Protein AF-A0A496Y929-F1 (afdb_monomer)

Foldseek 3Di:
DDDDDDDDDDDDDDDDDDDDDDDDPDDPPDPQPFDDDPLDDADPQKDWPSVQKHKDQKDKDWDWFQDPPVRDIDTDIAMGIKIKIKIFRADPVRAGDQQQDPVNRQVVRVVSQVVQVKDFGDDDQWTWIWHQDPQQWIKIWIWHDDSRGRMIIIIIGGRGRPCCCLADALVRQVVCCVPVQKDWRLQFDDDVLALDTDLSNVRNLVRVLVNCVVVVQWAKEKEFEAAPPDDQVSQQVRRQSNQVSSLVSSVLSPRDSLRYHYGYDRNVDQPADSPDPVSRSSRRTIMIGTDHSVVSVVVVVVVVVPDDDDDDDDDDPDDDDPPFDAAKKKKDDAQFFRTWMKGADSVQKIKIWTQGPVRDIDIAIFGWDWQVVDVVIWIQTWRDYPPDVVTDSQLQWATWDQDSVRKIKGFGDNDRDDDPDDDDDDDHDGIIIIDGDD

Mean predicted aligned error: 20.91 Å

Structure (mmCIF, N/CA/C/O backbone):
data_AF-A0A496Y929-F1
#
_entry.id   AF-A0A496Y929-F1
#
loop_
_atom_site.group_PDB
_atom_site.id
_atom_site.type_symbol
_atom_site.label_atom_id
_atom_site.label_alt_id
_atom_site.label_comp_id
_atom_site.label_asym_id
_atom_site.label_entity_id
_atom_site.label_seq_id
_atom_site.pdbx_PDB_ins_code
_atom_site.Cartn_x
_atom_site.Cartn_y
_atom_site.Cartn_z
_atom_site.occupancy
_atom_site.B_iso_or_equiv
_atom_site.auth_seq_id
_atom_site.auth_comp_id
_atom_site.auth_asym_id
_atom_site.auth_atom_id
_atom_site.pdbx_PDB_model_num
ATOM 1 N N . MET A 1 1 ? 81.360 -49.039 -31.751 1.00 41.28 1 MET A N 1
ATOM 2 C CA . MET A 1 1 ? 80.923 -47.697 -32.205 1.00 41.28 1 MET A CA 1
ATOM 3 C C . MET A 1 1 ? 79.642 -47.368 -31.454 1.00 41.28 1 MET A C 1
ATOM 5 O O . MET A 1 1 ? 78.620 -47.950 -31.756 1.00 41.28 1 MET A O 1
ATOM 9 N N . SER A 1 2 ? 79.731 -46.815 -30.247 1.00 35.88 2 SER A N 1
ATOM 10 C CA . SER A 1 2 ? 79.948 -45.394 -29.930 1.00 35.88 2 SER A CA 1
ATOM 11 C C . SER A 1 2 ? 78.686 -44.541 -30.125 1.00 35.88 2 SER A C 1
ATOM 13 O O . SER A 1 2 ? 78.267 -44.314 -31.252 1.00 35.88 2 SER A O 1
ATOM 15 N N . LEU A 1 3 ? 78.207 -44.039 -28.978 1.00 34.84 3 LEU A N 1
ATOM 16 C CA . LEU A 1 3 ? 77.425 -42.819 -28.727 1.00 34.84 3 LEU A CA 1
ATOM 17 C C . LEU A 1 3 ? 75.897 -42.875 -28.962 1.00 34.84 3 LEU A C 1
ATOM 19 O O . LEU A 1 3 ? 75.429 -43.080 -30.069 1.00 34.84 3 LEU A O 1
ATOM 23 N N . LEU A 1 4 ? 75.082 -42.836 -27.890 1.00 40.62 4 LEU A N 1
ATOM 24 C CA . LEU A 1 4 ? 74.628 -41.641 -27.125 1.00 40.62 4 LEU A CA 1
ATOM 25 C C . LEU A 1 4 ? 73.641 -40.792 -27.948 1.00 40.62 4 LEU A C 1
ATOM 27 O O . LEU A 1 4 ? 74.037 -40.222 -28.952 1.00 40.62 4 LEU A O 1
ATOM 31 N N . LYS A 1 5 ? 72.359 -40.650 -27.588 1.00 39.28 5 LYS A N 1
ATOM 32 C CA . LYS A 1 5 ? 71.748 -39.705 -26.606 1.00 39.28 5 LYS A CA 1
ATOM 33 C C . LYS A 1 5 ? 70.301 -39.499 -27.130 1.00 39.28 5 LYS A C 1
ATOM 35 O O . LYS A 1 5 ? 70.118 -39.579 -28.332 1.00 39.28 5 LYS A O 1
ATOM 40 N N . HIS A 1 6 ? 69.216 -39.202 -26.419 1.00 41.41 6 HIS A N 1
ATOM 41 C CA . HIS A 1 6 ? 68.911 -38.771 -25.058 1.00 41.41 6 HIS A CA 1
ATOM 42 C C . HIS A 1 6 ? 67.365 -38.902 -24.920 1.00 41.41 6 HIS A C 1
ATOM 44 O O . HIS A 1 6 ? 66.648 -38.508 -25.828 1.00 41.41 6 HIS A O 1
ATOM 50 N N . ARG A 1 7 ? 66.857 -39.604 -23.894 1.00 41.34 7 ARG A N 1
ATOM 51 C CA . ARG A 1 7 ? 66.222 -39.048 -22.668 1.00 41.34 7 ARG A CA 1
ATOM 52 C C . ARG A 1 7 ? 64.723 -38.684 -22.795 1.00 41.34 7 ARG A C 1
ATOM 54 O O . ARG A 1 7 ? 64.395 -37.680 -23.401 1.00 41.34 7 ARG A O 1
ATOM 61 N N . THR A 1 8 ? 63.840 -39.536 -22.236 1.00 38.00 8 THR A N 1
ATOM 62 C CA . THR A 1 8 ? 63.023 -39.342 -20.988 1.00 38.00 8 THR A CA 1
ATOM 63 C C . THR A 1 8 ? 61.786 -38.438 -21.176 1.00 38.00 8 THR A C 1
ATOM 65 O O . THR A 1 8 ? 61.909 -37.403 -21.802 1.00 38.00 8 THR A O 1
ATOM 68 N N . LEU A 1 9 ? 60.576 -38.699 -20.659 1.00 37.34 9 LEU A N 1
ATOM 69 C CA . LEU A 1 9 ? 60.141 -39.426 -19.457 1.00 37.34 9 LEU A CA 1
ATOM 70 C C . LEU A 1 9 ? 58.587 -39.556 -19.465 1.00 37.34 9 LEU A C 1
ATOM 72 O O . LEU A 1 9 ? 57.946 -38.584 -19.838 1.00 37.34 9 LEU A O 1
ATOM 76 N N . PHE A 1 10 ? 58.048 -40.686 -18.966 1.00 33.06 10 PHE A N 1
ATOM 77 C CA . PHE A 1 10 ? 56.818 -40.872 -18.139 1.00 33.06 10 PHE A CA 1
ATOM 78 C C . PHE A 1 10 ? 55.427 -40.344 -18.597 1.00 33.06 10 PHE A C 1
ATOM 80 O O . PHE A 1 10 ? 55.326 -39.267 -19.154 1.00 33.06 10 PHE A O 1
ATOM 87 N N . PHE A 1 11 ? 54.255 -40.896 -18.239 1.00 33.78 11 PHE A N 1
ATOM 88 C CA . PHE A 1 11 ? 53.714 -42.181 -17.740 1.00 33.78 11 PHE A CA 1
ATOM 89 C C . PHE A 1 11 ? 52.196 -41.919 -17.470 1.00 33.78 11 PHE A C 1
ATOM 91 O O . PHE A 1 11 ? 51.835 -40.789 -17.158 1.00 33.78 11 PHE A O 1
ATOM 98 N N . LEU A 1 12 ? 51.368 -42.976 -17.481 1.00 33.66 12 LEU A N 1
ATOM 99 C CA . LEU A 1 12 ? 50.025 -43.145 -16.861 1.00 33.66 12 LEU A CA 1
ATOM 100 C C . LEU A 1 12 ? 48.805 -42.478 -17.549 1.00 33.66 12 LEU A C 1
ATOM 102 O O . LEU A 1 12 ? 48.716 -41.266 -17.661 1.00 33.66 12 LEU A O 1
ATOM 106 N N . PHE A 1 13 ? 47.886 -43.255 -18.145 1.00 33.31 13 PHE A N 1
ATOM 107 C CA . PHE A 1 13 ? 46.767 -44.047 -17.566 1.00 33.31 13 PHE A CA 1
ATOM 108 C C . PHE A 1 13 ? 45.458 -43.240 -17.485 1.00 33.31 13 PHE A C 1
ATOM 110 O O . PHE A 1 13 ? 45.282 -42.426 -16.586 1.00 33.31 13 PHE A O 1
ATOM 117 N N . PHE A 1 14 ? 44.502 -43.530 -18.373 1.00 33.50 14 PHE A N 1
ATOM 118 C CA . PHE A 1 14 ? 43.080 -43.322 -18.086 1.00 33.50 14 PHE A CA 1
ATOM 119 C C . PHE A 1 14 ? 42.272 -44.493 -18.650 1.00 33.50 14 PHE A C 1
ATOM 121 O O . PHE A 1 14 ? 42.237 -44.738 -19.853 1.00 33.50 14 PHE A O 1
ATOM 128 N N . MET A 1 15 ? 41.695 -45.256 -17.725 1.00 32.38 15 MET A N 1
ATOM 129 C CA . MET A 1 15 ? 40.896 -46.451 -17.948 1.00 32.38 15 MET A CA 1
ATOM 130 C C . MET A 1 15 ? 39.478 -46.052 -18.373 1.00 32.38 15 MET A C 1
ATOM 132 O O . MET A 1 15 ? 38.812 -45.261 -17.710 1.00 32.38 15 MET A O 1
ATOM 136 N N . THR A 1 16 ? 39.021 -46.627 -19.478 1.00 36.91 16 THR A N 1
ATOM 137 C CA . THR A 1 16 ? 37.640 -46.609 -19.962 1.00 36.91 16 THR A CA 1
ATOM 138 C C . THR A 1 16 ? 36.790 -47.621 -19.195 1.00 36.91 16 THR A C 1
ATOM 140 O O . THR A 1 16 ? 37.134 -48.802 -19.165 1.00 36.91 16 THR A O 1
ATOM 143 N N . ILE A 1 17 ? 35.648 -47.192 -18.653 1.00 32.84 17 ILE A N 1
ATOM 144 C CA . ILE A 1 17 ? 34.547 -48.080 -18.255 1.00 32.84 17 ILE A CA 1
ATOM 145 C C . ILE A 1 17 ? 33.277 -47.588 -18.953 1.00 32.84 17 ILE A C 1
ATOM 147 O O . ILE A 1 17 ? 32.796 -46.487 -18.700 1.00 32.84 17 ILE A O 1
ATOM 151 N N . ILE A 1 18 ? 32.765 -48.427 -19.850 1.00 42.22 18 ILE A N 1
ATOM 152 C CA . ILE A 1 18 ? 31.427 -48.356 -20.437 1.00 42.22 18 ILE A CA 1
ATOM 153 C C . ILE A 1 18 ? 30.553 -49.301 -19.611 1.00 42.22 18 ILE A C 1
ATOM 155 O O . ILE A 1 18 ? 30.903 -50.472 -19.490 1.00 42.22 18 ILE A O 1
ATOM 159 N N . LEU A 1 19 ? 29.411 -48.834 -19.100 1.00 30.34 19 LEU A N 1
ATOM 160 C CA . LEU A 1 19 ? 28.267 -49.709 -18.840 1.00 30.34 19 LEU A CA 1
ATOM 161 C C . LEU A 1 19 ? 26.950 -48.935 -19.016 1.00 30.34 19 LEU A C 1
ATOM 163 O O . LEU A 1 19 ? 26.690 -47.923 -18.372 1.00 30.34 19 LEU A O 1
ATOM 167 N N . SER A 1 20 ? 26.173 -49.438 -19.964 1.00 42.69 20 SER A N 1
ATOM 168 C CA . SER A 1 20 ? 24.837 -49.074 -20.439 1.00 42.69 20 SER A CA 1
ATOM 169 C C . SER A 1 20 ? 23.743 -49.112 -19.371 1.00 42.69 20 SER A C 1
ATOM 171 O O . SER A 1 20 ? 23.717 -50.077 -18.621 1.00 42.69 20 SER A O 1
ATOM 173 N N . PHE A 1 21 ? 22.760 -48.199 -19.416 1.00 28.55 21 PHE A N 1
ATOM 174 C CA . PHE A 1 21 ? 21.379 -48.499 -19.001 1.00 28.55 21 PHE A CA 1
ATOM 175 C C . PHE A 1 21 ? 20.354 -47.573 -19.693 1.00 28.55 21 PHE A C 1
ATOM 177 O O . PHE A 1 21 ? 20.369 -46.360 -19.518 1.00 28.55 21 PHE A O 1
ATOM 184 N N . SER A 1 22 ? 19.508 -48.220 -20.498 1.00 30.23 22 SER A N 1
ATOM 185 C CA . SER A 1 22 ? 18.114 -47.939 -20.875 1.00 30.23 22 SER A CA 1
ATOM 186 C C . SER A 1 22 ? 17.665 -46.544 -21.327 1.00 30.23 22 SER A C 1
ATOM 188 O O . SER A 1 22 ? 17.607 -45.576 -20.577 1.00 30.23 22 SER A O 1
ATOM 190 N N . ILE A 1 23 ? 17.178 -46.531 -22.569 1.00 42.66 23 ILE A N 1
ATOM 191 C CA . ILE A 1 23 ? 16.218 -45.571 -23.110 1.00 42.66 23 ILE A CA 1
ATOM 192 C C . ILE A 1 23 ? 14.967 -45.576 -22.221 1.00 42.66 23 ILE A C 1
ATOM 194 O O . ILE A 1 23 ? 14.218 -46.551 -22.217 1.00 42.66 23 ILE A O 1
ATOM 198 N N . SER A 1 24 ? 14.721 -44.464 -21.534 1.00 31.67 24 SER A N 1
ATOM 199 C CA . SER A 1 24 ? 13.376 -44.063 -21.127 1.00 31.67 24 SER A CA 1
ATOM 200 C C . SER A 1 24 ? 12.948 -42.938 -22.060 1.00 31.67 24 SER A C 1
ATOM 202 O O . SER A 1 24 ? 13.351 -41.786 -21.907 1.00 31.67 24 SER A O 1
ATOM 204 N N . ILE A 1 25 ? 12.164 -43.291 -23.078 1.00 43.31 25 ILE A N 1
ATOM 205 C CA . ILE A 1 25 ? 11.275 -42.337 -23.737 1.00 43.31 25 ILE A CA 1
ATOM 206 C C . ILE A 1 25 ? 10.191 -42.045 -22.708 1.00 43.31 25 ILE A C 1
ATOM 208 O O . ILE A 1 25 ? 9.293 -42.855 -22.553 1.00 43.31 25 ILE A O 1
ATOM 212 N N . GLU A 1 26 ? 10.340 -40.953 -21.964 1.00 38.03 26 GLU A N 1
ATOM 213 C CA . GLU A 1 26 ? 9.259 -40.196 -21.323 1.00 38.03 26 GLU A CA 1
ATOM 214 C C . GLU A 1 26 ? 9.885 -39.038 -20.545 1.00 38.03 26 GLU A C 1
ATOM 216 O O . GLU A 1 26 ? 10.091 -39.081 -19.341 1.00 38.03 26 GLU A O 1
ATOM 221 N N . ASP A 1 27 ? 10.246 -37.993 -21.281 1.00 30.20 27 ASP A N 1
ATOM 222 C CA . ASP A 1 27 ? 10.056 -36.633 -20.793 1.00 30.20 27 ASP A CA 1
ATOM 223 C C . ASP A 1 27 ? 10.039 -35.723 -22.021 1.00 30.20 27 ASP A C 1
ATOM 225 O O . ASP A 1 27 ? 11.009 -35.059 -22.392 1.00 30.20 27 ASP A O 1
ATOM 229 N N . THR A 1 28 ? 8.885 -35.670 -22.689 1.00 37.12 28 THR A N 1
ATOM 230 C CA . THR A 1 28 ? 8.459 -34.435 -23.353 1.00 37.12 28 THR A CA 1
ATOM 231 C C . THR A 1 28 ? 8.253 -33.377 -22.269 1.00 37.12 28 THR A C 1
ATOM 233 O O . THR A 1 28 ? 7.134 -32.957 -21.981 1.00 37.12 28 THR A O 1
ATOM 236 N N . ALA A 1 29 ? 9.350 -32.956 -21.637 1.00 32.22 29 ALA A N 1
ATOM 237 C CA . ALA A 1 29 ? 9.390 -31.779 -20.807 1.00 32.22 29 ALA A CA 1
ATOM 238 C C . ALA A 1 29 ? 9.008 -30.620 -21.724 1.00 32.22 29 ALA A C 1
ATOM 240 O O . ALA A 1 29 ? 9.718 -30.315 -22.686 1.00 32.22 29 ALA A O 1
ATOM 241 N N . LEU A 1 30 ? 7.826 -30.058 -21.457 1.00 30.52 30 LEU A N 1
ATOM 242 C CA . LEU A 1 30 ? 7.233 -28.907 -22.122 1.00 30.52 30 LEU A CA 1
ATOM 243 C C . LEU A 1 30 ? 8.300 -28.018 -22.761 1.00 30.52 30 LEU A C 1
ATOM 245 O O . LEU A 1 30 ? 9.158 -27.480 -22.055 1.00 30.52 30 LEU A O 1
ATOM 249 N N . ALA A 1 31 ? 8.207 -27.819 -24.080 1.00 38.47 31 ALA A N 1
ATOM 250 C CA . ALA A 1 31 ? 8.938 -26.770 -24.771 1.00 38.47 31 ALA A CA 1
ATOM 251 C C . ALA A 1 31 ? 8.860 -25.498 -23.919 1.00 38.47 31 ALA A C 1
ATOM 253 O O . ALA A 1 31 ? 7.776 -24.956 -23.695 1.00 38.47 31 ALA A O 1
ATOM 254 N N . LYS A 1 32 ? 10.000 -25.076 -23.366 1.00 52.16 32 LYS A N 1
ATOM 255 C CA . LYS A 1 32 ? 10.108 -23.898 -22.508 1.00 52.16 32 LYS A CA 1
ATOM 256 C C . LYS A 1 32 ? 9.694 -22.714 -23.374 1.00 52.16 32 LYS A C 1
ATOM 258 O O . LYS A 1 32 ? 10.493 -22.248 -24.180 1.00 52.16 32 LYS A O 1
ATOM 263 N N . VAL A 1 33 ? 8.421 -22.321 -23.313 1.00 59.72 33 VAL A N 1
ATOM 264 C CA . VAL A 1 33 ? 7.842 -21.337 -24.234 1.00 59.72 33 VAL A CA 1
ATOM 265 C C . VAL A 1 33 ? 8.669 -20.061 -24.125 1.00 59.72 33 VAL A C 1
ATOM 267 O O . VAL A 1 33 ? 8.656 -19.377 -23.101 1.00 59.72 33 VAL A O 1
ATOM 270 N N . VAL A 1 34 ? 9.450 -19.774 -25.167 1.00 72.19 34 VAL A N 1
ATOM 271 C CA . VAL A 1 34 ? 10.260 -18.562 -25.240 1.00 72.19 34 VAL A CA 1
ATOM 272 C C . VAL A 1 34 ? 9.303 -17.416 -25.524 1.00 72.19 34 VAL A C 1
ATOM 274 O O . VAL A 1 34 ? 8.687 -17.357 -26.587 1.00 72.19 34 VAL A O 1
ATOM 277 N N . LYS A 1 35 ? 9.156 -16.530 -24.543 1.00 79.44 35 LYS A N 1
ATOM 278 C CA . LYS A 1 35 ? 8.262 -15.378 -24.590 1.00 79.44 35 LYS A CA 1
ATOM 279 C C . LYS A 1 35 ? 9.072 -14.130 -24.941 1.00 79.44 35 LYS A C 1
ATOM 281 O O . LYS A 1 35 ? 10.033 -13.816 -24.241 1.00 79.44 35 LYS A O 1
ATOM 286 N N . GLU A 1 36 ? 8.692 -13.420 -26.002 1.00 90.50 36 GLU A N 1
ATOM 287 C CA . GLU A 1 36 ? 9.220 -12.074 -26.258 1.00 90.50 36 GLU A CA 1
ATOM 288 C C . GLU A 1 36 ? 8.722 -11.081 -25.202 1.00 90.50 36 GLU A C 1
ATOM 290 O O . GLU A 1 36 ? 7.675 -11.274 -24.577 1.00 90.50 36 GLU A O 1
ATOM 295 N N . HIS A 1 37 ? 9.470 -9.999 -24.998 1.00 92.62 37 HIS A N 1
ATOM 296 C CA . HIS A 1 37 ? 9.087 -8.985 -24.026 1.00 92.62 37 HIS A CA 1
ATOM 297 C C . HIS A 1 37 ? 8.021 -8.034 -24.604 1.00 92.62 37 HIS A C 1
ATOM 299 O O . HIS A 1 37 ? 8.229 -7.477 -25.681 1.00 92.62 37 HIS A O 1
ATOM 305 N N . PRO A 1 38 ? 6.904 -7.765 -23.902 1.00 88.75 38 PRO A N 1
ATOM 306 C CA . PRO A 1 38 ? 5.816 -6.945 -24.444 1.00 88.75 38 PRO A CA 1
ATOM 307 C C . PRO A 1 38 ? 6.181 -5.459 -24.615 1.00 88.75 38 PRO A C 1
ATOM 309 O O . PRO A 1 38 ? 5.683 -4.809 -25.532 1.00 88.75 38 PRO A O 1
ATOM 312 N N . LEU A 1 39 ? 7.054 -4.913 -23.756 1.00 86.31 39 LEU A N 1
ATOM 313 C CA . LEU A 1 39 ? 7.410 -3.482 -23.770 1.00 86.31 39 LEU A CA 1
ATOM 314 C C . LEU A 1 39 ? 8.715 -3.167 -24.508 1.00 86.31 39 LEU A C 1
ATOM 316 O O . LEU A 1 39 ? 8.917 -2.021 -24.914 1.00 86.31 39 LEU A O 1
ATOM 320 N N . ILE A 1 40 ? 9.598 -4.155 -24.668 1.00 91.81 40 ILE A N 1
ATOM 321 C CA . ILE A 1 40 ? 10.930 -3.957 -25.246 1.00 91.81 40 ILE A CA 1
ATOM 322 C C . ILE A 1 40 ? 10.935 -4.667 -26.586 1.00 91.81 40 ILE A C 1
ATOM 324 O O . ILE A 1 40 ? 10.907 -5.895 -26.643 1.00 91.81 40 ILE A O 1
ATOM 328 N N . ARG A 1 41 ? 10.931 -3.872 -27.652 1.00 92.06 41 ARG A N 1
ATOM 329 C CA . ARG A 1 41 ? 11.032 -4.368 -29.020 1.00 92.06 41 ARG A CA 1
ATOM 330 C C . ARG A 1 41 ? 12.504 -4.438 -29.420 1.00 92.06 41 ARG A C 1
ATOM 332 O O . ARG A 1 41 ? 13.267 -3.575 -28.985 1.00 92.06 41 ARG A O 1
ATOM 339 N N . PRO A 1 42 ? 12.908 -5.457 -30.194 1.00 93.06 42 PRO A N 1
ATOM 340 C CA . PRO A 1 42 ? 14.266 -5.526 -30.696 1.00 93.06 42 PRO A CA 1
ATOM 341 C C . PRO A 1 42 ? 14.509 -4.448 -31.756 1.00 93.06 42 PRO A C 1
ATOM 343 O O . PRO A 1 42 ? 13.561 -3.869 -32.291 1.00 93.06 42 PRO A O 1
ATOM 346 N N . PHE A 1 43 ? 15.777 -4.232 -32.104 1.00 92.38 43 PHE A N 1
ATOM 347 C CA . PHE A 1 43 ? 16.145 -3.383 -33.237 1.00 92.38 43 PHE A CA 1
ATOM 348 C C . PHE A 1 43 ? 15.382 -3.799 -34.519 1.00 92.38 43 PHE A C 1
ATOM 350 O O . PHE A 1 43 ? 15.181 -5.002 -34.730 1.00 92.38 43 PHE A O 1
ATOM 357 N N . PRO A 1 44 ? 14.947 -2.872 -35.391 1.00 91.25 44 PRO A N 1
ATOM 358 C CA . PRO A 1 44 ? 14.213 -3.219 -36.612 1.00 91.25 44 PRO A CA 1
ATOM 359 C C . PRO A 1 44 ? 14.917 -4.280 -37.478 1.00 91.25 44 PRO A C 1
ATOM 361 O O . PRO A 1 44 ? 16.139 -4.298 -37.590 1.00 91.25 44 PRO A O 1
ATOM 364 N N . GLY A 1 45 ? 14.149 -5.198 -38.077 1.00 90.94 45 GLY A N 1
ATOM 365 C CA . GLY A 1 45 ? 14.697 -6.302 -38.887 1.00 90.94 45 GLY A CA 1
ATOM 366 C C . GLY A 1 45 ? 15.295 -7.463 -38.079 1.00 90.94 45 GLY A C 1
ATOM 367 O O . GLY A 1 45 ? 15.949 -8.348 -38.630 1.00 90.94 45 GLY A O 1
ATOM 368 N N . SER A 1 46 ? 15.088 -7.475 -36.764 1.00 94.75 46 SER A N 1
ATOM 369 C CA . SER A 1 46 ? 15.595 -8.531 -35.893 1.00 94.75 46 SER A CA 1
ATOM 370 C C . SER A 1 46 ? 14.719 -9.773 -35.842 1.00 94.75 46 SER A C 1
ATOM 372 O O . SER A 1 46 ? 13.495 -9.689 -35.793 1.00 94.75 46 SER A O 1
ATOM 374 N N . VAL A 1 47 ? 15.372 -10.927 -35.730 1.00 93.94 47 VAL A N 1
ATOM 375 C CA . VAL A 1 47 ? 14.749 -12.236 -35.514 1.00 93.94 47 VAL A CA 1
ATOM 376 C C . VAL A 1 47 ? 15.216 -12.811 -34.177 1.00 93.94 47 VAL A C 1
ATOM 378 O O . VAL A 1 47 ? 16.400 -12.742 -33.841 1.00 93.94 47 VAL A O 1
ATOM 381 N N . LEU A 1 48 ? 14.289 -13.382 -33.404 1.00 94.75 48 LEU A N 1
ATOM 382 C CA . LEU A 1 48 ? 14.579 -14.004 -32.112 1.00 94.75 48 LEU A CA 1
ATOM 383 C C . LEU A 1 48 ? 15.283 -15.360 -32.281 1.00 94.75 48 LEU A C 1
ATOM 385 O O . LEU A 1 48 ? 14.720 -16.305 -32.840 1.00 94.75 48 LEU A O 1
ATOM 389 N N . ALA A 1 49 ? 16.472 -15.502 -31.698 1.00 93.56 49 ALA A N 1
ATOM 390 C CA . ALA A 1 49 ? 17.166 -16.780 -31.580 1.00 93.56 49 ALA A CA 1
ATOM 391 C C . ALA A 1 49 ? 16.584 -17.584 -30.401 1.00 93.56 49 ALA A C 1
ATOM 393 O O . ALA A 1 49 ? 17.069 -17.509 -29.267 1.00 93.56 49 ALA A O 1
ATOM 394 N N . LYS A 1 50 ? 15.502 -18.336 -30.656 1.00 89.81 50 LYS A N 1
ATOM 395 C CA . LYS A 1 50 ? 14.723 -19.058 -29.626 1.00 89.81 50 LYS A CA 1
ATOM 396 C C . LYS A 1 50 ? 15.567 -20.017 -28.777 1.00 89.81 50 LYS A C 1
ATOM 398 O O . LYS A 1 50 ? 15.396 -20.059 -27.570 1.00 89.81 50 LYS A O 1
ATOM 403 N N . ASN A 1 51 ? 16.510 -20.737 -29.381 1.00 88.50 51 ASN A N 1
ATOM 404 C CA . ASN A 1 51 ? 17.393 -21.690 -28.693 1.00 88.50 51 ASN A CA 1
ATOM 405 C C . ASN A 1 51 ? 18.340 -21.042 -27.664 1.00 88.50 51 ASN A C 1
ATOM 407 O O . ASN A 1 51 ? 18.753 -21.697 -26.713 1.00 88.50 51 ASN A O 1
ATOM 411 N N . MET A 1 52 ? 18.677 -19.764 -27.847 1.00 87.12 52 MET A N 1
ATOM 412 C CA . MET A 1 52 ? 19.550 -18.995 -26.950 1.00 87.12 52 MET A CA 1
ATOM 413 C C . MET A 1 52 ? 18.769 -18.047 -26.037 1.00 87.12 52 MET A C 1
ATOM 415 O O . MET A 1 52 ? 19.362 -17.315 -25.236 1.00 87.12 52 MET A O 1
ATOM 419 N N . SER A 1 53 ? 17.444 -18.068 -26.164 1.00 92.56 53 SER A N 1
ATOM 420 C CA . SER A 1 53 ? 16.524 -17.215 -25.435 1.00 92.56 53 SER A CA 1
ATOM 421 C C . SER A 1 53 ? 15.749 -18.025 -24.401 1.00 92.56 53 SER A C 1
ATOM 423 O O . SER A 1 53 ? 15.586 -19.237 -24.510 1.00 92.56 53 SER A O 1
ATOM 425 N N . GLY A 1 54 ? 15.273 -17.361 -23.358 1.00 90.94 54 GLY A N 1
ATOM 426 C CA . GLY A 1 54 ? 14.567 -18.025 -22.280 1.00 90.94 54 GLY A CA 1
ATOM 427 C C . GLY A 1 54 ? 13.819 -17.059 -21.382 1.00 90.94 54 GLY A C 1
ATOM 428 O O . GLY A 1 54 ? 14.080 -15.857 -21.353 1.00 90.94 54 GLY A O 1
ATOM 429 N N . TYR A 1 55 ? 12.892 -17.638 -20.633 1.00 90.44 55 TYR A N 1
ATOM 430 C CA . TYR A 1 55 ? 12.058 -16.954 -19.662 1.00 90.44 55 TYR A CA 1
ATOM 431 C C . TYR A 1 55 ? 12.064 -17.725 -18.341 1.00 90.44 55 TYR A C 1
ATOM 433 O O . TYR A 1 55 ? 12.057 -18.962 -18.325 1.00 90.44 55 TYR A O 1
ATOM 441 N N . GLN A 1 56 ? 12.068 -16.988 -17.236 1.00 85.19 56 GLN A N 1
ATOM 442 C CA . GLN A 1 56 ? 11.892 -17.506 -15.886 1.00 85.19 56 GLN A CA 1
ATOM 443 C C . GLN A 1 56 ? 10.903 -16.612 -15.138 1.00 85.19 56 GLN A C 1
ATOM 445 O O . GLN A 1 56 ? 11.015 -15.388 -15.144 1.00 85.19 56 GLN A O 1
ATOM 450 N N . LYS A 1 57 ? 9.941 -17.231 -14.449 1.00 80.31 57 LYS A N 1
ATOM 451 C CA . LYS A 1 57 ? 8.881 -16.515 -13.722 1.00 80.31 57 LYS A CA 1
ATOM 452 C C . LYS A 1 57 ? 9.410 -15.682 -12.545 1.00 80.31 57 LYS A C 1
ATOM 454 O O . LYS A 1 57 ? 8.752 -14.736 -12.125 1.00 80.31 57 LYS A O 1
ATOM 459 N N . PHE A 1 58 ? 10.567 -16.043 -11.992 1.00 77.06 58 PHE A N 1
ATOM 460 C CA . PHE A 1 58 ? 11.223 -15.292 -10.927 1.00 77.06 58 PHE A CA 1
ATOM 461 C C . PHE A 1 58 ? 12.725 -15.599 -10.895 1.00 77.06 58 PHE A C 1
ATOM 463 O O . PHE A 1 58 ? 13.093 -16.764 -10.778 1.00 77.06 58 PHE A O 1
ATOM 470 N N . GLU A 1 59 ? 13.568 -14.572 -10.976 1.00 88.81 59 GLU A N 1
ATOM 471 C CA . GLU A 1 59 ? 15.032 -14.667 -10.864 1.00 88.81 59 GLU A CA 1
ATOM 472 C C . GLU A 1 59 ? 15.615 -13.323 -10.384 1.00 88.81 59 GLU A C 1
ATOM 474 O O . GLU A 1 59 ? 14.922 -12.298 -10.388 1.00 88.81 59 GLU A O 1
ATOM 479 N N . ALA A 1 60 ? 16.879 -13.315 -9.952 1.00 86.56 60 ALA A N 1
ATOM 480 C CA . ALA A 1 60 ? 17.648 -12.114 -9.646 1.00 86.56 60 ALA A CA 1
ATOM 481 C C . ALA A 1 60 ? 18.742 -11.848 -10.696 1.00 86.56 60 ALA A C 1
ATOM 483 O O . ALA A 1 60 ? 19.498 -12.743 -11.062 1.00 86.56 60 ALA A O 1
ATOM 484 N N . PHE A 1 61 ? 18.906 -10.590 -11.109 1.00 93.81 61 PHE A N 1
ATOM 485 C CA . PHE A 1 61 ? 19.988 -10.170 -12.000 1.00 93.81 61 PHE A CA 1
ATOM 486 C C . PHE A 1 61 ? 20.717 -8.931 -11.465 1.00 93.81 61 PHE A C 1
ATOM 488 O O . PHE A 1 61 ? 20.095 -8.023 -10.913 1.00 93.81 61 PHE A O 1
ATOM 495 N N . ASP A 1 62 ? 22.042 -8.896 -11.626 1.00 95.81 62 ASP A N 1
ATOM 496 C CA . ASP A 1 62 ? 22.885 -7.764 -11.233 1.00 95.81 62 ASP A CA 1
ATOM 497 C C . ASP A 1 62 ? 23.111 -6.833 -12.431 1.00 95.81 62 ASP A C 1
ATOM 499 O O . ASP A 1 62 ? 23.922 -7.123 -13.311 1.00 95.81 62 ASP A O 1
ATOM 503 N N . PHE A 1 63 ? 22.406 -5.702 -12.447 1.00 97.19 63 PHE A N 1
ATOM 504 C CA . PHE A 1 63 ? 22.510 -4.670 -13.479 1.00 97.19 63 PHE A CA 1
ATOM 505 C C . PHE A 1 63 ? 23.673 -3.719 -13.207 1.00 97.19 63 PHE A C 1
ATOM 507 O O . PHE A 1 63 ? 23.888 -3.312 -12.065 1.00 97.19 63 PHE A O 1
ATOM 514 N N . TYR A 1 64 ? 24.388 -3.297 -14.251 1.00 96.06 64 TYR A N 1
ATOM 515 C CA . TYR A 1 64 ? 25.352 -2.201 -14.126 1.00 96.06 64 TYR A CA 1
ATOM 516 C C . TYR A 1 64 ? 24.631 -0.850 -14.096 1.00 96.06 64 TYR A C 1
ATOM 518 O O . TYR A 1 64 ? 23.848 -0.562 -14.998 1.00 96.06 64 TYR A O 1
ATOM 526 N N . VAL A 1 65 ? 24.907 -0.025 -13.085 1.00 95.88 65 VAL A N 1
ATOM 527 C CA . VAL A 1 65 ? 24.366 1.337 -12.937 1.00 95.88 65 VAL A CA 1
ATOM 528 C C . VAL A 1 65 ? 25.491 2.324 -12.604 1.00 95.88 65 VAL A C 1
ATOM 530 O O . VAL A 1 65 ? 26.526 1.935 -12.058 1.00 95.88 65 VAL A O 1
ATOM 533 N N . THR A 1 66 ? 25.312 3.598 -12.942 1.00 94.94 66 THR A N 1
ATOM 534 C CA . THR A 1 66 ? 26.201 4.688 -12.525 1.00 94.94 66 THR A CA 1
ATOM 535 C C . THR A 1 66 ? 25.725 5.230 -11.185 1.00 94.94 66 THR A C 1
ATOM 537 O O . THR A 1 66 ? 24.611 5.738 -11.075 1.00 94.94 66 THR A O 1
ATOM 540 N N . ASN A 1 67 ? 26.575 5.159 -10.165 1.00 89.38 67 ASN A N 1
ATOM 541 C CA . ASN A 1 67 ? 26.289 5.756 -8.868 1.00 89.38 67 ASN A CA 1
ATOM 542 C C . ASN A 1 67 ? 26.268 7.292 -8.991 1.00 89.38 67 ASN A C 1
ATOM 544 O O . ASN A 1 67 ? 27.228 7.898 -9.471 1.00 89.38 67 ASN A O 1
ATOM 548 N N . GLU A 1 68 ? 25.189 7.937 -8.550 1.00 81.75 68 GLU A N 1
ATOM 549 C CA . GLU A 1 68 ? 24.999 9.380 -8.752 1.00 81.75 68 GLU A CA 1
ATOM 550 C C . GLU A 1 68 ? 26.005 10.247 -7.983 1.00 81.75 68 GLU A C 1
ATOM 552 O O . GLU A 1 68 ? 26.371 11.317 -8.477 1.00 81.75 68 GLU A O 1
ATOM 557 N N . GLN A 1 69 ? 26.474 9.776 -6.822 1.00 81.62 69 GLN A N 1
ATOM 558 C CA . GLN A 1 69 ? 27.389 10.502 -5.935 1.00 81.62 69 GLN A CA 1
ATOM 559 C C . GLN A 1 69 ? 28.845 10.334 -6.368 1.00 81.62 69 GLN A C 1
ATOM 561 O O . GLN A 1 69 ? 29.584 11.304 -6.492 1.00 81.62 69 GLN A O 1
ATOM 566 N N . THR A 1 70 ? 29.261 9.093 -6.619 1.00 88.69 70 THR A N 1
ATOM 567 C CA . THR A 1 70 ? 30.664 8.769 -6.920 1.00 88.69 70 THR A CA 1
ATOM 568 C C . THR A 1 70 ? 30.979 8.807 -8.413 1.00 88.69 70 THR A C 1
ATOM 570 O O . THR A 1 70 ? 32.150 8.741 -8.783 1.00 88.69 70 THR A O 1
ATOM 573 N N . LYS A 1 71 ? 29.951 8.856 -9.273 1.00 88.62 71 LYS A N 1
ATOM 574 C CA . LYS A 1 71 ? 30.038 8.713 -10.739 1.00 88.62 71 LYS A CA 1
ATOM 575 C C . LYS A 1 71 ? 30.714 7.417 -11.207 1.00 88.62 71 LYS A C 1
ATOM 577 O O . LYS A 1 71 ? 31.061 7.286 -12.378 1.00 88.62 71 LYS A O 1
ATOM 582 N N . LYS A 1 72 ? 30.889 6.435 -10.315 1.00 91.56 72 LYS A N 1
ATOM 583 C CA . LYS A 1 72 ? 31.493 5.132 -10.623 1.00 91.56 72 LYS A CA 1
ATOM 584 C C . LYS A 1 72 ? 30.426 4.098 -10.975 1.00 91.56 72 LYS A C 1
ATOM 586 O O . LYS A 1 72 ? 29.282 4.182 -10.532 1.00 91.56 72 LYS A O 1
ATOM 591 N N . ARG A 1 73 ? 30.827 3.095 -11.761 1.00 93.69 73 ARG A N 1
ATOM 592 C CA . ARG A 1 73 ? 30.000 1.922 -12.071 1.00 93.69 73 ARG A CA 1
ATOM 593 C C . ARG A 1 73 ? 29.835 1.051 -10.826 1.00 93.69 73 ARG A C 1
ATOM 595 O O . ARG A 1 73 ? 30.830 0.610 -10.257 1.00 93.69 73 ARG A O 1
ATOM 602 N N . GLU A 1 74 ? 28.599 0.707 -10.498 1.00 94.44 74 GLU A N 1
ATOM 603 C CA . GLU A 1 74 ? 28.240 -0.265 -9.463 1.00 94.44 74 GLU A CA 1
ATOM 604 C C . GLU A 1 74 ? 27.285 -1.333 -10.019 1.00 94.44 74 GLU A C 1
ATOM 606 O O . GLU A 1 74 ? 26.774 -1.218 -11.137 1.00 94.44 74 GLU A O 1
ATOM 611 N N . LYS A 1 75 ? 27.076 -2.408 -9.252 1.00 94.50 75 LYS A N 1
ATOM 612 C CA . LYS A 1 75 ? 26.093 -3.448 -9.568 1.00 94.50 75 LYS A CA 1
ATOM 613 C C . LYS A 1 75 ? 24.871 -3.284 -8.675 1.00 94.50 75 LYS A C 1
ATOM 615 O O . LYS A 1 75 ? 25.007 -3.226 -7.456 1.00 94.50 75 LYS A O 1
ATOM 620 N N . LYS A 1 76 ? 23.685 -3.298 -9.275 1.00 92.38 76 LYS A N 1
ATOM 621 C CA . LYS A 1 76 ? 22.403 -3.283 -8.575 1.00 92.38 76 LYS A CA 1
ATOM 622 C C . LYS A 1 76 ? 21.650 -4.583 -8.828 1.00 92.38 76 LYS A C 1
ATOM 624 O O . LYS A 1 76 ? 21.277 -4.878 -9.961 1.00 92.38 76 LYS A O 1
ATOM 629 N N . LYS A 1 77 ? 21.414 -5.346 -7.759 1.00 93.44 77 LYS A N 1
ATOM 630 C CA . LYS A 1 77 ? 20.630 -6.584 -7.805 1.00 93.44 77 LYS A CA 1
ATOM 631 C C . LYS A 1 77 ? 19.142 -6.258 -7.889 1.00 93.44 77 LYS A C 1
ATOM 633 O O . LYS A 1 77 ? 18.617 -5.578 -7.010 1.00 93.44 77 LYS A O 1
ATOM 638 N N . VAL A 1 78 ? 18.464 -6.779 -8.903 1.00 92.44 78 VAL A N 1
ATOM 639 C CA . VAL A 1 78 ? 17.022 -6.604 -9.125 1.00 92.44 78 VAL A CA 1
ATOM 640 C C . VAL A 1 78 ? 16.381 -7.976 -9.296 1.00 92.44 78 VAL A C 1
ATOM 642 O O . VAL A 1 78 ? 17.001 -8.876 -9.858 1.00 92.44 78 VAL A O 1
ATOM 645 N N . LYS A 1 79 ? 15.163 -8.157 -8.777 1.00 90.19 79 LYS A N 1
ATOM 646 C CA . LYS A 1 79 ? 14.438 -9.435 -8.796 1.00 90.19 79 LYS A CA 1
ATOM 647 C C . LYS A 1 79 ? 13.090 -9.272 -9.488 1.00 90.19 79 LYS A C 1
ATOM 649 O O . LYS A 1 79 ? 12.412 -8.274 -9.259 1.00 90.19 79 LYS A O 1
ATOM 654 N N . GLY A 1 80 ? 12.673 -10.256 -10.274 1.00 90.94 80 GLY A N 1
ATOM 655 C CA . GLY A 1 80 ? 11.391 -10.193 -10.974 1.00 90.94 80 GLY A CA 1
ATOM 656 C C . GLY A 1 80 ? 11.234 -11.268 -12.038 1.00 90.94 80 GLY A C 1
ATOM 657 O O . GLY A 1 80 ? 11.964 -12.259 -12.020 1.00 90.94 80 GLY A O 1
ATOM 658 N N . GLU A 1 81 ? 10.277 -11.081 -12.949 1.00 92.31 81 GLU A N 1
ATOM 659 C CA . GLU A 1 81 ? 10.181 -11.970 -14.111 1.00 92.31 81 GLU A CA 1
ATOM 660 C C . GLU A 1 81 ? 11.361 -11.697 -15.039 1.00 92.31 81 GLU A C 1
ATOM 662 O O . GLU A 1 81 ? 11.616 -10.551 -15.410 1.00 92.31 81 GLU A O 1
ATOM 667 N N . TYR A 1 82 ? 12.092 -12.747 -15.390 1.00 93.38 82 TYR A N 1
ATOM 668 C CA . TYR A 1 82 ? 13.360 -12.630 -16.085 1.00 93.38 82 TYR A CA 1
ATOM 669 C C . TYR A 1 82 ? 13.254 -13.122 -17.518 1.00 93.38 82 TYR A C 1
ATOM 671 O O . TYR A 1 82 ? 12.823 -14.249 -17.778 1.00 93.38 82 TYR A O 1
ATOM 679 N N . TYR A 1 83 ? 13.710 -12.282 -18.441 1.00 95.38 83 TYR A N 1
ATOM 680 C CA . TYR A 1 83 ? 13.841 -12.604 -19.850 1.00 95.38 83 TYR A CA 1
ATOM 681 C C . TYR A 1 83 ? 15.311 -12.503 -20.240 1.00 95.38 83 TYR A C 1
ATOM 683 O O . TYR A 1 83 ? 15.979 -11.492 -20.007 1.00 95.38 83 TYR A O 1
ATOM 691 N N . LYS A 1 84 ? 15.797 -13.556 -20.886 1.00 95.56 84 LYS A N 1
ATOM 692 C CA . LYS A 1 84 ? 17.083 -13.580 -21.573 1.00 95.56 84 LYS A CA 1
ATOM 693 C C . LYS A 1 84 ? 16.775 -13.724 -23.052 1.00 95.56 84 LYS A C 1
ATOM 695 O O . LYS A 1 84 ? 16.334 -14.792 -23.459 1.00 95.56 84 LYS A O 1
ATOM 700 N N . LEU A 1 85 ? 16.966 -12.673 -23.841 1.00 96.75 85 LEU A N 1
ATOM 701 C CA . LEU A 1 85 ? 16.605 -12.674 -25.259 1.00 96.75 85 LEU A CA 1
ATOM 702 C C . LEU A 1 85 ? 17.835 -12.378 -26.107 1.00 96.75 85 LEU A C 1
ATOM 704 O O . LEU A 1 85 ? 18.538 -11.400 -25.861 1.00 96.75 85 LEU A O 1
ATOM 708 N N . LEU A 1 86 ? 18.082 -13.223 -27.102 1.00 96.75 86 LEU A N 1
ATOM 709 C CA . LEU A 1 86 ? 19.055 -12.962 -28.153 1.00 96.75 86 LEU A CA 1
ATOM 710 C C . LEU A 1 86 ? 18.301 -12.684 -29.445 1.00 96.75 86 LEU A C 1
ATOM 712 O O . LEU A 1 86 ? 17.547 -13.534 -29.920 1.00 96.75 86 LEU A O 1
ATOM 716 N N . TYR A 1 87 ? 18.558 -11.522 -30.027 1.00 96.31 87 TYR A N 1
ATOM 717 C CA . TYR A 1 87 ? 18.073 -11.183 -31.353 1.00 96.31 87 TYR A CA 1
ATOM 718 C C . TYR A 1 87 ? 19.223 -10.986 -32.331 1.00 96.31 87 TYR A C 1
ATOM 720 O O . TYR A 1 87 ? 20.313 -10.544 -31.962 1.00 96.31 87 TYR A O 1
ATOM 728 N N . GLU A 1 88 ? 18.944 -11.287 -33.591 1.00 96.12 88 GLU A N 1
ATOM 729 C CA . GLU A 1 88 ? 19.875 -11.154 -34.703 1.00 96.12 88 GLU A CA 1
ATOM 730 C C . GLU A 1 88 ? 19.219 -10.341 -35.809 1.00 96.12 88 GLU A C 1
ATOM 732 O O . GLU A 1 88 ? 18.139 -10.708 -36.270 1.00 96.12 88 GLU A O 1
ATOM 737 N N . VAL A 1 89 ? 19.861 -9.262 -36.250 1.00 95.88 89 VAL A N 1
ATOM 738 C CA . VAL A 1 89 ? 19.362 -8.486 -37.388 1.00 95.88 89 VAL A CA 1
ATOM 739 C C . VAL A 1 89 ? 19.620 -9.274 -38.666 1.00 95.88 89 VAL A C 1
ATOM 741 O O . VAL A 1 89 ? 20.759 -9.662 -38.952 1.00 95.88 89 VAL A O 1
ATOM 744 N N . ARG A 1 90 ? 18.554 -9.559 -39.416 1.00 94.19 90 ARG A N 1
ATOM 745 C CA . ARG A 1 90 ? 18.608 -10.348 -40.648 1.00 94.19 90 ARG A CA 1
ATOM 746 C C . ARG A 1 90 ? 18.169 -9.500 -41.839 1.00 94.19 90 ARG A C 1
ATOM 748 O O . ARG A 1 90 ? 17.247 -8.700 -41.733 1.00 94.19 90 ARG A O 1
ATOM 755 N N . ASN A 1 91 ? 18.834 -9.683 -42.975 1.00 92.12 91 ASN A N 1
ATOM 756 C CA . ASN A 1 91 ? 18.395 -9.111 -44.246 1.00 92.12 91 ASN A CA 1
ATOM 757 C C . ASN A 1 91 ? 17.279 -9.965 -44.877 1.00 92.12 91 ASN A C 1
ATOM 759 O O . ASN A 1 91 ? 16.931 -11.032 -44.366 1.00 92.12 91 ASN A O 1
ATOM 763 N N . SER A 1 92 ? 16.738 -9.514 -46.011 1.00 89.50 92 SER A N 1
ATOM 764 C CA . SER A 1 92 ? 15.687 -10.223 -46.760 1.00 89.50 92 SER A CA 1
ATOM 765 C C . SER A 1 92 ? 16.084 -11.643 -47.181 1.00 89.50 92 SER A C 1
ATOM 767 O O . SER A 1 92 ? 15.228 -12.519 -47.254 1.00 89.50 92 SER A O 1
ATOM 769 N N . SER A 1 93 ? 17.376 -11.895 -47.395 1.00 91.00 93 SER A N 1
ATOM 770 C CA . SER A 1 93 ? 17.932 -13.213 -47.726 1.00 91.00 93 SER A CA 1
ATOM 771 C C . SER A 1 93 ? 18.184 -14.104 -46.498 1.00 91.00 93 SER A C 1
ATOM 773 O O . SER A 1 93 ? 18.714 -15.204 -46.634 1.00 91.00 93 SER A O 1
ATOM 775 N N . GLY A 1 94 ? 17.875 -13.632 -45.283 1.00 87.50 94 GLY A N 1
ATOM 776 C CA . GLY A 1 94 ? 18.111 -14.342 -44.022 1.00 87.50 94 GLY A CA 1
ATOM 777 C C . GLY A 1 94 ? 19.553 -14.276 -43.499 1.00 87.50 94 GLY A C 1
ATOM 778 O O . GLY A 1 94 ? 19.853 -14.836 -42.441 1.00 87.50 94 GLY A O 1
ATOM 779 N N . GLY A 1 95 ? 20.462 -13.582 -44.186 1.00 91.00 95 GLY A N 1
ATOM 780 C CA . GLY A 1 95 ? 21.839 -13.345 -43.742 1.00 91.00 95 GLY A CA 1
ATOM 781 C C . GLY A 1 95 ? 21.912 -12.340 -42.589 1.00 91.00 95 GLY A C 1
ATOM 782 O O . GLY A 1 95 ? 21.057 -11.467 -42.472 1.00 91.00 95 GLY A O 1
ATOM 783 N N . ARG A 1 96 ? 22.923 -12.458 -41.717 1.00 91.69 96 ARG A N 1
ATOM 784 C CA . ARG A 1 96 ? 23.144 -11.485 -40.629 1.00 91.69 96 ARG A CA 1
ATOM 785 C C . ARG A 1 96 ? 23.624 -10.149 -41.193 1.00 91.69 96 ARG A C 1
ATOM 787 O O . ARG A 1 96 ? 24.565 -10.132 -41.984 1.00 91.69 96 ARG A O 1
ATOM 794 N N . VAL A 1 97 ? 23.024 -9.062 -40.725 1.00 91.88 97 VAL A N 1
ATOM 795 C CA . VAL A 1 97 ? 23.463 -7.683 -40.978 1.00 91.88 97 VAL A CA 1
ATOM 796 C C . VAL A 1 97 ? 24.578 -7.352 -39.980 1.00 91.88 97 VAL A C 1
ATOM 798 O O . VAL A 1 97 ? 24.408 -7.597 -38.791 1.00 91.88 97 VAL A O 1
ATOM 801 N N . LYS A 1 98 ? 25.746 -6.888 -40.439 1.00 89.75 98 LYS A N 1
ATOM 802 C CA . LYS A 1 98 ? 26.976 -6.786 -39.609 1.00 89.75 98 LYS A CA 1
ATOM 803 C C . LYS A 1 98 ? 27.605 -5.390 -39.583 1.00 89.75 98 LYS A C 1
ATOM 805 O O . LYS A 1 98 ? 28.620 -5.185 -38.926 1.00 89.75 98 LYS A O 1
ATOM 810 N N . ASP A 1 99 ? 27.027 -4.464 -40.328 1.00 89.94 99 ASP A N 1
ATOM 811 C CA . ASP A 1 99 ? 27.452 -3.078 -40.517 1.00 89.94 99 ASP A CA 1
ATOM 812 C C . ASP A 1 99 ? 26.761 -2.099 -39.553 1.00 89.94 99 ASP A C 1
ATOM 814 O O . ASP A 1 99 ? 27.125 -0.928 -39.500 1.00 89.94 99 ASP A O 1
ATOM 818 N N . ILE A 1 100 ? 25.827 -2.582 -38.727 1.00 91.62 100 ILE A N 1
ATOM 819 C CA . ILE A 1 100 ? 25.156 -1.779 -37.697 1.00 91.62 100 ILE A CA 1
ATOM 820 C C . ILE A 1 100 ? 26.137 -1.479 -36.570 1.00 91.62 100 ILE A C 1
ATOM 822 O O . ILE A 1 100 ? 26.698 -2.383 -35.940 1.00 91.62 100 ILE A O 1
ATOM 826 N N . SER A 1 101 ? 26.318 -0.197 -36.269 1.00 93.81 101 SER A N 1
ATOM 827 C CA . SER A 1 101 ? 27.240 0.219 -35.217 1.00 93.81 101 SER A CA 1
ATOM 828 C C . SER A 1 101 ? 26.661 -0.019 -33.817 1.00 93.81 101 SER A C 1
ATOM 830 O O . SER A 1 101 ? 25.452 0.005 -33.587 1.00 93.81 101 SER A O 1
ATOM 832 N N . ARG A 1 102 ? 27.538 -0.184 -32.819 1.00 93.94 102 ARG A N 1
ATOM 833 C CA . ARG A 1 102 ? 27.122 -0.222 -31.405 1.00 93.94 102 ARG A CA 1
ATOM 834 C C . ARG A 1 102 ? 26.348 1.038 -31.006 1.00 93.94 102 ARG A C 1
ATOM 836 O O . ARG A 1 102 ? 25.383 0.938 -30.254 1.00 93.94 102 ARG A O 1
ATOM 843 N N . LEU A 1 103 ? 26.802 2.196 -31.488 1.00 92.69 103 LEU A N 1
ATOM 844 C CA . LEU A 1 103 ? 26.182 3.486 -31.203 1.00 92.69 103 LEU A CA 1
ATOM 845 C C . LEU A 1 103 ? 24.749 3.526 -31.734 1.00 92.69 103 LEU A C 1
ATOM 847 O O . LEU A 1 103 ? 23.852 3.945 -31.020 1.00 92.69 103 LEU A O 1
ATOM 851 N N . GLU A 1 104 ? 24.520 3.012 -32.939 1.00 93.06 104 GLU A N 1
ATOM 852 C CA . GLU A 1 104 ? 23.190 2.953 -33.546 1.00 93.06 104 GLU A CA 1
ATOM 853 C C . GLU A 1 104 ? 22.222 2.073 -32.746 1.00 93.06 104 GLU A C 1
ATOM 855 O O . GLU A 1 104 ? 21.104 2.500 -32.451 1.00 93.06 104 GLU A O 1
ATOM 860 N N . PHE A 1 105 ? 22.665 0.890 -32.301 1.00 93.25 105 PHE A N 1
ATOM 861 C CA . PHE A 1 105 ? 21.878 0.094 -31.356 1.00 93.25 105 PHE A CA 1
ATOM 862 C C . PHE A 1 105 ? 21.573 0.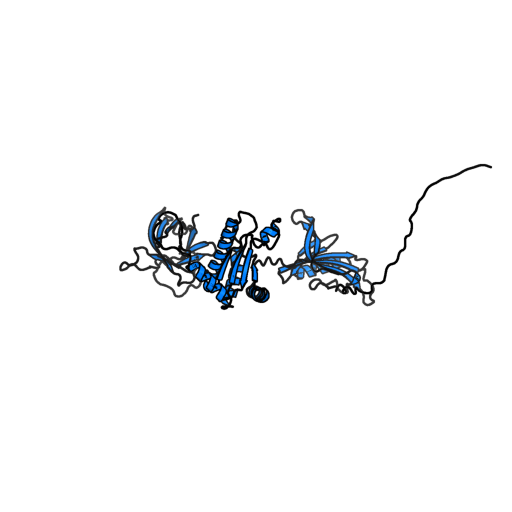896 -30.086 1.00 93.25 105 PHE A C 1
ATOM 864 O O . PHE A 1 105 ? 20.428 0.948 -29.644 1.00 93.25 105 PHE A O 1
ATOM 871 N N . TYR A 1 106 ? 22.586 1.521 -29.486 1.00 95.88 106 TYR A N 1
ATOM 872 C CA . TYR A 1 106 ? 22.425 2.230 -28.220 1.00 95.88 106 TYR A CA 1
ATOM 873 C C . TYR A 1 106 ? 21.453 3.400 -28.332 1.00 95.88 106 TYR A C 1
ATOM 875 O O . TYR A 1 106 ? 20.542 3.491 -27.513 1.00 95.88 106 TYR A O 1
ATOM 883 N N . GLU A 1 107 ? 21.598 4.251 -29.344 1.00 93.44 107 GLU A N 1
ATOM 884 C CA . GLU A 1 107 ? 20.717 5.400 -29.555 1.00 93.44 107 GLU A CA 1
ATOM 885 C C . GLU A 1 107 ? 19.275 4.963 -29.831 1.00 93.44 107 GLU A C 1
ATOM 887 O O . GLU A 1 107 ? 18.346 5.539 -29.266 1.00 93.44 107 GLU A O 1
ATOM 892 N N . ASN A 1 108 ? 19.062 3.884 -30.596 1.00 94.88 108 ASN A N 1
ATOM 893 C CA . ASN A 1 108 ? 17.719 3.353 -30.830 1.00 94.88 108 ASN A CA 1
ATOM 894 C C . ASN A 1 108 ? 17.029 2.937 -29.516 1.00 94.88 108 ASN A C 1
ATOM 896 O O . ASN A 1 108 ? 15.920 3.387 -29.220 1.00 94.88 108 ASN A O 1
ATOM 900 N N . TYR A 1 109 ? 17.710 2.142 -28.684 1.00 96.31 109 TYR A N 1
ATOM 901 C CA . TYR A 1 109 ? 17.161 1.703 -27.398 1.00 96.31 109 TYR A CA 1
ATOM 902 C C . TYR A 1 109 ? 17.039 2.836 -26.375 1.00 96.31 109 TYR A C 1
ATOM 904 O O . TYR A 1 109 ? 16.071 2.855 -25.614 1.00 96.31 109 TYR A O 1
ATOM 912 N N . LYS A 1 110 ? 17.985 3.785 -26.347 1.00 94.50 110 LYS A N 1
ATOM 913 C CA . LYS A 1 110 ? 17.925 4.968 -25.473 1.00 94.50 110 LYS A CA 1
ATOM 914 C C . LYS A 1 110 ? 16.698 5.806 -25.791 1.00 94.50 110 LYS A C 1
ATOM 916 O O . LYS A 1 110 ? 15.918 6.089 -24.885 1.00 94.50 110 LYS A O 1
ATOM 921 N N . ASN A 1 111 ? 16.501 6.137 -27.063 1.00 89.75 111 ASN A N 1
ATOM 922 C CA . ASN A 1 111 ? 15.370 6.945 -27.503 1.00 89.75 111 ASN A CA 1
ATOM 923 C C . ASN A 1 111 ? 14.045 6.236 -27.216 1.00 89.75 111 ASN A C 1
ATOM 925 O O . ASN A 1 111 ? 13.172 6.829 -26.589 1.00 89.75 111 ASN A O 1
ATOM 929 N N . ALA A 1 112 ? 13.936 4.942 -27.537 1.00 90.44 112 ALA A N 1
ATOM 930 C CA . ALA A 1 112 ? 12.741 4.152 -27.238 1.00 90.44 112 ALA A CA 1
ATOM 931 C C . ALA A 1 112 ? 12.448 4.047 -25.729 1.00 90.44 112 ALA A C 1
ATOM 933 O O . ALA A 1 112 ? 11.288 4.014 -25.315 1.00 90.44 112 ALA A O 1
ATOM 934 N N . ALA A 1 113 ? 13.484 3.982 -24.886 1.00 93.75 113 ALA A N 1
ATOM 935 C CA . ALA A 1 113 ? 13.312 3.993 -23.439 1.00 93.75 113 ALA A CA 1
ATOM 936 C C . ALA A 1 113 ? 12.838 5.367 -22.943 1.00 93.75 113 ALA A C 1
ATOM 938 O O . ALA A 1 113 ? 11.886 5.426 -22.168 1.00 93.75 113 ALA A O 1
ATOM 939 N N . ILE A 1 114 ? 13.472 6.455 -23.393 1.00 90.50 114 ILE A N 1
ATOM 940 C CA . ILE A 1 114 ? 13.145 7.836 -23.002 1.00 90.50 114 ILE A CA 1
ATOM 941 C C . ILE A 1 114 ? 11.724 8.212 -23.434 1.00 90.50 114 ILE A C 1
ATOM 943 O O . ILE A 1 114 ? 10.975 8.749 -22.623 1.00 90.50 114 ILE A O 1
ATOM 947 N N . GLU A 1 115 ? 11.324 7.872 -24.661 1.00 88.38 115 GLU A N 1
ATOM 948 C CA . GLU A 1 115 ? 9.970 8.102 -25.189 1.00 88.38 115 GLU A CA 1
ATOM 949 C C . GLU A 1 115 ? 8.893 7.464 -24.298 1.00 88.38 115 GLU A C 1
ATOM 951 O O . GLU A 1 115 ? 7.825 8.031 -24.083 1.00 88.38 115 GLU A O 1
ATOM 956 N N . LYS A 1 116 ? 9.207 6.315 -23.691 1.00 90.31 116 LYS A N 1
ATOM 957 C CA . LYS A 1 116 ? 8.328 5.613 -22.746 1.00 90.31 116 LYS A CA 1
ATOM 958 C C . LYS A 1 116 ? 8.474 6.089 -21.295 1.00 90.31 116 LYS A C 1
ATOM 960 O O . LYS A 1 116 ? 8.077 5.376 -20.377 1.00 90.31 116 LYS A O 1
ATOM 965 N N . GLY A 1 117 ? 9.071 7.258 -21.057 1.00 89.12 117 GLY A N 1
ATOM 966 C CA . GLY A 1 117 ? 9.295 7.811 -19.714 1.00 89.12 117 GLY A CA 1
ATOM 967 C C . GLY A 1 117 ? 10.394 7.095 -18.920 1.00 89.12 117 GLY A C 1
ATOM 968 O O . GLY A 1 117 ? 10.422 7.141 -17.687 1.00 89.12 117 GLY A O 1
ATOM 969 N N . GLY A 1 118 ? 11.273 6.379 -19.616 1.00 92.00 118 GLY A N 1
ATOM 970 C CA . GLY A 1 118 ? 12.367 5.620 -19.040 1.00 92.00 118 GLY A CA 1
ATOM 971 C C . GLY A 1 118 ? 13.560 6.466 -18.596 1.00 92.00 118 GLY A C 1
ATOM 972 O O . GLY A 1 118 ? 13.633 7.673 -18.811 1.00 92.00 118 GLY A O 1
ATOM 973 N N . LYS A 1 119 ? 14.528 5.808 -17.954 1.00 95.62 119 LYS A N 1
ATOM 974 C CA . LYS A 1 119 ? 15.776 6.423 -17.475 1.00 95.62 119 LYS A CA 1
ATOM 975 C C . LYS A 1 119 ? 16.974 5.605 -17.916 1.00 95.62 119 LYS A C 1
ATOM 977 O O . LYS A 1 119 ? 16.964 4.384 -17.762 1.00 95.62 119 LYS A O 1
ATOM 982 N N . ILE A 1 120 ? 18.014 6.280 -18.392 1.00 97.31 120 ILE A N 1
ATOM 983 C CA . ILE A 1 120 ? 19.308 5.658 -18.675 1.00 97.31 120 ILE A CA 1
ATOM 984 C C . ILE A 1 120 ? 20.101 5.606 -17.372 1.00 97.31 120 ILE A C 1
ATOM 986 O O . ILE A 1 120 ? 20.278 6.622 -16.706 1.00 97.31 120 ILE A O 1
ATOM 990 N N . LEU A 1 121 ? 20.530 4.407 -16.985 1.00 96.12 121 LEU A N 1
ATOM 991 C CA . LEU A 1 121 ? 21.198 4.160 -15.709 1.00 96.12 121 LEU A CA 1
ATOM 992 C C . LEU A 1 121 ? 22.701 3.944 -15.862 1.00 96.12 121 LEU A C 1
ATOM 994 O O . LEU A 1 121 ? 23.446 4.217 -14.927 1.00 96.12 121 LEU A O 1
ATOM 998 N N . TYR A 1 122 ? 23.148 3.427 -17.006 1.00 97.31 122 TYR A N 1
ATOM 999 C CA . TYR A 1 122 ? 24.561 3.228 -17.316 1.00 97.31 122 TYR A CA 1
ATOM 1000 C C . TYR A 1 122 ? 24.762 3.133 -18.824 1.00 97.31 122 TYR A C 1
ATOM 1002 O O . TYR A 1 122 ? 23.987 2.470 -19.511 1.00 97.31 122 TYR A O 1
ATOM 1010 N N . GLU A 1 123 ? 25.834 3.742 -19.318 1.00 95.56 123 GLU A N 1
ATOM 1011 C CA . GLU A 1 123 ? 26.261 3.645 -20.709 1.00 95.56 123 GLU A CA 1
ATOM 1012 C C . GLU A 1 123 ? 27.775 3.408 -20.749 1.00 95.56 123 GLU A C 1
ATOM 1014 O O . GLU A 1 123 ? 28.564 4.158 -20.176 1.00 95.56 123 GLU A O 1
ATOM 1019 N N . GLY A 1 124 ? 28.182 2.308 -21.376 1.00 92.50 124 GLY A N 1
ATOM 1020 C CA . GLY A 1 124 ? 29.578 1.913 -21.509 1.00 92.50 124 GLY A CA 1
ATOM 1021 C C . GLY A 1 124 ? 29.674 0.562 -22.205 1.00 92.50 124 GLY A C 1
ATOM 1022 O O . GLY A 1 124 ? 29.085 0.359 -23.266 1.00 92.50 124 GLY A O 1
ATOM 1023 N N . GLY A 1 125 ? 30.352 -0.401 -21.568 1.00 92.12 125 GLY A N 1
ATOM 1024 C CA . GLY A 1 125 ? 30.462 -1.790 -22.045 1.00 92.12 125 GLY A CA 1
ATOM 1025 C C . GLY A 1 125 ? 29.121 -2.523 -22.225 1.00 92.12 125 GLY A C 1
ATOM 1026 O O . GLY A 1 125 ? 29.070 -3.522 -22.934 1.00 92.12 125 GLY A O 1
ATOM 1027 N N . VAL A 1 126 ? 28.047 -1.984 -21.657 1.00 96.81 126 VAL A N 1
ATOM 1028 C CA . VAL A 1 126 ? 26.641 -2.338 -21.885 1.00 96.81 126 VAL A CA 1
ATOM 1029 C C . VAL A 1 126 ? 25.812 -1.052 -21.788 1.00 96.81 126 VAL A C 1
ATOM 1031 O O . VAL A 1 126 ? 26.319 -0.040 -21.294 1.00 96.81 126 VAL A O 1
ATOM 1034 N N . LEU A 1 127 ? 24.563 -1.084 -22.238 1.00 97.88 127 LEU A N 1
ATOM 1035 C CA . LEU A 1 127 ? 23.584 -0.030 -21.984 1.00 97.88 127 LEU A CA 1
ATOM 1036 C C . LEU A 1 127 ? 22.558 -0.557 -20.978 1.00 97.88 127 LEU A C 1
ATOM 1038 O O . LEU A 1 127 ? 21.926 -1.580 -21.233 1.00 97.88 127 LEU A O 1
ATOM 1042 N N . THR A 1 128 ? 22.372 0.136 -19.858 1.00 98.44 128 THR A N 1
ATOM 1043 C CA . THR A 1 128 ? 21.347 -0.199 -18.862 1.00 98.44 128 THR A CA 1
ATOM 1044 C C . THR A 1 128 ? 20.326 0.921 -18.771 1.00 98.44 128 THR A C 1
ATOM 1046 O O . THR A 1 128 ? 20.689 2.080 -18.565 1.00 98.44 128 THR A O 1
ATOM 1049 N N . PHE A 1 129 ? 19.045 0.577 -18.843 1.00 98.06 129 PHE A N 1
ATOM 1050 C CA . PHE A 1 129 ? 17.946 1.523 -18.697 1.00 98.06 129 PHE A CA 1
ATOM 1051 C C . PHE A 1 129 ? 16.743 0.893 -17.993 1.00 98.06 129 PHE A C 1
ATOM 1053 O O . PHE A 1 129 ? 16.643 -0.327 -17.844 1.00 98.06 129 PHE A O 1
ATOM 1060 N N . THR A 1 130 ? 15.816 1.743 -17.562 1.00 97.62 130 THR A N 1
ATOM 1061 C CA . THR A 1 130 ? 14.510 1.330 -17.038 1.00 97.62 130 THR A CA 1
ATOM 1062 C C . THR A 1 130 ? 13.381 1.955 -17.828 1.00 97.62 130 THR A C 1
ATOM 1064 O O . THR A 1 130 ? 13.516 3.106 -18.227 1.00 97.62 130 THR A O 1
ATOM 1067 N N . ILE A 1 131 ? 12.260 1.249 -17.960 1.00 95.62 131 ILE A N 1
ATOM 1068 C CA . ILE A 1 131 ? 10.987 1.762 -18.483 1.00 95.62 131 ILE A CA 1
ATOM 1069 C C . ILE A 1 131 ? 9.919 1.603 -17.382 1.00 95.62 131 ILE A C 1
ATOM 1071 O O . ILE A 1 131 ? 9.854 0.529 -16.771 1.00 95.62 131 ILE A O 1
ATOM 1075 N N . PRO A 1 132 ? 9.117 2.637 -17.065 1.00 88.75 132 PRO A N 1
ATOM 1076 C CA . PRO A 1 132 ? 7.988 2.504 -16.145 1.00 88.75 132 PRO A CA 1
ATOM 1077 C C . PRO A 1 132 ? 6.920 1.558 -16.711 1.00 88.75 132 PRO A C 1
ATOM 1079 O O . PRO A 1 132 ? 6.731 1.466 -17.921 1.00 88.75 132 PRO A O 1
ATOM 1082 N N . ARG A 1 133 ? 6.216 0.847 -15.832 1.00 86.69 133 ARG A N 1
ATOM 1083 C CA . ARG A 1 133 ? 5.135 -0.076 -16.199 1.00 86.69 133 ARG A CA 1
ATOM 1084 C C . ARG A 1 133 ? 3.800 0.402 -15.637 1.00 86.69 133 ARG A C 1
ATOM 1086 O O . ARG A 1 133 ? 3.759 0.975 -14.549 1.00 86.69 133 ARG A O 1
ATOM 1093 N N . ASP A 1 134 ? 2.710 0.061 -16.319 1.00 79.69 134 ASP A N 1
ATOM 1094 C CA . ASP A 1 134 ? 1.340 0.409 -15.903 1.00 79.69 134 ASP A CA 1
ATOM 1095 C C . ASP A 1 134 ? 0.945 -0.204 -14.547 1.00 79.69 134 ASP A C 1
ATOM 1097 O O . ASP A 1 134 ? 0.117 0.341 -13.822 1.00 79.69 134 ASP A O 1
ATOM 1101 N N . ASP A 1 135 ? 1.574 -1.320 -14.162 1.00 72.81 135 ASP A N 1
ATOM 1102 C CA . ASP A 1 135 ? 1.377 -1.979 -12.863 1.00 72.81 135 ASP A CA 1
ATOM 1103 C C . ASP A 1 135 ? 2.124 -1.297 -11.696 1.00 72.81 135 ASP A C 1
ATOM 1105 O O . ASP A 1 135 ? 2.167 -1.834 -10.585 1.00 72.81 135 ASP A O 1
ATOM 1109 N N . GLY A 1 136 ? 2.727 -0.126 -11.935 1.00 76.25 136 GLY A N 1
ATOM 1110 C CA . GLY A 1 136 ? 3.562 0.600 -10.975 1.00 76.25 136 GLY A CA 1
ATOM 1111 C C . GLY A 1 136 ? 4.980 0.034 -10.834 1.00 76.25 136 GLY A C 1
ATOM 1112 O O . GLY A 1 136 ? 5.740 0.476 -9.970 1.00 76.25 136 GLY A O 1
ATOM 1113 N N . GLY A 1 137 ? 5.337 -0.964 -11.646 1.00 84.69 137 GLY A N 1
ATOM 1114 C CA . GLY A 1 137 ? 6.663 -1.564 -11.722 1.00 84.69 137 GLY A CA 1
ATOM 1115 C C . GLY A 1 137 ? 7.646 -0.852 -12.616 1.00 84.69 137 GLY A C 1
ATOM 1116 O O . GLY A 1 137 ? 7.389 0.211 -13.183 1.00 84.69 137 GLY A O 1
ATOM 1117 N N . LYS A 1 138 ? 8.815 -1.477 -12.727 1.00 93.88 138 LYS A N 1
ATOM 1118 C CA . LYS A 1 138 ? 9.884 -1.039 -13.616 1.00 93.88 138 LYS A CA 1
ATOM 1119 C C . LYS A 1 138 ? 10.374 -2.230 -14.415 1.00 93.88 138 LYS A C 1
ATOM 1121 O O . LYS A 1 138 ? 10.753 -3.255 -13.861 1.00 93.88 138 LYS A O 1
ATOM 1126 N N . THR A 1 139 ? 10.415 -2.076 -15.726 1.00 96.94 139 THR A N 1
ATOM 1127 C CA . THR A 1 139 ? 11.165 -2.991 -16.577 1.00 96.94 139 THR A CA 1
ATOM 1128 C C . THR A 1 139 ? 12.608 -2.514 -16.595 1.00 96.94 139 THR A C 1
ATOM 1130 O O . THR A 1 139 ? 12.899 -1.440 -17.116 1.00 96.94 139 THR A O 1
ATOM 1133 N N . TRP A 1 140 ? 13.507 -3.301 -16.019 1.00 98.00 140 TRP A N 1
ATOM 1134 C CA . TRP A 1 140 ? 14.952 -3.114 -16.096 1.00 98.00 140 TRP A CA 1
ATOM 1135 C C . TRP A 1 140 ? 15.488 -3.846 -17.313 1.00 98.00 140 TRP A C 1
ATOM 1137 O O . TRP A 1 140 ? 15.174 -5.018 -17.499 1.00 98.00 140 TRP A O 1
ATOM 1147 N N . CYS A 1 141 ? 16.324 -3.192 -18.113 1.00 98.31 141 CYS A N 1
ATOM 1148 C CA . CYS A 1 141 ? 16.936 -3.804 -19.282 1.00 98.31 141 CYS A CA 1
ATOM 1149 C C . CYS A 1 141 ? 18.423 -3.484 -19.352 1.00 98.31 141 CYS A C 1
ATOM 1151 O O . CYS A 1 141 ? 18.821 -2.325 -19.249 1.00 98.31 141 CYS A O 1
ATOM 1153 N N . GLN A 1 142 ? 19.228 -4.521 -19.570 1.00 98.44 142 GLN A N 1
ATOM 1154 C CA . GLN A 1 142 ? 20.625 -4.405 -19.954 1.00 98.44 142 GLN A CA 1
ATOM 1155 C C . GLN A 1 142 ? 20.792 -4.950 -21.368 1.00 98.44 142 GLN A C 1
ATOM 1157 O O . GLN A 1 142 ? 20.511 -6.123 -21.624 1.00 98.44 142 GLN A O 1
ATOM 1162 N N . LEU A 1 143 ? 21.262 -4.087 -22.258 1.00 98.12 143 LEU A N 1
ATOM 1163 C CA . LEU A 1 143 ? 21.594 -4.379 -23.639 1.00 98.12 143 LEU A CA 1
ATOM 1164 C C . LEU A 1 143 ? 23.108 -4.575 -23.773 1.00 98.12 143 LEU A C 1
ATOM 1166 O O . LEU A 1 143 ? 23.903 -3.689 -23.452 1.00 98.12 143 LEU A O 1
ATOM 1170 N N . GLU A 1 144 ? 23.494 -5.729 -24.298 1.00 97.62 144 GLU A N 1
ATOM 1171 C CA . GLU A 1 144 ? 24.847 -6.037 -24.752 1.00 97.62 144 GLU A CA 1
ATOM 1172 C C . GLU A 1 144 ? 24.807 -6.309 -26.259 1.00 97.62 144 GLU A C 1
ATOM 1174 O O . GLU A 1 144 ? 23.956 -7.051 -26.741 1.00 97.62 144 GLU A O 1
ATOM 1179 N N . VAL A 1 145 ? 25.703 -5.681 -27.019 1.00 96.25 145 VAL A N 1
ATOM 1180 C CA . VAL A 1 145 ? 25.685 -5.711 -28.488 1.00 96.25 145 VAL A CA 1
ATOM 1181 C C . VAL A 1 145 ? 26.979 -6.315 -29.004 1.00 96.25 145 VAL A C 1
ATOM 1183 O O . VAL A 1 145 ? 28.064 -5.874 -28.627 1.00 96.25 145 VAL A O 1
ATOM 1186 N N . ASN A 1 146 ? 26.859 -7.265 -29.929 1.00 94.50 146 ASN A N 1
ATOM 1187 C CA . ASN A 1 146 ? 27.952 -7.702 -30.786 1.00 94.50 146 ASN A CA 1
ATOM 1188 C C . ASN A 1 146 ? 27.664 -7.234 -32.219 1.00 94.50 146 ASN A C 1
ATOM 1190 O O . ASN A 1 146 ? 27.034 -7.938 -33.012 1.00 94.50 146 ASN A O 1
ATOM 1194 N N . ALA A 1 147 ? 28.115 -6.012 -32.516 1.00 89.00 147 ALA A N 1
ATOM 1195 C CA . ALA A 1 147 ? 27.864 -5.308 -33.774 1.00 89.00 147 ALA A CA 1
ATOM 1196 C C . ALA A 1 147 ? 28.341 -6.110 -34.995 1.00 89.00 147 ALA A C 1
ATOM 1198 O O . ALA A 1 147 ? 27.587 -6.291 -35.946 1.00 89.00 147 ALA A O 1
ATOM 1199 N N . GLY A 1 148 ? 29.533 -6.716 -34.913 1.00 87.62 148 GLY A N 1
ATOM 1200 C CA . GLY A 1 148 ? 30.100 -7.528 -35.997 1.00 87.62 148 GLY A CA 1
ATOM 1201 C C . GLY A 1 148 ? 29.307 -8.799 -36.325 1.00 87.62 148 GLY A C 1
ATOM 1202 O O . GLY A 1 148 ? 29.568 -9.447 -37.338 1.00 87.62 148 GLY A O 1
ATOM 1203 N N . LEU A 1 149 ? 28.332 -9.168 -35.488 1.00 91.00 149 LEU A N 1
ATOM 1204 C CA . LEU A 1 149 ? 27.399 -10.268 -35.730 1.00 91.00 149 LEU A CA 1
ATOM 1205 C C . LEU A 1 149 ? 25.936 -9.809 -35.842 1.00 91.00 149 LEU A C 1
ATOM 1207 O O . LEU A 1 149 ? 25.065 -10.671 -35.949 1.00 91.00 149 LEU A O 1
ATOM 1211 N N . GLY A 1 150 ? 25.648 -8.504 -35.795 1.00 92.12 150 GLY A N 1
ATOM 1212 C CA . GLY A 1 150 ? 24.273 -7.991 -35.766 1.00 92.12 150 GLY A CA 1
ATOM 1213 C C . GLY A 1 150 ? 23.468 -8.500 -34.574 1.00 92.12 150 GLY A C 1
ATOM 1214 O O . GLY A 1 150 ? 22.260 -8.704 -34.683 1.00 92.12 150 GLY A O 1
ATOM 1215 N N . GLN A 1 151 ? 24.145 -8.807 -33.467 1.00 95.62 151 GLN A N 1
ATOM 1216 C CA . GLN A 1 151 ? 23.561 -9.479 -32.314 1.00 95.62 151 GLN A CA 1
ATOM 1217 C C . GLN A 1 151 ? 23.306 -8.503 -31.174 1.00 95.62 151 GLN A C 1
ATOM 1219 O O . GLN A 1 151 ? 24.166 -7.694 -30.824 1.00 95.62 151 GLN A O 1
ATOM 1224 N N . GLN A 1 152 ? 22.153 -8.662 -30.536 1.00 95.62 152 GLN A N 1
ATOM 1225 C CA . GLN A 1 152 ? 21.773 -7.938 -29.328 1.00 95.62 152 GLN A CA 1
ATOM 1226 C C . GLN A 1 152 ? 21.270 -8.927 -28.273 1.00 95.62 152 GLN A C 1
ATOM 1228 O O . GLN A 1 152 ? 20.344 -9.709 -28.500 1.00 95.62 152 GLN A O 1
ATOM 1233 N N . TYR A 1 153 ? 21.913 -8.887 -27.114 1.00 97.19 153 TYR A N 1
ATOM 1234 C CA . TYR A 1 153 ? 21.588 -9.674 -25.939 1.00 97.19 153 TYR A CA 1
ATOM 1235 C C . TYR A 1 153 ? 20.871 -8.767 -24.946 1.00 97.19 153 TYR A C 1
ATOM 1237 O O . TYR A 1 153 ? 21.455 -7.820 -24.418 1.00 97.19 153 TYR A O 1
ATOM 1245 N N . LEU A 1 154 ? 19.607 -9.074 -24.680 1.00 97.81 154 LEU A N 1
ATOM 1246 C CA . LEU A 1 154 ? 18.791 -8.378 -23.698 1.00 97.81 154 LEU A CA 1
ATOM 1247 C C . LEU A 1 154 ? 18.661 -9.240 -22.447 1.00 97.81 154 LEU A C 1
ATOM 1249 O O . LEU A 1 154 ? 18.215 -10.390 -22.504 1.00 97.81 154 LEU A O 1
ATOM 1253 N N . ARG A 1 155 ? 19.031 -8.660 -21.307 1.00 97.94 155 ARG A N 1
ATOM 1254 C CA . ARG A 1 155 ? 18.715 -9.193 -19.979 1.00 97.94 155 ARG A CA 1
ATOM 1255 C C . ARG A 1 155 ? 17.694 -8.264 -19.356 1.00 97.94 155 ARG A C 1
ATOM 1257 O O . ARG A 1 155 ? 18.009 -7.110 -19.067 1.00 97.94 155 ARG A O 1
ATOM 1264 N N . ILE A 1 156 ? 16.474 -8.761 -19.212 1.00 97.81 156 ILE A N 1
ATOM 1265 C CA . ILE A 1 156 ? 15.330 -7.962 -18.796 1.00 97.81 156 ILE A CA 1
ATOM 1266 C C . ILE A 1 156 ? 14.792 -8.539 -17.498 1.00 97.81 156 ILE A C 1
ATOM 1268 O O . ILE A 1 156 ? 14.533 -9.738 -17.415 1.00 97.81 156 ILE A O 1
ATOM 1272 N N . ILE A 1 157 ? 14.618 -7.681 -16.500 1.00 96.62 157 ILE A N 1
ATOM 1273 C CA . ILE A 1 157 ? 13.841 -7.997 -15.310 1.00 96.62 157 ILE A CA 1
ATOM 1274 C C . ILE A 1 157 ? 12.626 -7.087 -15.314 1.00 96.62 157 ILE A C 1
ATOM 1276 O O . ILE A 1 157 ? 12.745 -5.870 -15.174 1.00 96.62 157 ILE A O 1
ATOM 1280 N N . ASP A 1 158 ? 11.453 -7.691 -15.420 1.00 94.56 158 ASP A N 1
ATOM 1281 C CA . ASP A 1 158 ? 10.229 -7.053 -14.973 1.00 94.56 158 ASP A CA 1
ATOM 1282 C C . ASP A 1 158 ? 10.212 -7.113 -13.453 1.00 94.56 158 ASP A C 1
ATOM 1284 O O . ASP A 1 158 ? 9.722 -8.067 -12.836 1.00 94.56 158 ASP A O 1
ATOM 1288 N N . GLU A 1 159 ? 10.804 -6.084 -12.848 1.00 90.38 159 GLU A N 1
ATOM 1289 C CA . GLU A 1 159 ? 10.626 -5.816 -11.436 1.00 90.38 159 GLU A CA 1
ATOM 1290 C C . GLU A 1 159 ? 9.146 -5.515 -11.287 1.00 90.38 159 GLU A C 1
ATOM 1292 O O . GLU A 1 159 ? 8.652 -4.471 -11.737 1.00 90.38 159 GLU A O 1
ATOM 1297 N N . LYS A 1 160 ? 8.425 -6.479 -10.702 1.00 77.56 160 LYS A N 1
ATOM 1298 C CA . LYS A 1 160 ? 7.040 -6.251 -10.319 1.00 77.56 160 LYS A CA 1
ATOM 1299 C C . LYS A 1 160 ? 7.012 -4.913 -9.619 1.00 77.56 160 LYS A C 1
ATOM 1301 O O . LYS A 1 160 ? 7.838 -4.678 -8.730 1.00 77.56 160 LYS A O 1
ATOM 1306 N N . GLY A 1 161 ? 6.042 -4.081 -10.000 1.00 49.28 161 GLY A N 1
ATOM 1307 C CA . GLY A 1 161 ? 5.602 -3.001 -9.141 1.00 49.28 161 GLY A CA 1
ATOM 1308 C C . GLY A 1 161 ? 5.622 -3.552 -7.751 1.00 49.28 161 GLY A C 1
ATOM 1309 O O . GLY A 1 161 ? 5.027 -4.603 -7.480 1.00 49.28 161 GLY A O 1
ATOM 1310 N N . MET A 1 162 ? 6.406 -2.916 -6.890 1.00 40.47 162 MET A N 1
ATOM 1311 C CA . MET A 1 162 ? 6.190 -3.130 -5.492 1.00 40.47 162 MET A CA 1
ATOM 1312 C C . MET A 1 162 ? 4.699 -2.831 -5.361 1.00 40.47 162 MET A C 1
ATOM 1314 O O . MET A 1 162 ? 4.283 -1.674 -5.395 1.00 40.47 162 MET A O 1
ATOM 1318 N N . LYS A 1 163 ? 3.869 -3.859 -5.163 1.00 43.19 163 LYS A N 1
ATOM 1319 C CA . LYS A 1 163 ? 2.639 -3.672 -4.411 1.00 43.19 163 LYS A CA 1
ATOM 1320 C C . LYS A 1 163 ? 3.057 -3.387 -2.956 1.00 43.19 163 LYS A C 1
ATOM 1322 O O . LYS A 1 163 ? 2.653 -4.054 -2.024 1.00 43.19 163 LYS A O 1
ATOM 1327 N N . GLN A 1 164 ? 3.909 -2.378 -2.780 1.00 40.19 164 GLN A N 1
ATOM 1328 C CA . GLN A 1 164 ? 3.736 -1.339 -1.797 1.00 40.19 164 GLN A CA 1
ATOM 1329 C C . GLN A 1 164 ? 2.610 -0.382 -2.217 1.00 40.19 164 GLN A C 1
ATOM 1331 O O . GLN A 1 164 ? 2.418 0.643 -1.581 1.00 40.19 164 GLN A O 1
ATOM 1336 N N . SER A 1 165 ? 1.709 -0.780 -3.121 1.00 41.19 165 SER A N 1
ATOM 1337 C CA . SER A 1 165 ? 0.315 -0.685 -2.702 1.00 41.19 165 SER A CA 1
ATOM 1338 C C . SER A 1 165 ? 0.096 -1.652 -1.534 1.00 41.19 165 SER A C 1
ATOM 1340 O O . SER A 1 165 ? -0.529 -2.696 -1.646 1.00 41.19 165 SER A O 1
ATOM 1342 N N . MET A 1 166 ? 0.606 -1.228 -0.377 1.00 50.38 166 MET A N 1
ATOM 1343 C CA . MET A 1 166 ? 0.097 -1.534 0.953 1.00 50.38 166 MET A CA 1
ATOM 1344 C C . MET A 1 166 ? -1.434 -1.336 1.018 1.00 50.38 166 MET A C 1
ATOM 1346 O O . MET A 1 166 ? -2.088 -1.795 1.945 1.00 50.38 166 MET A O 1
ATOM 1350 N N . THR A 1 167 ? -1.996 -0.664 0.010 1.00 54.00 167 THR A N 1
ATOM 1351 C CA . THR A 1 167 ? -3.396 -0.340 -0.177 1.00 54.00 167 THR A CA 1
ATOM 1352 C C . THR A 1 167 ? -4.051 -1.199 -1.279 1.00 54.00 167 THR A C 1
ATOM 1354 O O . THR A 1 167 ? -3.828 -0.969 -2.466 1.00 54.00 167 THR A O 1
ATOM 1357 N N . PHE A 1 168 ? -4.906 -2.157 -0.939 1.00 68.19 168 PHE A N 1
ATOM 1358 C CA . PHE A 1 168 ? -5.865 -2.765 -1.868 1.00 68.19 168 PHE A CA 1
ATOM 1359 C C . PHE A 1 168 ? -7.054 -1.824 -2.081 1.00 68.19 168 PHE A C 1
ATOM 1361 O O . PHE A 1 168 ? -7.537 -1.228 -1.116 1.00 68.19 168 PHE A O 1
ATOM 1368 N N . GLY A 1 169 ? -7.513 -1.669 -3.326 1.00 78.88 169 GLY A N 1
ATOM 1369 C CA . GLY A 1 169 ? -8.754 -0.965 -3.649 1.00 78.88 169 GLY A CA 1
ATOM 1370 C C . GLY A 1 169 ? -9.997 -1.770 -3.250 1.00 78.88 169 GLY A C 1
ATOM 1371 O O . GLY A 1 169 ? -9.894 -2.968 -2.975 1.00 78.88 169 GLY A O 1
ATOM 1372 N N . PRO A 1 170 ? -11.192 -1.150 -3.217 1.00 83.00 170 PRO A N 1
ATOM 1373 C CA . PRO A 1 170 ? -12.422 -1.843 -2.827 1.00 83.00 170 PRO A CA 1
ATOM 1374 C C . PRO A 1 170 ? -12.730 -3.075 -3.693 1.00 83.00 170 PRO A C 1
ATOM 1376 O O . PRO A 1 170 ? -13.163 -4.101 -3.178 1.00 83.00 170 PRO A O 1
ATOM 1379 N N . LYS A 1 171 ? -12.475 -3.014 -5.008 1.00 83.31 171 LYS A N 1
ATOM 1380 C CA . LYS A 1 171 ? -12.729 -4.144 -5.919 1.00 83.31 171 LYS A CA 1
ATOM 1381 C C . LYS A 1 171 ? -11.795 -5.321 -5.636 1.00 83.31 171 LYS A C 1
ATOM 1383 O O . LYS A 1 171 ? -12.247 -6.461 -5.583 1.00 83.31 171 LYS A O 1
ATOM 1388 N N . GLU A 1 172 ? -10.513 -5.048 -5.415 1.00 84.06 172 GLU A N 1
ATOM 1389 C CA . GLU A 1 172 ? -9.514 -6.068 -5.101 1.00 84.06 172 GLU A CA 1
ATOM 1390 C C . GLU A 1 172 ? -9.770 -6.701 -3.731 1.00 84.06 172 GLU A C 1
ATOM 1392 O O . GLU A 1 172 ? -9.657 -7.919 -3.598 1.00 84.06 172 GLU A O 1
ATOM 1397 N N . LEU A 1 173 ? -10.159 -5.893 -2.735 1.00 88.44 173 LEU A N 1
ATOM 1398 C CA . LEU A 1 173 ? -10.565 -6.388 -1.418 1.00 88.44 173 LEU A CA 1
ATOM 1399 C C . LEU A 1 173 ? -11.756 -7.346 -1.538 1.00 88.44 173 LEU A C 1
ATOM 1401 O O . LEU A 1 173 ? -11.710 -8.440 -0.981 1.00 88.44 173 LEU A O 1
ATOM 1405 N N . LYS A 1 174 ? -12.799 -6.966 -2.293 1.00 92.75 174 LYS A N 1
ATOM 1406 C CA . LYS A 1 174 ? -13.977 -7.822 -2.499 1.00 92.75 174 LYS A CA 1
ATOM 1407 C C . LYS A 1 174 ? -13.607 -9.142 -3.169 1.00 92.75 174 LYS A C 1
ATOM 1409 O O . LYS A 1 174 ? -14.007 -10.192 -2.681 1.00 92.75 174 LYS A O 1
ATOM 1414 N N . ALA A 1 175 ? -12.825 -9.088 -4.247 1.00 87.00 175 ALA A N 1
ATOM 1415 C CA . ALA A 1 175 ? -12.421 -10.278 -4.989 1.00 87.00 175 ALA A CA 1
ATOM 1416 C C . ALA A 1 175 ? -11.626 -11.265 -4.116 1.00 87.00 175 ALA A C 1
ATOM 1418 O O . ALA A 1 175 ? -11.872 -12.467 -4.178 1.00 87.00 175 ALA A O 1
ATOM 1419 N N . ALA A 1 176 ? -10.712 -10.765 -3.276 1.00 85.44 176 ALA A N 1
ATOM 1420 C CA . ALA A 1 176 ? -9.966 -11.597 -2.333 1.00 85.44 176 ALA A CA 1
ATOM 1421 C C . ALA A 1 176 ? -10.883 -12.210 -1.260 1.00 85.44 176 ALA A C 1
ATOM 1423 O O . ALA A 1 176 ? -10.827 -13.411 -1.015 1.00 85.44 176 ALA A O 1
ATOM 1424 N N . LEU A 1 177 ? -11.779 -11.412 -0.669 1.00 92.69 177 LEU A N 1
ATOM 1425 C CA . LEU A 1 177 ? -12.721 -11.886 0.351 1.00 92.69 177 LEU A CA 1
ATOM 1426 C C . LEU A 1 177 ? -13.713 -12.927 -0.183 1.00 92.69 177 LEU A C 1
ATOM 1428 O O . LEU A 1 177 ? -14.082 -13.839 0.550 1.00 92.69 177 LEU A O 1
ATOM 1432 N N . ASP A 1 178 ? -14.157 -12.808 -1.433 1.00 91.19 178 ASP A N 1
ATOM 1433 C CA . ASP A 1 178 ? -15.062 -13.791 -2.033 1.00 91.19 178 ASP A CA 1
ATOM 1434 C C . ASP A 1 178 ? -14.358 -15.094 -2.390 1.00 91.19 178 ASP A C 1
ATOM 1436 O O . ASP A 1 178 ? -14.936 -16.165 -2.226 1.00 91.19 178 ASP A O 1
ATOM 1440 N N . LYS A 1 179 ? -13.124 -15.001 -2.890 1.00 87.88 179 LYS A N 1
ATOM 1441 C CA . LYS A 1 179 ? -12.366 -16.163 -3.343 1.00 87.88 179 LYS A CA 1
ATOM 1442 C C . LYS A 1 179 ? -11.761 -16.944 -2.179 1.00 87.88 179 LYS A C 1
ATOM 1444 O O . LYS A 1 179 ? -11.875 -18.164 -2.134 1.00 87.88 179 LYS A O 1
ATOM 1449 N N . ASP A 1 180 ? -11.099 -16.236 -1.271 1.00 86.88 180 ASP A N 1
ATOM 1450 C CA . ASP A 1 180 ? -10.228 -16.830 -0.256 1.00 86.88 180 ASP A CA 1
ATOM 1451 C C . ASP A 1 180 ? -10.832 -16.724 1.157 1.00 86.88 180 ASP A C 1
ATOM 1453 O O . ASP A 1 180 ? -10.254 -17.217 2.124 1.00 86.88 180 ASP A O 1
ATOM 1457 N N . GLY A 1 181 ? -11.974 -16.040 1.312 1.00 90.31 181 GLY A N 1
ATOM 1458 C CA . GLY A 1 181 ? -12.616 -15.786 2.607 1.00 90.31 181 GLY A CA 1
ATOM 1459 C C . GLY A 1 181 ? -11.874 -14.777 3.488 1.00 90.31 181 GLY A C 1
ATOM 1460 O O . GLY A 1 181 ? -12.394 -14.371 4.526 1.00 90.31 181 GLY A O 1
ATOM 1461 N N . LYS A 1 182 ? -10.673 -14.342 3.091 1.00 91.50 182 LYS A N 1
ATOM 1462 C CA . LYS A 1 182 ? -9.840 -13.408 3.849 1.00 91.50 182 LYS A CA 1
ATOM 1463 C C . LYS A 1 182 ? -8.877 -12.611 2.975 1.00 91.50 182 LYS A C 1
ATOM 1465 O O . LYS A 1 182 ? -8.560 -13.006 1.857 1.00 91.50 182 LYS A O 1
ATOM 1470 N N . VAL A 1 183 ? -8.361 -11.508 3.510 1.00 89.38 183 VAL A N 1
ATOM 1471 C CA . VAL A 1 183 ? -7.323 -10.687 2.872 1.00 89.38 183 VAL A CA 1
ATOM 1472 C C . VAL A 1 183 ? -6.344 -10.130 3.905 1.00 89.38 183 VAL A C 1
ATOM 1474 O O . VAL A 1 183 ? -6.744 -9.648 4.963 1.00 89.38 183 VAL A O 1
ATOM 1477 N N . ILE A 1 184 ? -5.048 -10.177 3.585 1.00 87.69 184 ILE A N 1
ATOM 1478 C CA . ILE A 1 184 ? -3.969 -9.652 4.431 1.00 87.69 184 ILE A CA 1
ATOM 1479 C C . ILE A 1 184 ? -3.651 -8.212 4.025 1.00 87.69 184 ILE A C 1
ATOM 1481 O O . ILE A 1 184 ? -3.366 -7.942 2.857 1.00 87.69 184 ILE A O 1
ATOM 1485 N N . LEU A 1 185 ? -3.644 -7.294 4.992 1.00 84.94 185 LEU A N 1
ATOM 1486 C CA . LEU A 1 185 ? -3.417 -5.866 4.785 1.00 84.94 185 LEU A CA 1
ATOM 1487 C C . LEU A 1 185 ? -2.113 -5.411 5.441 1.00 84.94 185 LEU A C 1
ATOM 1489 O O . LEU A 1 185 ? -2.010 -5.274 6.659 1.00 84.94 185 LEU A O 1
ATOM 1493 N N . TYR A 1 186 ? -1.120 -5.103 4.607 1.00 76.62 186 TYR A N 1
ATOM 1494 C CA . TYR A 1 186 ? 0.158 -4.543 5.059 1.00 76.62 186 TYR A CA 1
ATOM 1495 C C . TYR A 1 186 ? 0.158 -3.012 5.152 1.00 76.62 186 TYR A C 1
ATOM 1497 O O . TYR A 1 186 ? 1.107 -2.439 5.675 1.00 76.62 186 TYR A O 1
ATOM 1505 N N . GLY A 1 187 ? -0.878 -2.338 4.639 1.00 64.62 187 GLY A N 1
ATOM 1506 C CA . GLY A 1 187 ? -1.006 -0.878 4.676 1.00 64.62 187 GLY A CA 1
ATOM 1507 C C . GLY A 1 187 ? -1.762 -0.307 5.848 1.00 64.62 187 GLY A C 1
ATOM 1508 O O . GLY A 1 187 ? -2.086 0.872 5.810 1.00 64.62 187 GLY A O 1
ATOM 1509 N N . ILE A 1 188 ? -2.066 -1.115 6.858 1.00 67.50 188 ILE A N 1
ATOM 1510 C CA . ILE A 1 188 ? -2.551 -0.613 8.139 1.00 67.50 188 ILE A CA 1
ATOM 1511 C C . ILE A 1 188 ? -1.352 -0.602 9.079 1.00 67.50 188 ILE A C 1
ATOM 1513 O O . ILE A 1 188 ? -0.887 -1.645 9.537 1.00 67.50 188 ILE A O 1
ATOM 1517 N N . LEU A 1 189 ? -0.810 0.591 9.297 1.00 59.03 189 LEU A N 1
ATOM 1518 C CA . LEU A 1 189 ? 0.428 0.824 10.022 1.00 59.03 189 LEU A CA 1
ATOM 1519 C C . LEU A 1 189 ? 0.143 1.449 11.384 1.00 59.03 189 LEU A C 1
ATOM 1521 O O . LEU A 1 189 ? -0.689 2.346 11.524 1.00 59.03 189 LEU A O 1
ATOM 1525 N N . PHE A 1 190 ? 0.910 1.012 12.378 1.00 54.25 190 PHE A N 1
ATOM 1526 C CA . PHE A 1 190 ? 0.853 1.537 13.734 1.00 54.25 190 PHE A CA 1
ATOM 1527 C C . PHE A 1 190 ? 2.206 2.094 14.160 1.00 54.25 190 PHE A C 1
ATOM 1529 O O . PHE A 1 190 ? 3.257 1.677 13.657 1.00 54.25 190 PHE A O 1
ATOM 1536 N N . ASP A 1 191 ? 2.184 3.032 15.102 1.00 43.62 191 ASP A N 1
ATOM 1537 C CA . ASP A 1 191 ? 3.393 3.423 15.821 1.00 43.62 191 ASP A CA 1
ATOM 1538 C C . ASP A 1 191 ? 3.996 2.239 16.587 1.00 43.62 191 ASP A C 1
ATOM 1540 O O . ASP A 1 191 ? 3.299 1.293 16.977 1.00 43.62 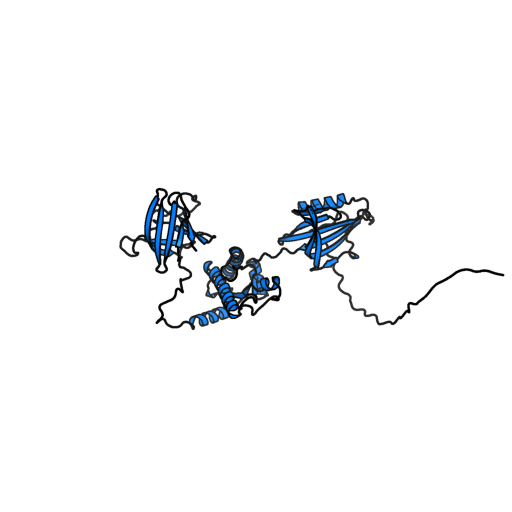191 ASP A O 1
ATOM 1544 N N . LEU A 1 192 ? 5.318 2.296 16.787 1.00 46.94 192 LEU A N 1
ATOM 1545 C CA . LEU A 1 192 ? 6.038 1.274 17.539 1.00 46.94 192 LEU A CA 1
ATOM 1546 C C . LEU A 1 192 ? 5.401 1.139 18.920 1.00 46.94 192 LEU A C 1
ATOM 1548 O O . LEU A 1 192 ? 5.209 2.138 19.610 1.00 46.94 192 LEU A O 1
ATOM 1552 N N . ASP A 1 193 ? 5.073 -0.101 19.275 1.00 52.38 193 ASP A N 1
ATOM 1553 C CA . ASP A 1 193 ? 4.509 -0.462 20.574 1.00 52.38 193 ASP A CA 1
ATOM 1554 C C . ASP A 1 193 ? 3.163 0.200 20.921 1.00 52.38 193 ASP A C 1
ATOM 1556 O O . ASP A 1 193 ? 2.739 0.268 22.070 1.00 52.38 193 ASP A O 1
ATOM 1560 N N . LYS A 1 194 ? 2.465 0.722 19.906 1.00 51.78 194 LYS A N 1
ATOM 1561 C CA . LYS A 1 194 ? 1.201 1.438 20.078 1.00 51.78 194 LYS A CA 1
ATOM 1562 C C . LYS A 1 194 ? 0.110 0.869 19.180 1.00 51.78 194 LYS A C 1
ATOM 1564 O O . LYS A 1 194 ? 0.361 0.193 18.177 1.00 51.78 194 LYS A O 1
ATOM 1569 N N . ALA A 1 195 ? -1.123 1.200 19.548 1.00 49.38 195 ALA A N 1
ATOM 1570 C CA . ALA A 1 195 ? -2.328 0.956 18.760 1.00 49.38 195 ALA A CA 1
ATOM 1571 C C . ALA A 1 195 ? -2.823 2.225 18.040 1.00 49.38 195 ALA A C 1
ATOM 1573 O O . ALA A 1 195 ? -3.988 2.301 17.658 1.00 49.38 195 ALA A O 1
ATOM 1574 N N . PHE A 1 196 ? -1.953 3.225 17.855 1.00 45.97 196 PHE A N 1
ATOM 1575 C CA . PHE A 1 196 ? -2.264 4.440 17.101 1.00 45.97 196 PHE A CA 1
ATOM 1576 C C . PHE A 1 196 ? -1.983 4.233 15.619 1.00 45.97 196 PHE A C 1
ATOM 1578 O O . PHE A 1 196 ? -0.872 3.849 15.249 1.00 45.97 196 PHE A O 1
ATOM 1585 N N . LEU A 1 197 ? -3.001 4.471 14.792 1.00 50.09 197 LEU A N 1
ATOM 1586 C CA . LEU A 1 197 ? -2.891 4.407 13.340 1.00 50.09 197 LEU A CA 1
ATOM 1587 C C . LEU A 1 197 ? -1.992 5.529 12.836 1.00 50.09 197 LEU A C 1
ATOM 1589 O O . LEU A 1 197 ? -2.174 6.692 13.198 1.00 50.09 197 LEU A O 1
ATOM 1593 N N . LYS A 1 198 ? -1.063 5.186 11.947 1.00 47.28 198 LYS A N 1
ATOM 1594 C CA . LYS A 1 198 ? -0.281 6.194 11.238 1.00 47.28 198 LYS A CA 1
ATOM 1595 C C . LYS A 1 198 ? -1.083 6.806 10.083 1.00 47.28 198 LYS A C 1
ATOM 1597 O O . LYS A 1 198 ? -1.890 6.081 9.487 1.00 47.28 198 LYS A O 1
ATOM 1602 N N . PRO A 1 199 ? -0.848 8.081 9.715 1.00 43.94 199 PRO A N 1
ATOM 1603 C CA . PRO A 1 199 ? -1.554 8.753 8.617 1.00 43.94 199 PRO A CA 1
ATOM 1604 C C . PRO A 1 199 ? -1.540 7.982 7.290 1.00 43.94 199 PRO A C 1
ATOM 1606 O O . PRO A 1 199 ? -2.524 7.979 6.553 1.00 43.94 199 PRO A O 1
ATOM 1609 N N . GLU A 1 200 ? -0.460 7.258 7.007 1.00 54.84 200 GLU A N 1
ATOM 1610 C CA . GLU A 1 200 ? -0.289 6.432 5.810 1.00 54.84 200 GLU A CA 1
ATOM 1611 C C . GLU A 1 200 ? -1.348 5.318 5.701 1.00 54.84 200 GLU A C 1
ATOM 1613 O O . GLU A 1 200 ? -1.664 4.865 4.600 1.00 54.84 200 GLU A O 1
ATOM 1618 N N . SER A 1 201 ? -1.951 4.917 6.826 1.00 55.66 201 SER A N 1
ATOM 1619 C CA . SER A 1 201 ? -2.989 3.879 6.889 1.00 55.66 201 SER A CA 1
ATOM 1620 C C . SER A 1 201 ? -4.349 4.347 6.392 1.00 55.66 201 SER A C 1
ATOM 1622 O O . SER A 1 201 ? -5.176 3.527 5.986 1.00 55.66 201 SER A O 1
ATOM 1624 N N . VAL A 1 202 ? -4.598 5.661 6.415 1.00 57.81 202 VAL A N 1
ATOM 1625 C CA . VAL A 1 202 ? -5.916 6.251 6.141 1.00 57.81 202 VAL A CA 1
ATOM 1626 C C . VAL A 1 202 ? -6.426 5.836 4.766 1.00 57.81 202 VAL A C 1
ATOM 1628 O O . VAL A 1 202 ? -7.584 5.455 4.632 1.00 57.81 202 VAL A O 1
ATOM 1631 N N . LYS A 1 203 ? -5.558 5.818 3.749 1.00 67.44 203 LYS A N 1
ATOM 1632 C CA . LYS A 1 203 ? -5.947 5.419 2.391 1.00 67.44 203 LYS A CA 1
ATOM 1633 C C . LYS A 1 203 ? -6.492 3.987 2.345 1.00 67.44 203 LYS A C 1
ATOM 1635 O O . LYS A 1 203 ? -7.524 3.744 1.726 1.00 67.44 203 LYS A O 1
ATOM 1640 N N . GLN A 1 204 ? -5.822 3.041 3.008 1.00 79.75 204 GLN A N 1
ATOM 1641 C CA . GLN A 1 204 ? -6.267 1.644 3.033 1.00 79.75 204 GLN A CA 1
ATOM 1642 C C . GLN A 1 204 ? -7.566 1.499 3.823 1.00 79.75 204 GLN A C 1
ATOM 1644 O O . GLN A 1 204 ? -8.461 0.784 3.379 1.00 79.75 204 GLN A O 1
ATOM 1649 N N . LEU A 1 205 ? -7.686 2.198 4.951 1.00 68.31 205 LEU A N 1
ATOM 1650 C CA . LEU A 1 205 ? -8.893 2.182 5.770 1.00 68.31 205 LEU A CA 1
ATOM 1651 C C . LEU A 1 205 ? -10.101 2.744 5.012 1.00 68.31 205 LEU A C 1
ATOM 1653 O O . LEU A 1 205 ? -11.163 2.130 5.019 1.00 68.31 205 LEU A O 1
ATOM 1657 N N . MET A 1 206 ? -9.928 3.836 4.264 1.00 70.12 206 MET A N 1
ATOM 1658 C CA . MET A 1 206 ? -10.992 4.404 3.430 1.00 70.12 206 MET A CA 1
ATOM 1659 C C . MET A 1 206 ? -11.448 3.453 2.319 1.00 70.12 206 MET A C 1
ATOM 1661 O O . MET A 1 206 ? -12.634 3.406 2.008 1.00 70.12 206 MET A O 1
ATOM 1665 N N . HIS A 1 207 ? -10.556 2.638 1.753 1.00 79.44 207 HIS A N 1
ATOM 1666 C CA . HIS A 1 207 ? -10.973 1.610 0.796 1.00 79.44 207 HIS A CA 1
ATOM 1667 C C . HIS A 1 207 ? -11.832 0.512 1.442 1.00 79.44 207 HIS A C 1
ATOM 1669 O O . HIS A 1 207 ? -12.745 0.001 0.794 1.00 79.44 207 HIS A O 1
ATOM 1675 N N . ILE A 1 208 ? -11.581 0.171 2.712 1.00 81.62 208 ILE A N 1
ATOM 1676 C CA . ILE A 1 208 ? -12.422 -0.768 3.471 1.00 81.62 208 ILE A CA 1
ATOM 1677 C C . ILE A 1 208 ? -13.789 -0.132 3.753 1.00 81.62 208 ILE A C 1
ATOM 1679 O O . ILE A 1 208 ? -14.810 -0.788 3.562 1.00 81.62 208 ILE A O 1
ATOM 1683 N N . VAL A 1 209 ? -13.822 1.154 4.124 1.00 70.75 209 VAL A N 1
ATOM 1684 C CA . VAL A 1 209 ? -15.072 1.918 4.282 1.00 70.75 209 VAL A CA 1
ATOM 1685 C C . VAL A 1 209 ? -15.891 1.869 2.994 1.00 70.75 209 VAL A C 1
ATOM 1687 O O . VAL A 1 209 ? -17.035 1.426 3.014 1.00 70.75 209 VAL A O 1
ATOM 1690 N N . THR A 1 210 ? -15.301 2.250 1.856 1.00 74.06 210 THR A N 1
ATOM 1691 C CA . THR A 1 210 ? -15.992 2.224 0.559 1.00 74.06 210 THR A CA 1
ATOM 1692 C C . THR A 1 210 ? -16.486 0.821 0.208 1.00 74.06 210 THR A C 1
ATOM 1694 O O . THR A 1 210 ? -17.625 0.668 -0.222 1.00 74.06 210 THR A O 1
ATOM 1697 N N . LEU A 1 211 ? -15.672 -0.217 0.427 1.00 90.56 211 LEU A N 1
ATOM 1698 C CA . LEU A 1 211 ? -16.084 -1.606 0.231 1.00 90.56 211 LEU A CA 1
ATOM 1699 C C . LEU A 1 211 ? -17.340 -1.944 1.050 1.00 90.56 211 LEU A C 1
ATOM 1701 O O . LEU A 1 211 ? -18.314 -2.448 0.496 1.00 90.56 211 LEU A O 1
ATOM 1705 N N . MET A 1 212 ? -17.328 -1.678 2.356 1.00 92.69 212 MET A N 1
ATOM 1706 C CA . MET A 1 212 ? -18.425 -2.053 3.256 1.00 92.69 212 MET A CA 1
ATOM 1707 C C . MET A 1 212 ? -19.678 -1.182 3.095 1.00 92.69 212 MET A C 1
ATOM 1709 O O . MET A 1 212 ? -20.773 -1.624 3.453 1.00 92.69 212 MET A O 1
ATOM 1713 N N . GLN A 1 213 ? -19.538 0.031 2.553 1.00 84.25 213 GLN A N 1
ATOM 1714 C CA . GLN A 1 213 ? -20.662 0.873 2.136 1.00 84.25 213 GLN A CA 1
ATOM 1715 C C . GLN A 1 213 ? -21.332 0.336 0.863 1.00 84.25 213 GLN A C 1
ATOM 1717 O O . GLN A 1 213 ? -22.558 0.335 0.785 1.00 84.25 213 GLN A O 1
ATOM 1722 N N . ILE A 1 214 ? -20.544 -0.149 -0.106 1.00 87.62 214 ILE A N 1
ATOM 1723 C CA . ILE A 1 214 ? -21.056 -0.760 -1.343 1.00 87.62 214 ILE A CA 1
ATOM 1724 C C . ILE A 1 214 ? -21.740 -2.102 -1.047 1.00 87.62 214 ILE A C 1
ATOM 1726 O O . ILE A 1 214 ? -22.835 -2.356 -1.539 1.00 87.62 214 ILE A O 1
ATOM 1730 N N . TYR A 1 215 ? -21.111 -2.956 -0.237 1.00 92.81 215 TYR A N 1
ATOM 1731 C CA . TYR A 1 215 ? -21.619 -4.289 0.097 1.00 92.81 215 TYR A CA 1
ATOM 1732 C C . TYR A 1 215 ? -22.157 -4.295 1.526 1.00 92.81 215 TYR A C 1
ATOM 1734 O O . TYR A 1 215 ? -21.420 -4.577 2.471 1.00 92.81 215 TYR A O 1
ATOM 1742 N N . GLN A 1 216 ? -23.427 -3.928 1.702 1.00 92.44 216 GLN A N 1
ATOM 1743 C CA . GLN A 1 216 ? -24.053 -3.784 3.026 1.00 92.44 216 GLN A CA 1
ATOM 1744 C C . GLN A 1 216 ? -24.253 -5.116 3.768 1.00 92.44 216 GLN A C 1
ATOM 1746 O O . GLN A 1 216 ? -24.366 -5.129 4.990 1.00 92.44 216 GLN A O 1
ATOM 1751 N N . ASP A 1 217 ? -24.230 -6.228 3.039 1.00 92.88 217 ASP A N 1
ATOM 1752 C CA . ASP A 1 217 ? -24.300 -7.606 3.526 1.00 92.88 217 ASP A CA 1
ATOM 1753 C C . ASP A 1 217 ? -22.933 -8.174 3.945 1.00 92.88 217 ASP A C 1
ATOM 1755 O O . ASP A 1 217 ? -22.846 -9.310 4.409 1.00 92.88 217 ASP A O 1
ATOM 1759 N N . LEU A 1 218 ? -21.847 -7.408 3.790 1.00 94.62 218 LEU A N 1
ATOM 1760 C CA . LEU A 1 218 ? -20.510 -7.843 4.178 1.00 94.62 218 LEU A CA 1
ATOM 1761 C C . LEU A 1 218 ? -20.287 -7.667 5.687 1.00 94.62 218 LEU A C 1
ATOM 1763 O O . LEU A 1 218 ? -20.392 -6.551 6.202 1.00 94.62 218 LEU A O 1
ATOM 1767 N N . TYR A 1 219 ? -19.908 -8.752 6.361 1.00 97.25 219 TYR A N 1
ATOM 1768 C CA . TYR A 1 219 ? -19.494 -8.772 7.765 1.00 97.25 219 TYR A CA 1
ATOM 1769 C C . TYR A 1 219 ? -18.034 -9.210 7.844 1.00 97.25 219 TYR A C 1
ATOM 1771 O O . TYR A 1 219 ? -17.629 -10.138 7.135 1.00 97.25 219 TYR A O 1
ATOM 1779 N N . LEU A 1 220 ? -17.247 -8.546 8.692 1.00 96.88 220 LEU A N 1
ATOM 1780 C CA . LEU A 1 220 ? -15.809 -8.779 8.797 1.00 96.88 220 LEU A CA 1
ATOM 1781 C C . LEU A 1 220 ? -15.368 -9.009 10.246 1.00 96.88 220 LEU A C 1
ATOM 1783 O O . LEU A 1 220 ? -15.717 -8.239 11.138 1.00 96.88 220 LEU A O 1
ATOM 1787 N N . GLU A 1 221 ? -14.523 -10.015 10.458 1.00 97.19 221 GLU A N 1
ATOM 1788 C CA . GLU A 1 221 ? -13.610 -10.046 11.599 1.00 97.19 221 GLU A CA 1
ATOM 1789 C C . GLU A 1 221 ? -12.310 -9.329 11.202 1.00 97.19 221 GLU A C 1
ATOM 1791 O O . GLU A 1 221 ? -11.687 -9.657 10.190 1.00 97.19 221 GLU A O 1
ATOM 1796 N N . VAL A 1 222 ? -11.917 -8.329 11.987 1.00 93.88 222 VAL A N 1
ATOM 1797 C CA . VAL A 1 222 ? -10.663 -7.591 11.846 1.00 93.88 222 VAL A CA 1
ATOM 1798 C C . VAL A 1 222 ? -9.646 -8.215 12.789 1.00 93.88 222 VAL A C 1
ATOM 1800 O O . VAL A 1 222 ? -9.764 -8.090 14.008 1.00 93.88 222 VAL A O 1
ATOM 1803 N N . GLN A 1 223 ? -8.648 -8.884 12.222 1.00 95.75 223 GLN A N 1
ATOM 1804 C CA . GLN A 1 223 ? -7.657 -9.645 12.973 1.00 95.75 223 GLN A CA 1
ATOM 1805 C C . GLN A 1 223 ? -6.355 -8.862 13.116 1.00 95.75 223 GLN A C 1
ATOM 1807 O O . GLN A 1 223 ? -5.750 -8.470 12.118 1.00 95.75 223 GLN A O 1
ATOM 1812 N N . GLY A 1 224 ? -5.906 -8.634 14.348 1.00 90.31 224 GLY A N 1
ATOM 1813 C CA . GLY A 1 224 ? -4.599 -8.051 14.643 1.00 90.31 224 GLY A CA 1
ATOM 1814 C C . GLY A 1 224 ? -3.552 -9.129 14.918 1.00 90.31 224 GLY A C 1
ATOM 1815 O O . GLY A 1 224 ? -3.821 -10.075 15.657 1.00 90.31 224 GLY A O 1
ATOM 1816 N N . HIS A 1 225 ? -2.337 -8.952 14.393 1.00 91.25 225 HIS A N 1
ATOM 1817 C CA . HIS A 1 225 ? -1.200 -9.841 14.659 1.00 91.25 225 HIS A CA 1
ATOM 1818 C C . HIS A 1 225 ? 0.073 -9.054 15.001 1.00 91.25 225 HIS A C 1
ATOM 1820 O O . HIS A 1 225 ? 0.292 -7.937 14.513 1.00 91.25 225 HIS A O 1
ATOM 1826 N N . THR A 1 226 ? 0.935 -9.649 15.821 1.00 83.81 226 THR A N 1
ATOM 1827 C CA . THR A 1 226 ? 2.275 -9.144 16.158 1.00 83.81 226 THR A CA 1
ATOM 1828 C C . THR A 1 226 ? 3.362 -10.082 15.625 1.00 83.81 226 THR A C 1
ATOM 1830 O O . THR A 1 226 ? 3.081 -11.158 15.097 1.00 83.81 226 THR A O 1
ATOM 1833 N N . ASP A 1 227 ? 4.620 -9.649 15.716 1.00 83.62 227 ASP A N 1
ATOM 1834 C CA . ASP A 1 227 ? 5.758 -10.571 15.676 1.00 83.62 227 ASP A CA 1
ATOM 1835 C C . ASP A 1 227 ? 6.013 -11.143 17.079 1.00 83.62 227 ASP A C 1
ATOM 1837 O O . ASP A 1 227 ? 5.261 -10.850 18.006 1.00 83.62 227 ASP A O 1
ATOM 1841 N N . ASN A 1 228 ? 7.065 -11.953 17.219 1.00 86.19 228 ASN A N 1
ATOM 1842 C CA . ASN A 1 228 ? 7.422 -12.601 18.483 1.00 86.19 228 ASN A CA 1
ATOM 1843 C C . ASN A 1 228 ? 8.256 -11.734 19.445 1.00 86.19 228 ASN A C 1
ATOM 1845 O O . ASN A 1 228 ? 9.033 -12.247 20.251 1.00 86.19 228 ASN A O 1
ATOM 1849 N N . GLN A 1 229 ? 8.235 -10.410 19.275 1.00 83.19 229 GLN A N 1
ATOM 1850 C CA . GLN A 1 229 ? 9.039 -9.517 20.102 1.00 83.19 229 GLN A CA 1
ATOM 1851 C C . GLN A 1 229 ? 8.196 -9.036 21.280 1.00 83.19 229 GLN A C 1
ATOM 1853 O O . GLN A 1 229 ? 7.394 -8.119 21.140 1.00 83.19 229 GLN A O 1
ATOM 1858 N N . GLY A 1 230 ? 8.395 -9.655 22.441 1.00 85.62 230 GLY A N 1
ATOM 1859 C CA . GLY A 1 230 ? 7.713 -9.310 23.689 1.00 85.62 230 GLY A CA 1
ATOM 1860 C C . GLY A 1 230 ? 6.992 -10.511 24.308 1.00 85.62 230 GLY A C 1
ATOM 1861 O O . GLY A 1 230 ? 6.970 -11.576 23.704 1.00 85.62 230 GLY A O 1
ATOM 1862 N N . PRO A 1 231 ? 6.437 -10.369 25.523 1.00 89.62 231 PRO A N 1
ATOM 1863 C CA . PRO A 1 231 ? 5.675 -11.441 26.161 1.00 89.62 231 PRO A CA 1
ATOM 1864 C C . PRO A 1 231 ? 4.364 -11.752 25.422 1.00 89.62 231 PRO A C 1
ATOM 1866 O O . PRO A 1 231 ? 3.679 -10.834 24.969 1.00 89.62 231 PRO A O 1
ATOM 1869 N N . ASP A 1 232 ? 3.951 -13.019 25.397 1.00 86.75 232 ASP A N 1
ATOM 1870 C CA . ASP A 1 232 ? 2.736 -13.484 24.706 1.00 86.75 232 ASP A CA 1
ATOM 1871 C C . ASP A 1 232 ? 1.474 -12.694 25.094 1.00 86.75 232 ASP A C 1
ATOM 1873 O O . ASP A 1 232 ? 0.721 -12.239 24.230 1.00 86.75 232 ASP A O 1
ATOM 1877 N N . GLU A 1 233 ? 1.253 -12.473 26.395 1.00 84.31 233 GLU A N 1
ATOM 1878 C CA . GLU A 1 233 ? 0.095 -11.728 26.917 1.00 84.31 233 GLU A CA 1
ATOM 1879 C C . GLU A 1 233 ? 0.101 -10.259 26.460 1.00 84.31 233 GLU A C 1
ATOM 1881 O O . GLU A 1 233 ? -0.939 -9.674 26.129 1.00 84.31 233 GLU A O 1
ATOM 1886 N N . TYR A 1 234 ? 1.296 -9.671 26.382 1.00 81.19 234 TYR A N 1
ATOM 1887 C CA . TYR A 1 234 ? 1.486 -8.317 25.882 1.00 81.19 234 TYR A CA 1
ATOM 1888 C C . TYR A 1 234 ? 1.151 -8.232 24.390 1.00 81.19 234 TYR A C 1
ATOM 1890 O O . TYR A 1 234 ? 0.377 -7.368 23.968 1.00 81.19 234 TYR A O 1
ATOM 1898 N N . ASN A 1 235 ? 1.681 -9.167 23.603 1.00 86.56 235 ASN A N 1
ATOM 1899 C CA . ASN A 1 235 ? 1.444 -9.260 22.168 1.00 86.56 235 ASN A CA 1
ATOM 1900 C C . ASN A 1 235 ? -0.032 -9.506 21.843 1.00 86.56 235 ASN A C 1
ATOM 1902 O O . ASN A 1 235 ? -0.581 -8.864 20.939 1.00 86.56 235 ASN A O 1
ATOM 1906 N N . MET A 1 236 ? -0.707 -10.344 22.632 1.00 88.75 236 MET A N 1
ATOM 1907 C CA . MET A 1 236 ? -2.151 -10.545 22.541 1.00 88.75 236 MET A CA 1
ATOM 1908 C C . MET A 1 236 ? -2.901 -9.227 22.765 1.00 88.75 236 MET A C 1
ATOM 1910 O O . MET A 1 236 ? -3.594 -8.750 21.863 1.00 88.75 236 MET A O 1
ATOM 1914 N N . THR A 1 237 ? -2.652 -8.561 23.895 1.00 78.19 237 THR A N 1
ATOM 1915 C CA . THR A 1 237 ? -3.290 -7.283 24.250 1.00 78.19 237 THR A CA 1
ATOM 1916 C C . THR A 1 237 ? -3.049 -6.193 23.199 1.00 78.19 237 THR A C 1
ATOM 1918 O O . THR A 1 237 ? -3.950 -5.422 22.859 1.00 78.19 237 THR A O 1
ATOM 1921 N N . LEU A 1 238 ? -1.825 -6.090 22.674 1.00 76.69 238 LEU A N 1
ATOM 1922 C CA . LEU A 1 238 ? -1.473 -5.109 21.649 1.00 76.69 238 LEU A CA 1
ATOM 1923 C C . LEU A 1 238 ? -2.210 -5.385 20.335 1.00 76.69 238 LEU A C 1
ATOM 1925 O O . LEU A 1 238 ? -2.710 -4.456 19.696 1.00 76.69 238 LEU A O 1
ATOM 1929 N N . SER A 1 239 ? -2.287 -6.652 19.934 1.00 81.56 239 SER A N 1
ATOM 1930 C CA . SER A 1 239 ? -2.989 -7.064 18.722 1.00 81.56 239 SER A CA 1
ATOM 1931 C C . SER A 1 239 ? -4.502 -6.812 18.803 1.00 81.56 239 SER A C 1
ATOM 1933 O O . SER A 1 239 ? -5.068 -6.277 17.847 1.00 81.56 239 SER A O 1
ATOM 1935 N N . ASP A 1 240 ? -5.121 -7.065 19.963 1.00 76.81 240 ASP A N 1
ATOM 1936 C CA . ASP A 1 240 ? -6.529 -6.755 20.247 1.00 76.81 240 ASP A CA 1
ATOM 1937 C C . ASP A 1 240 ? -6.801 -5.254 20.129 1.00 76.81 240 ASP A C 1
ATOM 1939 O O . ASP A 1 240 ? -7.704 -4.819 19.410 1.00 76.81 240 ASP A O 1
ATOM 1943 N N . LYS A 1 241 ? -5.974 -4.427 20.784 1.00 63.56 241 LYS A N 1
ATOM 1944 C CA . LYS A 1 241 ? -6.108 -2.963 20.725 1.00 63.56 241 LYS A CA 1
ATOM 1945 C C . LYS A 1 241 ? -6.005 -2.444 19.293 1.00 63.56 241 LYS A C 1
ATOM 1947 O O . LYS A 1 241 ? -6.757 -1.550 18.918 1.00 63.56 241 LYS A O 1
ATOM 1952 N N . ARG A 1 242 ? -5.099 -2.998 18.483 1.00 74.81 242 ARG A N 1
ATOM 1953 C CA . ARG A 1 242 ? -4.927 -2.617 17.072 1.00 74.81 242 ARG A CA 1
ATOM 1954 C C . ARG A 1 242 ? -6.142 -2.975 16.223 1.00 74.81 242 ARG A C 1
ATOM 1956 O O . ARG A 1 242 ? -6.598 -2.126 15.459 1.00 74.81 242 ARG A O 1
ATOM 1963 N N . ALA A 1 243 ? -6.678 -4.184 16.381 1.00 74.50 243 ALA A N 1
ATOM 1964 C CA . ALA A 1 243 ? -7.914 -4.593 15.719 1.00 74.50 243 ALA A CA 1
ATOM 1965 C C . ALA A 1 243 ? -9.081 -3.669 16.102 1.00 74.50 243 ALA A C 1
ATOM 1967 O O . ALA A 1 243 ? -9.794 -3.170 15.231 1.00 74.50 243 ALA A O 1
ATOM 1968 N N . ASN A 1 244 ? -9.211 -3.353 17.393 1.00 66.06 244 ASN A N 1
ATOM 1969 C CA . ASN A 1 244 ? -10.236 -2.441 17.892 1.00 66.06 244 ASN A CA 1
ATOM 1970 C C . ASN A 1 244 ? -10.094 -1.022 17.318 1.00 66.06 244 ASN A C 1
ATOM 1972 O O . ASN A 1 244 ? -11.084 -0.436 16.890 1.00 66.06 244 ASN A O 1
ATOM 1976 N N . THR A 1 245 ? -8.874 -0.477 17.235 1.00 60.09 245 THR A N 1
ATOM 1977 C CA . THR A 1 245 ? -8.638 0.834 16.607 1.00 60.09 245 THR A CA 1
ATOM 1978 C C . THR A 1 245 ? -9.099 0.860 15.146 1.00 60.09 245 THR A C 1
ATOM 1980 O O . THR A 1 245 ? -9.662 1.860 14.701 1.00 60.09 245 THR A O 1
ATOM 1983 N N . VAL A 1 246 ? -8.881 -0.220 14.390 1.00 69.00 246 VAL A N 1
ATOM 1984 C CA . VAL A 1 246 ? -9.348 -0.315 12.997 1.00 69.00 246 VAL A CA 1
ATOM 1985 C C . VAL A 1 246 ? -10.874 -0.322 12.937 1.00 69.00 246 VAL A C 1
ATOM 1987 O O . VAL A 1 246 ? -11.432 0.457 12.169 1.00 69.00 246 VAL A O 1
ATOM 1990 N N . CYS A 1 247 ? -11.556 -1.124 13.762 1.00 65.75 247 CYS A N 1
ATOM 1991 C CA . CYS A 1 247 ? -13.023 -1.131 13.814 1.00 65.75 247 CYS A CA 1
ATOM 1992 C C . CYS A 1 247 ? -13.590 0.248 14.173 1.00 65.75 247 CYS A C 1
ATOM 1994 O O . CYS A 1 247 ? -14.441 0.754 13.447 1.00 65.75 247 CYS A O 1
ATOM 1996 N N . LEU A 1 248 ? -13.048 0.901 15.208 1.00 50.84 248 LEU A N 1
ATOM 1997 C CA . LEU A 1 248 ? -13.448 2.257 15.600 1.00 50.84 248 LEU A CA 1
ATOM 1998 C C . LEU A 1 248 ? -13.268 3.260 14.457 1.00 50.84 248 LEU A C 1
ATOM 2000 O O . LEU A 1 248 ? -14.129 4.109 14.243 1.00 50.84 248 LEU A O 1
ATOM 2004 N N . PHE A 1 249 ? -12.177 3.160 13.690 1.00 57.16 249 PHE A N 1
ATOM 2005 C CA . PHE A 1 249 ? -12.007 3.986 12.498 1.00 57.16 249 PHE A CA 1
ATOM 2006 C C . PHE A 1 249 ? -13.138 3.739 11.493 1.00 57.16 249 PHE A C 1
ATOM 2008 O O . PHE A 1 249 ? -13.744 4.692 11.026 1.00 57.16 249 PHE A O 1
ATOM 2015 N N . LEU A 1 250 ? -13.456 2.485 11.161 1.00 66.31 250 LEU A N 1
ATOM 2016 C CA . LEU A 1 250 ? -14.521 2.178 10.196 1.00 66.31 250 LEU A CA 1
ATOM 2017 C C . LEU A 1 250 ? -15.899 2.668 10.678 1.00 66.31 250 LEU A C 1
ATOM 2019 O O . LEU A 1 250 ? -16.676 3.200 9.883 1.00 66.31 250 LEU A O 1
ATOM 2023 N N . GLU A 1 251 ? -16.179 2.557 11.976 1.00 60.28 251 GLU A N 1
ATOM 2024 C CA . GLU A 1 251 ? -17.403 3.065 12.607 1.00 60.28 251 GLU A CA 1
ATOM 2025 C C . GLU A 1 251 ? -17.526 4.590 12.511 1.00 60.28 251 GLU A C 1
ATOM 2027 O O . GLU A 1 251 ? -18.598 5.101 12.182 1.00 60.28 251 GLU A O 1
ATOM 2032 N N . LEU A 1 252 ? -16.425 5.329 12.708 1.00 43.88 252 LEU A N 1
ATOM 2033 C CA . LEU A 1 252 ? -16.390 6.790 12.538 1.00 43.88 252 LEU A CA 1
ATOM 2034 C C . LEU A 1 252 ? -16.785 7.236 11.121 1.00 43.88 252 LEU A C 1
ATOM 2036 O O . LEU A 1 252 ? -17.262 8.356 10.945 1.00 43.88 252 LEU A O 1
ATOM 2040 N N . PHE A 1 253 ? -16.619 6.363 10.124 1.00 49.97 253 PHE A N 1
ATOM 2041 C CA . PHE A 1 253 ? -17.024 6.593 8.735 1.00 49.97 253 PHE A CA 1
ATOM 2042 C C . PHE A 1 253 ? -18.336 5.877 8.353 1.00 49.97 253 PHE A C 1
ATOM 2044 O O . PHE A 1 253 ? -18.644 5.707 7.170 1.00 49.97 253 PHE A O 1
ATOM 2051 N N . GLY A 1 254 ? -19.144 5.505 9.350 1.00 50.09 254 GLY A N 1
ATOM 2052 C CA . GLY A 1 254 ? -20.534 5.085 9.173 1.00 50.09 254 GLY A CA 1
ATOM 2053 C C . GLY A 1 254 ? -20.742 3.588 8.949 1.00 50.09 254 GLY A C 1
ATOM 2054 O O . GLY A 1 254 ? -21.841 3.186 8.567 1.00 50.09 254 GLY A O 1
ATOM 2055 N N . ILE A 1 255 ? -19.729 2.746 9.174 1.00 72.00 255 ILE A N 1
ATOM 2056 C CA . ILE A 1 255 ? -19.926 1.292 9.174 1.00 72.00 255 ILE A CA 1
ATOM 2057 C C . ILE A 1 255 ? -20.581 0.869 10.492 1.00 72.00 255 ILE A C 1
ATOM 2059 O O . ILE A 1 255 ? -20.119 1.221 11.570 1.00 72.00 255 ILE A O 1
ATOM 2063 N N . ASN A 1 256 ? -21.673 0.108 10.415 1.00 74.38 256 ASN A N 1
ATOM 2064 C CA . ASN A 1 256 ? -22.369 -0.386 11.602 1.00 74.38 256 ASN A CA 1
ATOM 2065 C C . ASN A 1 256 ? -21.467 -1.346 12.405 1.00 74.38 256 ASN A C 1
ATOM 2067 O O . ASN A 1 256 ? -20.944 -2.308 11.840 1.00 74.38 256 ASN A O 1
ATOM 2071 N N . SER A 1 257 ? -21.331 -1.122 13.715 1.00 70.88 257 SER A N 1
ATOM 2072 C CA . SER A 1 257 ? -20.498 -1.947 14.606 1.00 70.88 257 SER A CA 1
ATOM 2073 C C . SER A 1 257 ? -20.946 -3.414 14.678 1.00 70.88 257 SER A C 1
ATOM 2075 O O . SER A 1 257 ? -20.127 -4.308 14.841 1.00 70.88 257 SER A O 1
ATOM 2077 N N . GLY A 1 258 ? -22.232 -3.696 14.444 1.00 82.94 258 GLY A N 1
ATOM 2078 C CA . GLY A 1 258 ? -22.794 -5.040 14.247 1.00 82.94 258 GLY A CA 1
ATOM 2079 C C . GLY A 1 258 ? -22.212 -5.825 13.076 1.00 82.94 258 GLY A C 1
ATOM 2080 O O . GLY A 1 258 ? -22.407 -7.035 12.995 1.00 82.94 258 GLY A O 1
ATOM 2081 N N . ARG A 1 259 ? -21.491 -5.161 12.168 1.00 92.75 259 ARG A N 1
ATOM 2082 C CA . ARG A 1 259 ? -20.861 -5.775 10.994 1.00 92.75 259 ARG A CA 1
ATOM 2083 C C . ARG A 1 259 ? -19.366 -6.037 11.170 1.00 92.75 259 ARG A C 1
ATOM 2085 O O . ARG A 1 259 ? -18.730 -6.528 10.236 1.00 92.75 259 ARG A O 1
ATOM 2092 N N . LEU A 1 260 ? -18.810 -5.698 12.333 1.00 87.62 260 LEU A N 1
ATOM 2093 C CA . LEU A 1 260 ? -17.382 -5.737 12.621 1.00 87.62 260 LEU A CA 1
ATOM 2094 C C . LEU A 1 260 ? -17.117 -6.505 13.920 1.00 87.62 260 LEU A C 1
ATOM 2096 O O . LEU A 1 260 ? -17.751 -6.252 14.939 1.00 87.62 260 LEU A O 1
ATOM 2100 N N . ILE A 1 261 ? -16.137 -7.409 13.904 1.00 91.88 261 ILE A N 1
ATOM 2101 C CA . ILE A 1 261 ? -15.602 -8.046 15.115 1.00 91.88 261 ILE A CA 1
ATOM 2102 C C . ILE A 1 261 ? -14.103 -7.742 15.197 1.00 91.88 261 ILE A C 1
ATOM 2104 O O . ILE A 1 261 ? -13.359 -8.229 14.348 1.00 91.88 261 ILE A O 1
ATOM 2108 N N . PRO A 1 262 ? -13.611 -6.974 16.183 1.00 86.50 262 PRO A N 1
ATOM 2109 C CA . PRO A 1 262 ? -12.176 -6.891 16.433 1.00 86.50 262 PRO A CA 1
ATOM 2110 C C . PRO A 1 262 ? -11.683 -8.145 17.169 1.00 86.50 262 PRO A C 1
ATOM 2112 O O . PRO A 1 262 ? -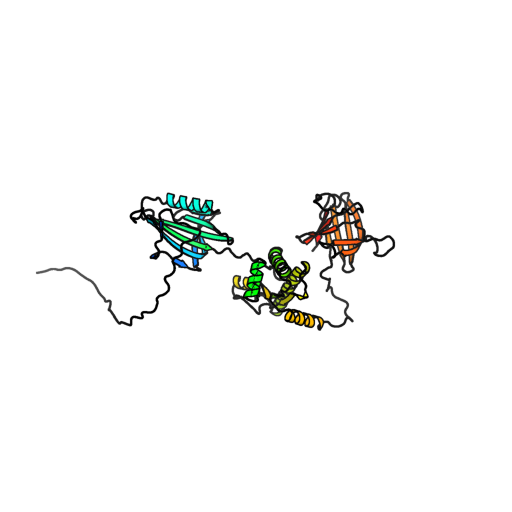12.307 -8.578 18.138 1.00 86.50 262 PRO A O 1
ATOM 2115 N N . ARG A 1 263 ? -10.549 -8.713 16.741 1.00 90.31 263 ARG A N 1
ATOM 2116 C CA . ARG A 1 263 ? -9.888 -9.818 17.450 1.00 90.31 263 ARG A CA 1
ATOM 2117 C C . ARG A 1 263 ? -8.368 -9.774 17.300 1.00 90.31 263 ARG A C 1
ATOM 2119 O O . ARG A 1 263 ? -7.835 -9.656 16.202 1.00 90.31 263 ARG A O 1
ATOM 2126 N N . GLY A 1 264 ? -7.662 -9.900 18.406 1.00 90.06 264 GLY A N 1
ATOM 2127 C CA . GLY A 1 264 ? -6.224 -10.073 18.489 1.00 90.06 264 GLY A CA 1
ATOM 2128 C C . GLY A 1 264 ? -5.834 -11.544 18.478 1.00 90.06 264 GLY A C 1
ATOM 2129 O O . GLY A 1 264 ? -6.542 -12.404 18.997 1.00 90.06 264 GLY A O 1
ATOM 2130 N N . TYR A 1 265 ? -4.693 -11.829 17.861 1.00 92.88 265 TYR A N 1
ATOM 2131 C CA . TYR A 1 265 ? -4.095 -13.163 17.810 1.00 92.88 265 TYR A CA 1
ATOM 2132 C C . TYR A 1 265 ? -2.648 -13.175 18.321 1.00 92.88 265 TYR A C 1
ATOM 2134 O O . TYR A 1 265 ? -1.995 -14.220 18.300 1.00 92.88 265 TYR A O 1
ATOM 2142 N N . GLY A 1 266 ? -2.121 -12.028 18.758 1.00 92.62 266 GLY A N 1
ATOM 2143 C CA . GLY A 1 266 ? -0.720 -11.869 19.142 1.00 92.62 266 GLY A CA 1
ATOM 2144 C C . GLY A 1 266 ? 0.221 -12.438 18.078 1.00 92.62 266 GLY A C 1
ATOM 2145 O O . GLY A 1 266 ? 0.040 -12.207 16.878 1.00 92.62 266 GLY A O 1
ATOM 2146 N N . GLU A 1 267 ? 1.194 -13.227 18.523 1.00 89.25 267 GLU A N 1
ATOM 2147 C CA . GLU A 1 267 ? 2.188 -13.891 17.673 1.00 89.25 267 GLU A CA 1
ATOM 2148 C C . GLU A 1 267 ? 1.817 -15.325 17.264 1.00 89.25 267 GLU A C 1
ATOM 2150 O O . GLU A 1 267 ? 2.563 -15.967 16.529 1.00 89.25 267 GLU A O 1
ATOM 2155 N N . THR A 1 268 ? 0.654 -15.824 17.697 1.00 92.38 268 THR A N 1
ATOM 2156 C CA . THR A 1 268 ? 0.273 -17.248 17.595 1.00 92.38 268 THR A CA 1
ATOM 2157 C C . THR A 1 268 ? 0.058 -17.746 16.161 1.00 92.38 268 THR A C 1
ATOM 2159 O O . THR A 1 268 ? 0.070 -18.948 15.913 1.00 92.38 268 THR A O 1
ATOM 2162 N N . MET A 1 269 ? -0.112 -16.829 15.202 1.00 89.19 269 MET A N 1
ATOM 2163 C CA . MET A 1 269 ? -0.410 -17.127 13.795 1.00 89.19 269 MET A CA 1
ATOM 2164 C C . MET A 1 269 ? 0.592 -16.426 12.850 1.00 89.19 269 MET A C 1
ATOM 2166 O O . MET A 1 269 ? 0.215 -15.474 12.144 1.00 89.19 269 MET A O 1
ATOM 2170 N N . PRO A 1 270 ? 1.879 -16.835 12.837 1.00 87.25 270 PRO A N 1
ATOM 2171 C CA . PRO A 1 270 ? 2.896 -16.235 11.979 1.00 87.25 270 PRO A CA 1
ATOM 2172 C C . PRO A 1 270 ? 2.719 -16.667 10.516 1.00 87.25 270 PRO A C 1
ATOM 2174 O O . PRO A 1 270 ? 2.408 -17.814 10.212 1.00 87.25 270 PRO A O 1
ATOM 2177 N N . VAL A 1 271 ? 2.966 -15.743 9.588 1.00 79.12 271 VAL A N 1
ATOM 2178 C CA . VAL A 1 271 ? 2.938 -15.989 8.129 1.00 79.12 271 VAL A CA 1
ATOM 2179 C C . VAL A 1 271 ? 4.337 -16.041 7.516 1.00 79.12 271 VAL A C 1
ATOM 2181 O O . VAL A 1 271 ? 4.504 -16.339 6.334 1.00 79.12 271 VAL A O 1
ATOM 2184 N N . ALA A 1 272 ? 5.356 -15.722 8.310 1.00 71.62 272 ALA A N 1
ATOM 2185 C CA . ALA A 1 272 ? 6.762 -15.827 7.963 1.00 71.62 272 ALA A CA 1
ATOM 2186 C C . ALA A 1 272 ? 7.590 -16.151 9.215 1.00 71.62 272 ALA A C 1
ATOM 2188 O O . ALA A 1 272 ? 7.140 -15.927 10.339 1.00 71.62 272 ALA A O 1
ATOM 2189 N N . THR A 1 273 ? 8.818 -16.638 9.022 1.00 77.69 273 THR A N 1
ATOM 2190 C CA . THR A 1 273 ? 9.761 -16.857 10.131 1.00 77.69 273 THR A CA 1
ATOM 2191 C C . THR A 1 273 ? 9.978 -15.567 10.932 1.00 77.69 273 THR A C 1
ATOM 2193 O O . THR A 1 273 ? 10.200 -14.497 10.362 1.00 77.69 273 THR A O 1
ATOM 2196 N N . ASN A 1 274 ? 9.950 -15.666 12.259 1.00 80.81 274 ASN A N 1
ATOM 2197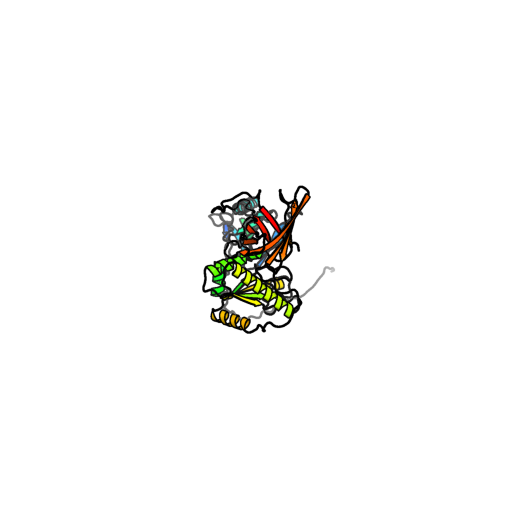 C CA . ASN A 1 274 ? 10.298 -14.555 13.142 1.00 80.81 274 ASN A CA 1
ATOM 2198 C C . ASN A 1 274 ? 11.819 -14.359 13.305 1.00 80.81 274 ASN A C 1
ATOM 2200 O O . ASN A 1 274 ? 12.250 -13.369 13.899 1.00 80.81 274 ASN A O 1
ATOM 2204 N N . ASP A 1 275 ? 12.641 -15.236 12.728 1.00 77.19 275 ASP A N 1
ATOM 2205 C CA . ASP A 1 275 ? 14.103 -15.189 12.858 1.00 77.19 275 ASP A CA 1
ATOM 2206 C C . ASP A 1 275 ? 14.702 -14.013 12.071 1.00 77.19 275 ASP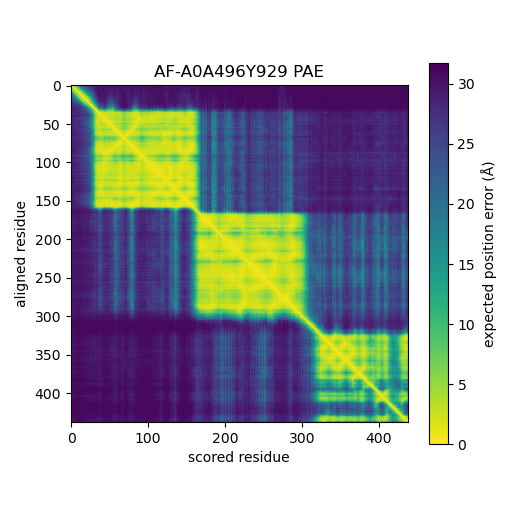 A C 1
ATOM 2208 O O . ASP A 1 275 ? 15.743 -13.457 12.423 1.00 77.19 275 ASP A O 1
ATOM 2212 N N . THR A 1 276 ? 14.003 -13.554 11.029 1.00 68.38 276 THR A N 1
ATOM 2213 C CA . THR A 1 276 ? 14.447 -12.456 10.157 1.00 68.38 276 THR A CA 1
ATOM 2214 C C . THR A 1 276 ? 13.648 -11.179 10.398 1.00 68.38 276 THR A C 1
ATOM 2216 O O . THR A 1 276 ? 12.459 -11.213 10.719 1.00 68.38 276 THR A O 1
ATOM 2219 N N . LYS A 1 277 ? 14.278 -10.016 10.196 1.00 64.31 277 LYS A N 1
ATOM 2220 C CA . LYS A 1 277 ? 13.604 -8.712 10.323 1.00 64.31 277 LYS A CA 1
ATOM 2221 C C . LYS A 1 277 ? 12.455 -8.580 9.320 1.00 64.31 277 LYS A C 1
ATOM 2223 O O . LYS A 1 277 ? 11.404 -8.025 9.642 1.00 64.31 277 LYS A O 1
ATOM 2228 N N . GLU A 1 278 ? 12.656 -9.109 8.121 1.00 64.62 278 GLU A N 1
ATOM 2229 C CA . GLU A 1 278 ? 11.691 -9.119 7.028 1.00 64.62 278 GLU A CA 1
ATOM 2230 C C . GLU A 1 278 ? 10.485 -9.996 7.368 1.00 64.62 278 GLU A C 1
ATOM 2232 O O . GLU A 1 278 ? 9.347 -9.595 7.127 1.00 64.62 278 GLU A O 1
ATOM 2237 N N . GLY A 1 279 ? 10.713 -11.174 7.953 1.00 67.56 279 GLY A N 1
ATOM 2238 C CA . GLY A 1 279 ? 9.638 -12.056 8.387 1.00 67.56 279 GLY A CA 1
ATOM 2239 C C . GLY A 1 279 ? 8.843 -11.483 9.564 1.00 67.56 279 GLY A C 1
ATOM 2240 O O . GLY A 1 279 ? 7.617 -11.429 9.489 1.00 67.56 279 GLY A O 1
ATOM 2241 N N . ARG A 1 280 ? 9.512 -10.889 10.563 1.00 75.88 280 ARG A N 1
ATOM 2242 C CA . ARG A 1 280 ? 8.839 -10.140 11.644 1.00 75.88 280 ARG A CA 1
ATOM 2243 C C . ARG A 1 280 ? 7.972 -8.998 11.114 1.00 75.88 280 ARG A C 1
ATOM 2245 O O . ARG A 1 280 ? 6.833 -8.824 11.536 1.00 75.88 280 ARG A O 1
ATOM 2252 N N . ALA A 1 281 ? 8.470 -8.245 10.132 1.00 69.62 281 ALA A N 1
ATOM 2253 C CA . ALA A 1 281 ? 7.686 -7.188 9.497 1.00 69.62 281 ALA A CA 1
ATOM 2254 C C . ALA A 1 281 ? 6.423 -7.708 8.796 1.00 69.62 281 ALA A C 1
ATOM 2256 O O . ALA A 1 281 ? 5.410 -7.016 8.809 1.00 69.62 281 ALA A O 1
ATOM 2257 N N . LYS A 1 282 ? 6.459 -8.921 8.230 1.00 72.44 282 LYS A N 1
ATOM 2258 C CA . LYS A 1 282 ? 5.270 -9.568 7.658 1.00 72.44 282 LYS A CA 1
ATOM 2259 C C . LYS A 1 282 ? 4.296 -10.070 8.723 1.00 72.44 282 LYS A C 1
ATOM 2261 O O . LYS A 1 282 ? 3.108 -10.135 8.436 1.00 72.44 282 LYS A O 1
ATOM 2266 N N . ASN A 1 283 ? 4.766 -10.424 9.916 1.00 81.94 283 ASN A N 1
ATOM 2267 C CA . ASN A 1 283 ? 3.903 -10.921 10.988 1.00 81.94 283 ASN A CA 1
ATOM 2268 C C . ASN A 1 283 ? 3.118 -9.793 11.679 1.00 81.94 283 ASN A C 1
ATOM 2270 O O . ASN A 1 283 ? 1.962 -10.006 12.037 1.00 81.94 283 ASN A O 1
ATOM 2274 N N . ARG A 1 284 ? 3.680 -8.575 11.749 1.00 84.06 284 ARG A N 1
ATOM 2275 C CA . ARG A 1 284 ? 2.984 -7.351 12.193 1.00 84.06 284 ARG A CA 1
ATOM 2276 C C . ARG A 1 284 ? 1.997 -6.854 11.128 1.00 84.06 284 ARG A C 1
ATOM 2278 O O . ARG A 1 284 ? 2.345 -6.016 10.296 1.00 84.06 284 ARG A O 1
ATOM 2285 N N . ARG A 1 285 ? 0.773 -7.377 11.138 1.00 88.31 285 ARG A N 1
ATOM 2286 C CA . ARG A 1 285 ? -0.226 -7.143 10.080 1.00 88.31 285 ARG A CA 1
ATOM 2287 C C . ARG A 1 285 ? -1.649 -7.087 10.627 1.00 88.31 285 ARG A C 1
ATOM 2289 O O . ARG A 1 285 ? -1.896 -7.467 11.772 1.00 88.31 285 ARG A O 1
ATOM 2296 N N . VAL A 1 286 ? -2.570 -6.666 9.765 1.00 88.62 286 VAL A N 1
ATOM 2297 C CA . VAL A 1 286 ? -4.013 -6.818 9.969 1.00 88.62 286 VAL A CA 1
ATOM 2298 C C . VAL A 1 286 ? -4.570 -7.736 8.883 1.00 88.62 286 VAL A C 1
ATOM 2300 O O 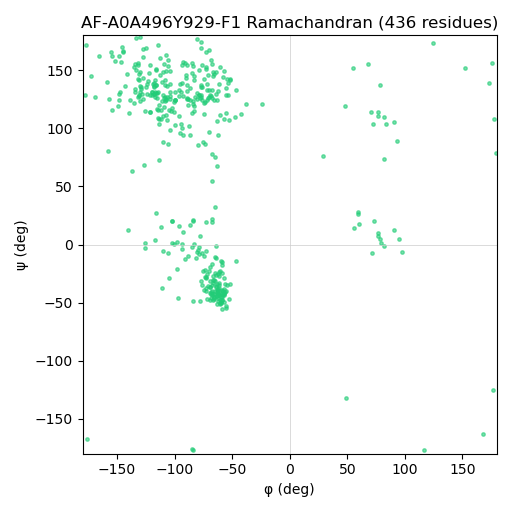. VAL A 1 286 ? -4.191 -7.600 7.720 1.00 88.62 286 VAL A O 1
ATOM 2303 N N . GLU A 1 287 ? -5.459 -8.659 9.235 1.00 92.50 287 GLU A N 1
ATOM 2304 C CA . GLU A 1 287 ? -6.247 -9.434 8.268 1.00 92.50 287 GLU A CA 1
ATOM 2305 C C . GLU A 1 287 ? -7.726 -9.051 8.371 1.00 92.50 287 GLU A C 1
ATOM 2307 O O . GLU A 1 287 ? -8.225 -8.732 9.448 1.00 92.50 287 GLU A O 1
ATOM 2312 N N . LEU A 1 288 ? -8.432 -9.072 7.243 1.00 96.00 288 LEU A N 1
ATOM 2313 C CA . LEU A 1 288 ? -9.891 -9.040 7.224 1.00 96.00 288 LEU A CA 1
ATOM 2314 C C . LEU A 1 288 ? -10.381 -10.430 6.856 1.00 96.00 288 LEU A C 1
ATOM 2316 O O . LEU A 1 288 ? -9.975 -10.960 5.821 1.00 96.00 288 LEU A O 1
ATOM 2320 N N . VAL A 1 289 ? -11.269 -10.993 7.666 1.00 96.50 289 VAL A N 1
ATOM 2321 C CA . VAL A 1 289 ? -11.885 -12.298 7.420 1.00 96.50 289 VAL A CA 1
ATOM 2322 C C . VAL A 1 289 ? -13.381 -12.106 7.243 1.00 96.50 289 VAL A C 1
ATOM 2324 O O . VAL A 1 289 ? -14.038 -11.500 8.085 1.00 96.50 289 VAL A O 1
ATOM 2327 N N . LYS A 1 290 ? -13.925 -12.609 6.136 1.00 96.50 290 LYS A N 1
ATOM 2328 C CA . LYS A 1 290 ? -15.364 -12.602 5.879 1.00 96.50 290 LYS A CA 1
ATOM 2329 C C . LYS A 1 290 ? -16.043 -13.557 6.854 1.00 96.50 290 LYS A C 1
ATOM 2331 O O . LYS A 1 290 ? -15.669 -14.723 6.947 1.00 96.50 290 LYS A O 1
ATOM 2336 N N . ILE A 1 291 ? -17.059 -13.064 7.547 1.00 95.81 291 ILE A N 1
ATOM 2337 C CA . ILE A 1 291 ? -17.854 -13.843 8.498 1.00 95.81 291 ILE A CA 1
ATOM 2338 C C . ILE A 1 291 ? -19.338 -13.775 8.137 1.00 95.81 291 ILE A C 1
ATOM 2340 O O . ILE A 1 291 ? -19.763 -12.987 7.292 1.00 95.81 291 ILE A O 1
ATOM 2344 N N . THR A 1 292 ? -20.135 -14.617 8.786 1.00 91.62 292 THR A N 1
ATOM 2345 C CA . THR A 1 292 ? -21.596 -14.612 8.668 1.00 91.62 292 THR A CA 1
ATOM 2346 C C . THR A 1 292 ? -22.244 -13.706 9.725 1.00 91.62 292 THR A C 1
ATOM 2348 O O . THR A 1 292 ? -21.674 -13.517 10.806 1.00 91.62 292 THR A O 1
ATOM 2351 N N . PRO A 1 293 ? -23.471 -13.202 9.491 1.00 85.06 293 PRO A N 1
ATOM 2352 C CA . PRO A 1 293 ? -24.218 -12.442 10.497 1.00 85.06 293 PRO A CA 1
ATOM 2353 C C . PRO A 1 293 ? -24.396 -13.189 11.832 1.00 85.06 293 PRO A C 1
ATOM 2355 O O . PRO A 1 293 ? -24.340 -12.576 12.895 1.00 85.06 293 PRO A O 1
ATOM 2358 N N . GLY A 1 294 ? -24.551 -14.520 11.803 1.00 80.69 294 GLY A N 1
ATOM 2359 C CA . GLY A 1 294 ? -24.674 -15.338 13.019 1.00 80.69 294 GLY A CA 1
ATOM 2360 C C . GLY A 1 294 ? -23.389 -15.384 13.857 1.00 80.69 294 GLY A C 1
ATOM 2361 O O . GLY A 1 294 ? -23.437 -15.369 15.090 1.00 80.69 294 GLY A O 1
ATOM 2362 N N . GLN A 1 295 ? -22.224 -15.364 13.204 1.00 78.81 295 GLN A N 1
ATOM 2363 C CA . GLN A 1 295 ? -20.930 -15.243 13.886 1.00 78.81 295 GLN A CA 1
ATOM 2364 C C . GLN A 1 295 ? -20.746 -13.844 14.500 1.00 78.81 295 GLN A C 1
ATOM 2366 O O . GLN A 1 295 ? -20.242 -13.730 15.615 1.00 78.81 295 GLN A O 1
ATOM 2371 N N . ALA A 1 296 ? -21.226 -12.790 13.830 1.00 75.50 296 ALA A N 1
ATOM 2372 C CA . ALA A 1 296 ? -21.244 -11.435 14.384 1.00 75.50 296 ALA A CA 1
ATOM 2373 C C . ALA A 1 296 ? -22.135 -11.328 15.630 1.00 75.50 296 ALA A C 1
ATOM 2375 O O . ALA A 1 296 ? -21.657 -10.914 16.686 1.00 75.50 296 ALA A O 1
ATOM 2376 N N . ALA A 1 297 ? -23.382 -11.795 15.552 1.00 71.69 297 ALA A N 1
ATOM 2377 C CA . ALA A 1 297 ? -24.342 -11.725 16.654 1.00 71.69 297 ALA A CA 1
ATOM 2378 C C . ALA A 1 297 ? -23.896 -12.502 17.911 1.00 71.69 297 ALA A C 1
ATOM 2380 O O . ALA A 1 297 ? -23.985 -11.982 19.023 1.00 71.69 297 ALA A O 1
ATOM 2381 N N . SER A 1 298 ? -23.360 -13.718 17.748 1.00 66.12 298 SER A N 1
ATOM 2382 C CA . SER A 1 298 ? -22.894 -14.549 18.877 1.00 66.12 298 SER A CA 1
ATOM 2383 C C . SER A 1 298 ? -21.682 -13.966 19.617 1.00 66.12 298 SER A C 1
ATOM 2385 O O . SER A 1 298 ? -21.508 -14.197 20.816 1.00 66.12 298 SER A O 1
ATOM 2387 N N . SER A 1 299 ? -20.849 -13.177 18.933 1.00 60.84 299 SER A N 1
ATOM 2388 C CA . SER A 1 299 ? -19.733 -12.471 19.570 1.00 60.84 299 SER A CA 1
ATOM 2389 C C . SER A 1 299 ? -20.200 -11.290 20.434 1.00 60.84 299 SER A C 1
ATOM 2391 O O . SER A 1 299 ? -19.679 -11.093 21.531 1.00 60.84 299 SER A O 1
ATOM 2393 N N . GLN A 1 300 ? -21.230 -10.556 19.998 1.00 53.12 300 GLN A N 1
ATOM 2394 C CA . GLN A 1 300 ? -21.746 -9.378 20.704 1.00 53.12 300 GLN A CA 1
ATOM 2395 C C . GLN A 1 300 ? -22.489 -9.742 21.995 1.00 53.12 300 GLN A C 1
ATOM 2397 O O . GLN A 1 300 ? -22.345 -9.050 23.005 1.00 53.12 300 GLN A O 1
ATOM 2402 N N . SER A 1 301 ? -23.206 -10.870 22.007 1.00 46.78 301 SER A N 1
ATOM 2403 C CA . SER A 1 301 ? -23.870 -11.376 23.215 1.00 46.78 301 SER A CA 1
ATOM 2404 C C . SER A 1 301 ? -22.879 -11.778 24.314 1.00 46.78 301 SER A C 1
ATOM 2406 O O . SER A 1 301 ? -23.172 -11.615 25.496 1.00 46.78 301 SER A O 1
ATOM 2408 N N . ARG A 1 302 ? -21.677 -12.248 23.946 1.00 47.34 302 ARG A N 1
ATOM 2409 C CA . ARG A 1 302 ? -20.630 -12.659 24.900 1.00 47.34 302 ARG A CA 1
ATOM 2410 C C . ARG A 1 302 ? -19.951 -11.474 25.600 1.00 47.34 302 ARG A C 1
ATOM 2412 O O . ARG A 1 302 ? -19.487 -11.622 26.727 1.00 47.34 302 ARG A O 1
ATOM 2419 N N . VAL A 1 303 ? -19.905 -10.306 24.955 1.00 39.97 303 VAL A N 1
ATOM 2420 C CA . VAL A 1 303 ? -19.348 -9.067 25.534 1.00 39.97 303 VAL A CA 1
ATOM 2421 C C . VAL A 1 303 ? -20.323 -8.441 26.542 1.00 39.97 303 VAL A C 1
ATOM 2423 O O . VAL A 1 303 ? -19.897 -7.930 27.574 1.00 39.97 303 VAL A O 1
ATOM 2426 N N . GLN A 1 304 ? -21.635 -8.536 26.299 1.00 32.41 304 GLN A N 1
ATOM 2427 C CA . GLN A 1 304 ? -22.662 -8.003 27.208 1.00 32.41 304 GLN A CA 1
ATOM 2428 C C . GLN A 1 304 ? -22.835 -8.828 28.493 1.00 32.41 304 GLN A C 1
ATOM 2430 O O . GLN A 1 304 ? -23.163 -8.265 29.533 1.00 32.41 304 GLN A O 1
ATOM 2435 N N . SER A 1 305 ? -22.557 -10.135 28.469 1.00 32.19 305 SER A N 1
ATOM 2436 C CA . SER A 1 305 ? -22.678 -11.006 29.650 1.00 32.19 305 SER A CA 1
ATOM 2437 C C . SER A 1 305 ? -21.510 -10.916 30.648 1.00 32.19 305 SER A C 1
ATOM 2439 O O . SER A 1 305 ? -21.536 -11.609 31.660 1.00 32.19 305 SER A O 1
ATOM 2441 N N . ALA A 1 306 ? -20.475 -10.111 30.376 1.00 32.12 306 ALA A N 1
ATOM 2442 C CA . ALA A 1 306 ? -19.221 -10.095 31.144 1.00 32.12 306 ALA A CA 1
ATOM 2443 C C . ALA A 1 306 ? -18.963 -8.809 31.971 1.00 32.12 306 ALA A C 1
ATOM 2445 O O . ALA A 1 306 ? -17.836 -8.599 32.412 1.00 32.12 306 ALA A O 1
ATOM 2446 N N . SER A 1 307 ? -19.962 -7.945 32.210 1.00 26.06 307 SER A N 1
ATOM 2447 C CA . SER A 1 307 ? -19.793 -6.726 33.037 1.00 26.06 307 SER A CA 1
ATOM 2448 C C . SER A 1 307 ? -20.414 -6.866 34.445 1.00 26.06 307 SER A C 1
ATOM 2450 O O . SER A 1 307 ? -21.597 -7.194 34.530 1.00 26.06 307 SER A O 1
ATOM 2452 N N . PRO A 1 308 ? -19.681 -6.598 35.551 1.00 29.41 308 PRO A N 1
ATOM 2453 C CA . PRO A 1 308 ? -20.233 -6.583 36.910 1.00 29.41 308 PRO A CA 1
ATOM 2454 C C . PRO A 1 308 ? -20.898 -5.237 37.283 1.00 29.41 308 PRO A C 1
ATOM 2456 O O . PRO A 1 308 ? -20.562 -4.183 36.746 1.00 29.41 308 PRO A O 1
ATOM 2459 N N . SER A 1 309 ? -21.856 -5.305 38.218 1.00 25.91 309 SER A N 1
ATOM 2460 C CA . SER A 1 309 ? -22.734 -4.222 38.709 1.00 25.91 309 SER A CA 1
ATOM 2461 C C . SER A 1 309 ? -21.991 -3.106 39.485 1.00 25.91 309 SER A C 1
ATOM 2463 O O . SER A 1 309 ? -21.003 -3.407 40.160 1.00 25.91 309 SER A O 1
ATOM 2465 N N . PRO A 1 310 ? -22.439 -1.829 39.451 1.00 31.39 310 PRO A N 1
ATOM 2466 C CA . PRO A 1 310 ? -21.669 -0.691 39.948 1.00 31.39 310 PRO A CA 1
ATOM 2467 C C . PRO A 1 310 ? -21.989 -0.352 41.412 1.00 31.39 310 PRO A C 1
ATOM 2469 O O . PRO A 1 310 ? -22.884 0.437 41.705 1.00 31.39 310 PRO A O 1
ATOM 2472 N N . ALA A 1 311 ? -21.202 -0.877 42.347 1.00 28.81 311 ALA A N 1
ATOM 2473 C CA . ALA A 1 311 ? -21.041 -0.269 43.665 1.00 28.81 311 ALA A CA 1
ATOM 2474 C C . ALA A 1 311 ? -19.624 -0.537 44.185 1.00 28.81 311 ALA A C 1
ATOM 2476 O O . ALA A 1 311 ? -19.177 -1.676 44.213 1.00 28.81 311 ALA A O 1
ATOM 2477 N N . ALA A 1 312 ? -18.961 0.539 44.614 1.00 27.95 312 ALA A N 1
ATOM 2478 C CA . ALA A 1 312 ? -17.577 0.616 45.085 1.00 27.95 312 ALA A CA 1
ATOM 2479 C C . ALA A 1 312 ? -16.499 0.475 43.993 1.00 27.95 312 ALA A C 1
ATOM 2481 O O . ALA A 1 312 ? -16.176 -0.609 43.535 1.00 27.95 312 ALA A O 1
ATOM 2482 N N . VAL A 1 313 ? -15.898 1.603 43.606 1.00 26.62 313 VAL A N 1
ATOM 2483 C CA . VAL A 1 313 ? -14.495 1.947 43.914 1.00 26.62 313 VAL A CA 1
ATOM 2484 C C . VAL A 1 313 ? -14.186 3.288 43.239 1.00 26.62 313 VAL A C 1
ATOM 2486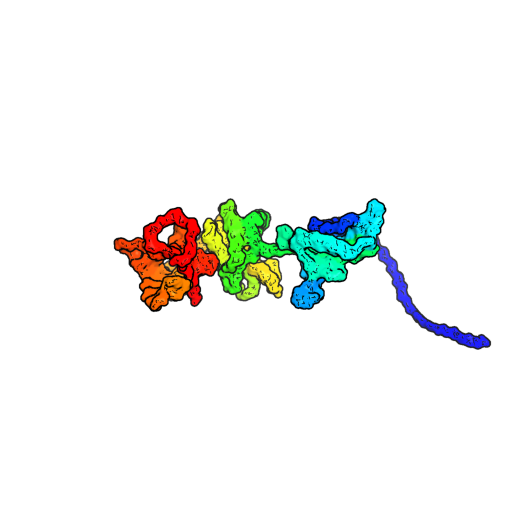 O O . VAL A 1 313 ? -14.051 3.410 42.026 1.00 26.62 313 VAL A O 1
ATOM 2489 N N . SER A 1 314 ? -14.079 4.316 44.079 1.00 35.44 314 SER A N 1
ATOM 2490 C CA . SER A 1 314 ? -13.362 5.557 43.793 1.00 35.44 314 SER A CA 1
ATOM 2491 C C . SER A 1 314 ? -11.852 5.281 43.786 1.00 35.44 314 SER A C 1
ATOM 2493 O O . SER A 1 314 ? -11.372 4.499 44.606 1.00 35.44 314 SER A O 1
ATOM 2495 N N . LYS A 1 315 ? -11.130 6.005 42.916 1.00 33.19 315 LYS A N 1
ATOM 2496 C CA . LYS A 1 315 ? -9.671 6.026 42.657 1.00 33.19 315 LYS A CA 1
ATOM 2497 C C . LYS A 1 315 ? -9.175 5.108 41.533 1.00 33.19 315 LYS A C 1
ATOM 2499 O O . LYS A 1 315 ? -8.656 4.028 41.783 1.00 33.19 315 LYS A O 1
ATOM 2504 N N . ARG A 1 316 ? -9.159 5.649 40.312 1.00 29.02 316 ARG A N 1
ATOM 2505 C CA . ARG A 1 316 ? -7.962 5.847 39.460 1.00 29.02 316 ARG A CA 1
ATOM 2506 C C . ARG A 1 316 ? -8.417 6.344 38.090 1.00 29.02 316 ARG A C 1
ATOM 2508 O O . ARG A 1 316 ? -9.423 5.886 37.570 1.00 29.02 316 ARG A O 1
ATOM 2515 N N . ALA A 1 317 ? -7.671 7.301 37.544 1.00 37.28 317 ALA A N 1
ATOM 2516 C CA . ALA A 1 317 ? -7.846 7.831 36.200 1.00 37.28 317 ALA A CA 1
ATOM 2517 C C . ALA A 1 317 ? -7.980 6.687 35.177 1.00 37.28 317 ALA A C 1
ATOM 2519 O O . ALA A 1 317 ? -7.025 5.955 34.923 1.00 37.28 317 ALA A O 1
ATOM 2520 N N . GLY A 1 318 ? -9.181 6.518 34.631 1.00 40.53 318 GLY A N 1
ATOM 2521 C CA . GLY A 1 318 ? -9.526 5.454 33.698 1.00 40.53 318 GLY A CA 1
ATOM 2522 C C . GLY A 1 318 ? -10.978 5.613 33.256 1.00 40.53 318 GLY A C 1
ATOM 2523 O O . GLY A 1 318 ? -11.856 5.745 34.099 1.00 40.53 318 GLY A O 1
ATOM 2524 N N . ASN A 1 319 ? -11.190 5.595 31.939 1.00 41.31 319 ASN A N 1
ATOM 2525 C CA . ASN A 1 319 ? -12.445 5.798 31.200 1.00 41.31 319 ASN A CA 1
ATOM 2526 C C . ASN A 1 319 ? -12.876 7.246 30.968 1.00 41.31 319 ASN A C 1
ATOM 2528 O O . ASN A 1 319 ? -13.881 7.730 31.478 1.00 41.31 319 ASN A O 1
ATOM 2532 N N . VAL A 1 320 ? -12.155 7.887 30.052 1.00 37.41 320 VAL A N 1
ATOM 2533 C CA . VAL A 1 320 ? -12.703 8.988 29.263 1.00 37.41 320 VAL A CA 1
ATOM 2534 C C . VAL A 1 320 ? -13.350 8.390 28.004 1.00 37.41 320 VAL A C 1
ATOM 2536 O O . VAL A 1 320 ? -12.665 7.653 27.290 1.00 37.41 320 VAL A O 1
ATOM 2539 N N . PRO A 1 321 ? -14.631 8.673 27.704 1.00 37.56 321 PRO A N 1
ATOM 2540 C CA . PRO A 1 321 ? -15.297 8.165 26.509 1.00 37.56 321 PRO A CA 1
ATOM 2541 C C . PRO A 1 321 ? -14.566 8.559 25.213 1.00 37.56 321 PRO A C 1
ATOM 2543 O O . PRO A 1 321 ? -14.017 9.659 25.124 1.00 37.56 321 PRO A O 1
ATOM 2546 N N . PRO A 1 322 ? -14.636 7.735 24.151 1.00 37.31 322 PRO A N 1
ATOM 2547 C CA . PRO A 1 322 ? -14.007 8.011 22.852 1.00 37.31 322 PRO A CA 1
ATOM 2548 C C . PRO A 1 322 ? -14.561 9.251 22.123 1.00 37.31 322 PRO A C 1
ATOM 2550 O O . PRO A 1 322 ? -14.082 9.602 21.049 1.00 37.31 322 PRO A O 1
ATOM 2553 N N . SER A 1 323 ? -15.548 9.942 22.703 1.00 46.19 323 SER A N 1
ATOM 2554 C CA . SER A 1 323 ? -16.114 11.188 22.188 1.00 46.19 323 SER A CA 1
ATOM 2555 C C . SER A 1 323 ? -15.895 12.397 23.097 1.00 46.19 323 SER A C 1
ATOM 2557 O O . SER A 1 323 ? -16.724 13.295 23.061 1.00 46.19 323 SER A O 1
ATOM 2559 N N . SER A 1 324 ? -14.846 12.433 23.920 1.00 56.41 324 SER A N 1
ATOM 2560 C CA . SER A 1 324 ? -14.563 13.568 24.810 1.00 56.41 324 SER A CA 1
ATOM 2561 C C . SER A 1 324 ? -13.270 14.275 24.408 1.00 56.41 324 SER A C 1
ATOM 2563 O O . SER A 1 324 ? -12.228 13.651 24.207 1.00 56.41 324 SER A O 1
ATOM 2565 N N . ILE A 1 325 ? -13.321 15.600 24.301 1.00 64.69 325 ILE A N 1
ATOM 2566 C CA . ILE A 1 325 ? -12.136 16.428 24.075 1.00 64.69 325 ILE A CA 1
ATOM 2567 C C . ILE A 1 325 ? -11.606 16.719 25.459 1.00 64.69 325 ILE A C 1
ATOM 2569 O O . ILE A 1 325 ? -12.200 17.506 26.170 1.00 64.69 325 ILE A O 1
ATOM 2573 N N . ILE A 1 326 ? -10.555 16.023 25.881 1.00 67.75 326 ILE A N 1
ATOM 2574 C CA . ILE A 1 326 ? -10.000 16.191 27.226 1.00 67.75 326 ILE A CA 1
ATOM 2575 C C . ILE A 1 326 ? -8.524 16.517 27.140 1.00 67.75 326 ILE A C 1
ATOM 2577 O O . ILE A 1 326 ? -7.756 15.901 26.388 1.00 67.75 326 ILE A O 1
ATOM 2581 N N . GLY A 1 327 ? -8.135 17.493 27.948 1.00 71.12 327 GLY A N 1
ATOM 2582 C CA . GLY A 1 327 ? -6.769 17.963 28.059 1.00 71.12 327 GLY A CA 1
ATOM 2583 C C . GLY A 1 327 ? -6.624 19.408 27.618 1.00 71.12 327 GLY A C 1
ATOM 2584 O O . GLY A 1 327 ? -7.592 20.102 27.297 1.00 71.12 327 GLY A O 1
ATOM 2585 N N . LYS A 1 328 ? -5.377 19.865 27.646 1.00 76.38 328 LYS A N 1
ATOM 2586 C CA . LYS A 1 328 ? -5.006 21.241 27.351 1.00 76.38 328 LYS A CA 1
ATOM 2587 C C . LYS A 1 328 ? -4.634 21.384 25.881 1.00 76.38 328 LYS A C 1
ATOM 2589 O O . LYS A 1 328 ? -3.952 20.537 25.313 1.00 76.38 328 LYS A O 1
ATOM 2594 N N . TRP A 1 329 ? -5.066 22.477 25.277 1.00 80.62 329 TRP A N 1
ATOM 2595 C CA . TRP A 1 329 ? -4.854 22.806 23.877 1.00 80.62 329 TRP A CA 1
ATOM 2596 C C . TRP A 1 329 ? -4.267 24.203 23.788 1.00 80.62 329 TRP A C 1
ATOM 2598 O O . TRP A 1 329 ? -4.783 25.132 24.400 1.00 80.62 329 TRP A O 1
ATOM 2608 N N . GLN A 1 330 ? -3.174 24.356 23.054 1.00 79.81 330 GLN A N 1
ATOM 2609 C CA . GLN A 1 330 ? -2.487 25.622 22.870 1.00 79.81 330 GLN A CA 1
ATOM 2610 C C . GLN A 1 330 ? -2.939 26.279 21.574 1.00 79.81 330 GLN A C 1
ATOM 2612 O O . GLN A 1 330 ? -2.987 25.643 20.519 1.00 79.81 330 GLN A O 1
ATOM 2617 N N . MET A 1 331 ? -3.250 27.565 21.665 1.00 78.12 331 MET A N 1
ATOM 2618 C CA . MET A 1 331 ? -3.653 28.384 20.533 1.00 78.12 331 MET A CA 1
ATOM 2619 C C . MET A 1 331 ? -2.433 28.747 19.690 1.00 78.12 331 MET A C 1
ATOM 2621 O O . MET A 1 331 ? -1.389 29.140 20.217 1.00 78.12 331 MET A O 1
ATOM 2625 N N . THR A 1 332 ? -2.571 28.636 18.371 1.00 74.81 332 THR A N 1
ATOM 2626 C CA . THR A 1 332 ? -1.607 29.222 17.435 1.00 74.81 332 THR A CA 1
ATOM 2627 C C . THR A 1 332 ? -1.782 30.748 17.449 1.00 74.81 332 THR A C 1
ATOM 2629 O O . THR A 1 332 ? -2.930 31.199 17.464 1.00 74.81 332 THR A O 1
ATOM 2632 N N . PRO A 1 333 ? -0.698 31.548 17.446 1.00 73.25 333 PRO A N 1
ATOM 2633 C CA . PRO A 1 333 ? -0.801 33.006 17.405 1.00 73.25 333 PRO A CA 1
ATOM 2634 C C . PRO A 1 333 ? -1.636 33.512 16.219 1.00 73.25 333 PRO A C 1
ATOM 2636 O O . PRO A 1 333 ? -1.550 32.975 15.115 1.00 73.25 333 PRO A O 1
ATOM 2639 N N . THR A 1 334 ? -2.422 34.564 16.447 1.00 67.06 334 THR A N 1
ATOM 2640 C CA . THR A 1 334 ? -3.269 35.240 15.450 1.00 67.06 334 THR A CA 1
ATOM 2641 C C . THR A 1 334 ? -3.107 36.761 15.545 1.00 67.06 334 THR A C 1
ATOM 2643 O O . THR A 1 334 ? -2.423 37.275 16.431 1.00 67.06 334 THR A O 1
ATOM 2646 N N . LYS A 1 335 ? -3.781 37.518 14.667 1.00 62.25 335 LYS A N 1
ATOM 2647 C CA . LYS A 1 335 ? -3.812 38.993 14.730 1.00 62.25 335 LYS A CA 1
ATOM 2648 C C . LYS A 1 335 ? -4.434 39.539 16.026 1.00 62.25 335 LYS A C 1
ATOM 2650 O O . LYS A 1 335 ? -4.122 40.656 16.410 1.00 62.25 335 LYS A O 1
ATOM 2655 N N . ARG A 1 336 ? -5.289 38.759 16.701 1.00 61.25 336 ARG A N 1
ATOM 2656 C CA . ARG A 1 336 ? -5.939 39.131 17.971 1.00 61.25 336 ARG A CA 1
ATOM 2657 C C . ARG A 1 336 ? -5.207 38.565 19.187 1.00 61.25 336 ARG A C 1
ATOM 2659 O O . ARG A 1 336 ? -4.997 39.271 20.166 1.00 61.25 336 ARG A O 1
ATOM 2666 N N . VAL A 1 337 ? -4.840 37.286 19.129 1.00 63.00 337 VAL A N 1
ATOM 2667 C CA . VAL A 1 337 ? -4.295 36.532 20.266 1.00 63.00 337 VAL A CA 1
ATOM 2668 C C . VAL A 1 337 ? -2.815 36.270 20.035 1.00 63.00 337 VAL A C 1
ATOM 2670 O O . VAL A 1 337 ? -2.446 35.568 19.095 1.00 63.00 337 VAL A O 1
ATOM 2673 N N . LYS A 1 338 ? -1.968 36.795 20.920 1.00 76.69 338 LYS A N 1
ATOM 2674 C CA . LYS A 1 338 ? -0.523 36.554 20.904 1.00 76.69 338 LYS A CA 1
ATOM 2675 C C . LYS A 1 338 ? -0.200 35.128 21.339 1.00 76.69 338 LYS A C 1
ATOM 2677 O O . LYS A 1 338 ? 0.572 34.440 20.681 1.00 76.69 338 LYS A O 1
ATOM 2682 N N . THR A 1 339 ? -0.810 34.677 22.436 1.00 80.44 339 THR A N 1
ATOM 2683 C CA . THR A 1 339 ? -0.713 33.299 22.952 1.00 80.44 339 THR A CA 1
ATOM 2684 C C . THR A 1 339 ? -1.977 32.944 23.725 1.00 80.44 339 THR A C 1
ATOM 2686 O O . THR A 1 339 ? -2.651 33.833 24.237 1.00 80.44 339 THR A O 1
ATOM 2689 N N . GLY A 1 340 ? -2.278 31.660 23.884 1.00 77.44 340 GLY A N 1
ATOM 2690 C CA . GLY A 1 340 ? -3.388 31.242 24.732 1.00 77.44 340 GLY A CA 1
ATOM 2691 C C . GLY A 1 340 ? -3.512 29.734 24.831 1.00 77.44 340 GLY A C 1
ATOM 2692 O O . GLY A 1 340 ? -2.819 28.988 24.131 1.00 77.44 340 GLY A O 1
ATOM 2693 N N . TYR A 1 341 ? -4.383 29.278 25.723 1.00 80.25 341 TYR A N 1
ATOM 2694 C CA . TYR A 1 341 ? -4.725 27.870 25.838 1.00 80.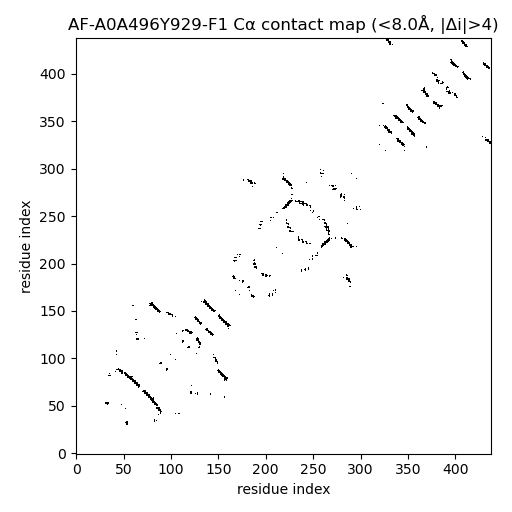25 341 TYR A CA 1
ATOM 2695 C C . TYR A 1 341 ? -6.175 27.673 26.261 1.00 80.25 341 TYR A C 1
ATOM 2697 O O . TYR A 1 341 ? -6.781 28.531 26.903 1.00 80.25 341 TYR A O 1
ATOM 2705 N N . MET A 1 342 ? -6.699 26.497 25.945 1.00 79.38 342 MET A N 1
ATOM 2706 C CA . MET A 1 342 ? -7.987 26.025 26.416 1.00 79.38 342 MET A CA 1
ATOM 2707 C C . MET A 1 342 ? -7.847 24.619 26.991 1.00 79.38 342 MET A C 1
ATOM 2709 O O . MET A 1 342 ? -7.245 23.742 26.376 1.00 79.38 342 MET A O 1
ATOM 2713 N N . THR A 1 343 ? -8.384 24.410 28.184 1.00 77.62 343 THR A N 1
ATOM 2714 C CA . THR A 1 343 ? -8.446 23.109 28.844 1.00 77.62 343 THR A CA 1
ATOM 2715 C C . THR A 1 343 ? -9.880 22.629 28.823 1.00 77.62 343 THR A C 1
ATOM 2717 O O . THR A 1 343 ? -10.770 23.348 29.270 1.00 77.62 343 THR A O 1
ATOM 2720 N N . PHE A 1 344 ? -10.089 21.414 28.333 1.00 78.19 344 PHE A N 1
ATOM 2721 C CA . PHE A 1 344 ? -11.376 20.742 28.401 1.00 78.19 344 PHE A CA 1
ATOM 2722 C C . PHE A 1 344 ? -11.329 19.629 29.445 1.00 78.19 344 PHE A C 1
ATOM 2724 O O . PHE A 1 344 ? -10.354 18.869 29.512 1.00 78.19 344 PHE A O 1
ATOM 2731 N N . PHE A 1 345 ? -12.387 19.551 30.245 1.00 75.56 345 PHE A N 1
ATOM 2732 C CA . PHE A 1 345 ? -12.530 18.620 31.358 1.00 75.56 345 PHE A CA 1
ATOM 2733 C C . PHE A 1 345 ? -13.543 17.513 31.028 1.00 75.56 345 PHE A C 1
ATOM 2735 O O . PHE A 1 345 ? -14.332 17.619 30.084 1.00 75.56 345 PHE A O 1
ATOM 2742 N N . ASP A 1 346 ? -13.499 16.435 31.808 1.00 71.31 346 ASP A N 1
ATOM 2743 C CA . ASP A 1 346 ? -14.359 15.246 31.690 1.00 71.31 346 ASP A CA 1
ATOM 2744 C C . ASP A 1 346 ? -15.818 15.489 32.080 1.00 71.31 346 ASP A C 1
ATOM 2746 O O . ASP A 1 346 ? -16.709 14.797 31.597 1.00 71.31 346 ASP A O 1
ATOM 2750 N N . ASN A 1 347 ? -16.077 16.514 32.882 1.00 74.62 347 ASN A N 1
ATOM 2751 C CA . ASN A 1 347 ? -17.413 16.958 33.268 1.00 74.62 347 ASN A CA 1
ATOM 2752 C C . ASN A 1 347 ? -18.080 17.899 32.240 1.00 74.62 347 ASN A C 1
ATOM 2754 O O . ASN A 1 347 ? -18.975 18.656 32.608 1.00 74.62 347 ASN A O 1
ATOM 2758 N N . ASN A 1 348 ? -17.638 17.888 30.977 1.00 75.56 348 ASN A N 1
ATOM 2759 C CA . ASN A 1 348 ? -18.138 18.753 29.898 1.00 75.56 348 ASN A CA 1
ATOM 2760 C C . ASN A 1 348 ? -17.984 20.267 30.158 1.00 75.56 348 ASN A C 1
ATOM 2762 O O . ASN A 1 348 ? -18.709 21.083 29.588 1.00 75.56 348 ASN A O 1
ATOM 2766 N N . THR A 1 349 ? -17.011 20.668 30.981 1.00 76.69 349 THR A N 1
ATOM 2767 C CA . THR A 1 349 ? -16.639 22.081 31.163 1.00 76.69 349 THR A CA 1
ATOM 2768 C C . THR A 1 349 ? -15.321 22.421 30.479 1.00 76.69 349 THR A C 1
ATOM 2770 O O . THR A 1 349 ? -14.491 21.551 30.203 1.00 76.69 349 THR A O 1
ATOM 2773 N N . TYR A 1 350 ? -15.105 23.704 30.204 1.00 79.12 350 TYR A N 1
ATOM 2774 C CA . TYR A 1 350 ? -13.843 24.205 29.675 1.00 79.12 350 TYR A CA 1
ATOM 2775 C C . TYR A 1 350 ? -13.355 25.437 30.444 1.00 79.12 350 TYR A C 1
ATOM 2777 O O . TYR A 1 350 ? -14.132 26.182 31.048 1.00 79.12 350 TYR A O 1
ATOM 2785 N N . PHE A 1 351 ? -12.045 25.667 30.382 1.00 74.88 351 PHE A N 1
ATOM 2786 C CA . PHE A 1 351 ? -11.391 26.883 30.852 1.00 74.88 351 PHE A CA 1
ATOM 2787 C C . PHE A 1 351 ? -10.449 27.413 29.776 1.00 74.88 351 PHE A C 1
ATOM 2789 O O . PHE A 1 351 ? -9.609 26.674 29.266 1.00 74.88 351 PHE A O 1
ATOM 2796 N N . MET A 1 352 ? -10.576 28.691 29.437 1.00 76.88 352 MET A N 1
ATOM 2797 C CA . MET A 1 352 ? -9.824 29.349 28.375 1.00 76.88 352 MET A CA 1
ATOM 2798 C C . MET A 1 352 ? -9.081 30.567 28.916 1.00 76.88 352 MET A C 1
ATOM 2800 O O . MET A 1 352 ? -9.646 31.352 29.679 1.00 76.88 352 MET A O 1
ATOM 2804 N N . VAL A 1 353 ? -7.833 30.735 28.478 1.00 75.62 353 VAL A N 1
ATOM 2805 C CA . VAL A 1 353 ? -7.000 31.909 28.759 1.00 75.62 353 VAL A CA 1
ATOM 2806 C C . VAL A 1 353 ? -6.379 32.415 27.464 1.00 75.62 353 VAL A C 1
ATOM 2808 O O . VAL A 1 353 ? -5.692 31.667 26.767 1.00 75.62 353 VAL A O 1
ATOM 2811 N N . GLU A 1 354 ? -6.571 33.701 27.189 1.00 75.38 354 GLU A N 1
ATOM 2812 C CA . GLU A 1 354 ? -6.005 34.421 26.051 1.00 75.38 354 GLU A CA 1
ATOM 2813 C C . GLU A 1 354 ? -5.089 35.545 26.548 1.00 75.38 354 GLU A C 1
ATOM 2815 O O . GLU A 1 354 ? -5.406 36.251 27.507 1.00 75.38 354 GLU A O 1
ATOM 2820 N N . VAL A 1 355 ? -3.952 35.711 25.875 1.00 79.88 355 VAL A N 1
ATOM 2821 C CA . VAL A 1 355 ? -3.089 36.891 25.970 1.00 79.88 355 VAL A CA 1
ATOM 2822 C C . VAL A 1 355 ? -3.176 37.614 24.632 1.00 79.88 355 VAL A C 1
ATOM 2824 O O . VAL A 1 355 ? -2.788 37.055 23.599 1.00 79.88 355 VAL A O 1
ATOM 2827 N N . LEU A 1 356 ? -3.714 38.827 24.647 1.00 76.69 356 LEU A N 1
ATOM 2828 C CA . LEU A 1 356 ? -3.906 39.661 23.466 1.00 76.69 356 LEU A CA 1
ATOM 2829 C C . LEU A 1 356 ? -2.581 40.302 23.019 1.00 76.69 356 LEU A C 1
ATOM 2831 O O . LEU A 1 356 ? -1.555 40.203 23.697 1.00 76.69 356 LEU A O 1
ATOM 2835 N N . GLN A 1 357 ? -2.573 40.898 21.826 1.00 75.06 357 GLN A N 1
ATOM 2836 C CA . GLN A 1 357 ? -1.361 41.505 21.257 1.00 75.06 357 GLN A CA 1
ATOM 2837 C C . GLN A 1 357 ? -0.865 42.729 22.045 1.00 75.06 357 GLN A C 1
ATOM 2839 O O . GLN A 1 357 ? 0.343 42.950 22.114 1.00 75.06 357 GLN A O 1
ATOM 2844 N N . ASP A 1 358 ? -1.773 43.468 22.680 1.00 79.19 358 ASP A N 1
ATOM 2845 C CA . ASP A 1 358 ? -1.492 44.588 23.594 1.00 79.19 358 ASP A CA 1
ATOM 2846 C C . ASP A 1 358 ? -1.003 44.140 24.987 1.00 79.19 358 ASP A C 1
ATOM 2848 O O . ASP A 1 358 ? -0.543 44.962 25.775 1.00 79.19 358 ASP A O 1
ATOM 2852 N N . GLY A 1 359 ? -1.020 42.833 25.267 1.00 74.06 359 GLY A N 1
ATOM 2853 C CA . GLY A 1 359 ? -0.592 42.245 26.535 1.00 74.06 359 GLY A CA 1
ATOM 2854 C C . GLY A 1 359 ? -1.732 41.955 27.510 1.00 74.06 359 GLY A C 1
ATOM 2855 O O . GLY A 1 359 ? -1.489 41.285 28.520 1.00 74.06 359 GLY A O 1
ATOM 2856 N N . ASP A 1 360 ? -2.961 42.368 27.194 1.00 69.19 360 ASP A N 1
ATOM 2857 C CA . ASP A 1 360 ? -4.112 42.136 28.057 1.00 69.19 360 ASP A CA 1
ATOM 2858 C C . ASP A 1 360 ? -4.446 40.649 28.174 1.00 69.19 360 ASP A C 1
ATOM 2860 O O . ASP A 1 360 ? -4.283 39.845 27.247 1.00 69.19 360 ASP A O 1
ATOM 2864 N N . ARG A 1 361 ? -4.932 40.271 29.359 1.00 66.62 361 ARG A N 1
ATOM 2865 C CA . ARG A 1 361 ? -5.300 38.895 29.689 1.00 66.62 361 ARG A CA 1
ATOM 2866 C C . ARG A 1 361 ? -6.798 38.752 29.856 1.00 66.62 361 ARG A C 1
ATOM 2868 O O . ARG A 1 361 ? -7.398 39.369 30.731 1.00 66.62 361 ARG A O 1
ATOM 2875 N N . VAL A 1 362 ? -7.377 37.841 29.082 1.00 64.25 362 VAL A N 1
ATOM 2876 C CA . VAL A 1 362 ? -8.797 37.492 29.158 1.00 64.25 362 VAL A CA 1
ATOM 2877 C C . VAL A 1 362 ? -8.924 36.024 29.541 1.00 64.25 362 VAL A C 1
ATOM 2879 O O . VAL A 1 362 ? -8.210 35.169 29.019 1.00 64.25 362 VAL A O 1
ATOM 2882 N N . SER A 1 363 ? -9.832 35.713 30.467 1.00 62.25 363 SER A N 1
ATOM 2883 C CA . SER A 1 363 ? -10.156 34.329 30.821 1.00 62.25 363 SER A CA 1
ATOM 2884 C C . SER A 1 363 ? -11.659 34.085 30.823 1.00 62.25 363 SER A C 1
ATOM 2886 O O . SER A 1 363 ? -12.452 34.981 31.129 1.00 62.25 363 SER A O 1
ATOM 2888 N N . LYS A 1 364 ? -12.056 32.868 30.445 1.00 66.38 364 LYS A N 1
ATOM 2889 C CA . LYS A 1 364 ? -13.452 32.419 30.407 1.00 66.38 364 LYS A CA 1
ATOM 2890 C C . LYS A 1 364 ? -13.560 30.970 30.870 1.00 66.38 364 LYS A C 1
ATOM 2892 O O . LYS A 1 364 ? -12.665 30.166 30.624 1.00 66.38 364 LYS A O 1
ATOM 2897 N N . LYS A 1 365 ? -14.676 30.645 31.519 1.00 68.50 365 LYS A N 1
ATOM 2898 C CA . LYS A 1 365 ? -15.074 29.282 31.885 1.00 68.50 365 LYS A CA 1
ATOM 2899 C C . LYS A 1 365 ? -16.513 29.053 31.447 1.00 68.50 365 LYS A C 1
ATOM 2901 O O . LYS A 1 365 ? -17.294 30.001 31.479 1.00 68.50 365 LYS A O 1
ATOM 2906 N N . GLY A 1 366 ? -16.849 27.827 31.083 1.00 70.88 366 GLY A N 1
ATOM 2907 C CA . GLY A 1 366 ? -18.204 27.484 30.670 1.00 70.88 366 GLY A CA 1
ATOM 2908 C C . GLY A 1 366 ? -18.369 25.998 30.393 1.00 70.88 366 GLY A C 1
ATOM 2909 O O . GLY A 1 366 ? -17.501 25.191 30.733 1.00 70.88 366 GLY A O 1
ATOM 2910 N N . GLU A 1 367 ? -19.481 25.651 29.764 1.00 76.19 367 GLU A N 1
ATOM 2911 C CA . GLU A 1 367 ? -19.823 24.281 29.381 1.00 76.19 367 GLU A CA 1
ATOM 2912 C C . GLU A 1 367 ? -19.649 24.083 27.872 1.00 76.19 367 GLU A C 1
ATOM 2914 O O . GLU A 1 367 ? -19.734 25.033 27.090 1.00 76.19 367 GLU A O 1
ATOM 2919 N N . TYR A 1 368 ? -19.391 22.847 27.450 1.00 76.62 368 TYR A N 1
ATOM 2920 C CA . TYR A 1 368 ? -19.315 22.480 26.041 1.00 76.62 368 TYR A CA 1
ATOM 2921 C C . TYR A 1 368 ? -20.070 21.179 25.769 1.00 76.62 368 TYR A C 1
ATOM 2923 O O . TYR A 1 368 ? -20.175 20.304 26.625 1.00 76.62 368 TYR A O 1
ATOM 2931 N N . LYS A 1 369 ? -20.561 21.018 24.541 1.00 72.88 369 LYS A N 1
ATOM 2932 C CA . LYS A 1 369 ? -21.104 19.749 24.045 1.00 72.88 369 LYS A CA 1
ATOM 2933 C C . LYS A 1 369 ? -20.575 19.451 22.656 1.00 72.88 369 LYS A C 1
ATOM 2935 O O . LYS A 1 369 ? -20.223 20.354 21.905 1.00 72.88 369 LYS A O 1
ATOM 2940 N N . ILE A 1 370 ? -20.559 18.178 22.291 1.00 70.50 370 ILE A N 1
ATOM 2941 C CA . ILE A 1 370 ? -20.168 17.754 20.947 1.00 70.50 370 ILE A CA 1
ATOM 2942 C C . ILE A 1 370 ? -21.431 17.464 20.142 1.00 70.50 370 ILE A C 1
ATOM 2944 O O . ILE A 1 370 ? -22.176 16.528 20.437 1.00 70.50 370 ILE A O 1
ATOM 2948 N N . ASN A 1 371 ? -21.664 18.276 19.116 1.00 64.62 371 ASN A N 1
ATOM 2949 C CA . ASN A 1 371 ? -22.772 18.153 18.191 1.00 64.62 371 ASN A CA 1
ATOM 2950 C C . ASN A 1 371 ? -22.414 17.206 17.042 1.00 64.62 371 ASN A C 1
ATOM 2952 O O . ASN A 1 371 ? -21.838 17.584 16.017 1.00 64.62 371 ASN A O 1
ATOM 2956 N N . LYS A 1 372 ? -22.798 15.945 17.236 1.00 61.09 372 LYS A N 1
ATOM 2957 C CA . LYS A 1 372 ? -22.565 14.842 16.295 1.00 61.09 372 LYS A CA 1
ATOM 2958 C C . LYS A 1 372 ? -23.538 14.827 15.112 1.00 61.09 372 LYS A C 1
ATOM 2960 O O . LYS A 1 372 ? -23.353 14.036 14.199 1.00 61.09 372 LYS A O 1
ATOM 2965 N N . GLN A 1 373 ? -24.567 15.676 15.119 1.00 60.06 373 GLN A N 1
ATOM 2966 C CA . GLN A 1 373 ? -25.568 15.747 14.046 1.00 60.06 373 GLN A CA 1
ATOM 2967 C C . GLN A 1 373 ? -25.062 16.553 12.838 1.00 60.06 373 GLN A C 1
ATOM 2969 O O . GLN A 1 373 ? -25.717 16.608 11.802 1.00 60.06 373 GLN A O 1
ATOM 2974 N N . THR A 1 374 ? -23.889 17.177 12.965 1.00 49.03 374 THR A N 1
ATOM 2975 C CA . THR A 1 374 ? -23.235 17.951 11.909 1.00 49.03 374 THR A CA 1
ATOM 2976 C C . THR A 1 374 ? -22.070 17.170 11.304 1.00 49.03 374 THR A C 1
ATOM 2978 O O . THR A 1 374 ? -21.431 16.366 11.982 1.00 49.03 374 THR A O 1
ATOM 2981 N N . SER A 1 375 ? -21.789 17.405 10.020 1.00 48.97 375 SER A N 1
ATOM 2982 C CA . SER A 1 375 ? -20.641 16.826 9.317 1.00 48.97 375 SER A CA 1
ATOM 2983 C C . SER A 1 375 ? -19.748 17.954 8.773 1.00 48.97 375 SER A C 1
ATOM 2985 O O . SER A 1 375 ? -20.207 18.721 7.922 1.00 48.97 375 SER A O 1
ATOM 2987 N N . PRO A 1 376 ? -18.502 18.115 9.265 1.00 50.66 376 PRO A N 1
ATOM 2988 C CA . PRO A 1 376 ? -17.894 17.352 10.362 1.00 50.66 376 PRO A CA 1
ATOM 2989 C C . PRO A 1 376 ? -18.550 17.664 11.725 1.00 50.66 376 PRO A C 1
ATOM 2991 O O . PRO A 1 376 ? -19.132 18.744 11.858 1.00 50.66 376 PRO A O 1
ATOM 2994 N N . PRO A 1 377 ? -18.429 16.765 12.730 1.00 54.44 377 PRO A N 1
ATOM 2995 C CA . PRO A 1 377 ? -18.909 17.013 14.087 1.00 54.44 377 PRO A CA 1
ATOM 2996 C C . PRO A 1 377 ? -18.348 18.316 14.650 1.00 54.44 377 PRO A C 1
ATOM 2998 O O . PRO A 1 377 ? -17.164 18.614 14.470 1.00 54.44 377 PRO A O 1
ATOM 3001 N N . ARG A 1 378 ? -19.195 19.068 15.351 1.00 60.12 378 ARG A N 1
ATOM 3002 C CA . ARG A 1 378 ? -18.858 20.380 15.918 1.00 60.12 378 ARG A CA 1
ATOM 3003 C C . ARG A 1 378 ? -18.845 20.334 17.438 1.00 60.12 378 ARG A C 1
ATOM 3005 O O . ARG A 1 378 ? -19.435 19.444 18.045 1.00 60.12 378 ARG A O 1
ATOM 3012 N N . ILE A 1 379 ? -18.178 21.301 18.054 1.00 66.25 379 ILE A N 1
ATOM 3013 C CA . ILE A 1 379 ? -18.257 21.554 19.494 1.00 66.25 379 ILE A CA 1
ATOM 3014 C C . ILE A 1 379 ? -19.070 22.827 19.664 1.00 66.25 379 ILE A C 1
ATOM 3016 O O . ILE A 1 379 ? -18.712 23.850 19.086 1.00 66.25 379 ILE A O 1
ATOM 3020 N N . ASP A 1 380 ? -20.132 22.764 20.454 1.00 65.88 380 ASP A N 1
ATOM 3021 C CA . ASP A 1 380 ? -20.915 23.934 20.829 1.00 65.88 380 ASP A CA 1
ATOM 3022 C C . ASP A 1 380 ? -20.481 24.363 22.237 1.00 65.88 380 ASP A C 1
ATOM 3024 O O . ASP A 1 380 ? -20.408 23.529 23.143 1.00 65.88 380 ASP A O 1
ATOM 3028 N N . ILE A 1 381 ? -20.192 25.651 22.427 1.00 64.31 381 ILE A N 1
ATOM 3029 C CA . ILE A 1 381 ? -19.736 26.231 23.698 1.00 64.31 381 ILE A CA 1
ATOM 3030 C C . ILE A 1 381 ? -20.830 27.133 24.286 1.00 64.31 381 ILE A C 1
ATOM 3032 O O . ILE A 1 381 ? -21.459 27.894 23.555 1.00 64.31 381 ILE A O 1
ATOM 3036 N N . CYS A 1 382 ? -21.030 27.088 25.606 1.00 62.31 382 CYS A N 1
ATOM 3037 C CA . CYS A 1 382 ? -21.894 28.010 26.342 1.00 62.31 382 CYS A CA 1
ATOM 3038 C C . CYS A 1 382 ? -21.077 28.850 27.339 1.00 62.31 382 CYS A C 1
ATOM 3040 O O . CYS A 1 382 ? -20.288 28.319 28.120 1.00 62.31 382 CYS A O 1
ATOM 3042 N N . LEU A 1 383 ? -21.266 30.175 27.310 1.00 51.16 383 LEU A N 1
ATOM 3043 C CA . LEU A 1 383 ? -20.518 31.145 28.130 1.00 51.16 383 LEU A CA 1
ATOM 3044 C C . LEU A 1 383 ? -21.049 31.288 29.569 1.00 51.16 383 LEU A C 1
ATOM 3046 O O . LEU A 1 383 ? -20.398 31.930 30.391 1.00 51.16 383 LEU A O 1
ATOM 3050 N N . MET A 1 384 ? -22.227 30.727 29.848 1.00 49.97 384 MET A N 1
ATOM 3051 C CA . MET A 1 384 ? -22.934 30.740 31.135 1.00 49.97 384 MET A CA 1
ATOM 3052 C C . MET A 1 384 ? -23.352 29.300 31.493 1.00 49.97 384 MET A C 1
ATOM 3054 O O . MET A 1 384 ? -23.086 28.379 30.724 1.00 49.97 384 MET A O 1
ATOM 3058 N N . GLN A 1 385 ? -23.989 29.081 32.649 1.00 53.72 385 GLN A N 1
ATOM 3059 C CA . GLN A 1 385 ? -24.569 27.769 32.975 1.00 53.72 385 GLN A CA 1
ATOM 3060 C C . GLN A 1 385 ? -25.685 27.429 31.980 1.00 53.72 385 GLN A C 1
ATOM 3062 O O . GLN A 1 385 ? -26.633 28.205 31.817 1.00 53.72 385 GLN A O 1
ATOM 3067 N N . CYS A 1 386 ? -25.569 26.280 31.311 1.00 55.03 386 CYS A N 1
ATOM 3068 C CA . CYS A 1 386 ? -26.586 25.840 30.364 1.00 55.03 386 CYS A CA 1
ATOM 3069 C C . CYS A 1 386 ? -27.926 25.639 31.086 1.00 55.03 386 CYS A C 1
ATOM 3071 O O . CYS A 1 386 ? -27.977 25.070 32.174 1.00 55.03 386 CYS A O 1
ATOM 3073 N N . GLY A 1 387 ? -29.024 26.069 30.458 1.00 49.78 387 GLY A N 1
ATOM 3074 C CA . GLY A 1 387 ? -30.378 25.842 30.977 1.00 49.78 387 GLY A CA 1
ATOM 3075 C C . GLY A 1 387 ? -30.976 26.974 31.820 1.00 49.78 387 GLY A C 1
ATOM 3076 O O . GLY A 1 387 ? -32.089 26.815 32.313 1.00 49.78 387 GLY A O 1
ATOM 3077 N N . LEU A 1 388 ? -30.301 28.123 31.958 1.00 46.66 388 LEU A N 1
ATOM 3078 C CA . LEU A 1 388 ? -30.899 29.337 32.533 1.00 46.66 388 LEU A CA 1
ATOM 3079 C C . LEU A 1 388 ? -31.662 30.159 31.469 1.00 46.66 388 LEU A C 1
ATOM 3081 O O . LEU A 1 388 ? -31.235 30.191 30.311 1.00 46.66 388 LEU A O 1
ATOM 3085 N N . PRO A 1 389 ? -32.754 30.871 31.822 1.00 39.25 389 PRO A N 1
ATOM 3086 C CA . PRO A 1 389 ? -33.460 31.756 30.891 1.00 39.25 389 PRO A CA 1
ATOM 3087 C C . PRO A 1 389 ? -32.508 32.776 30.243 1.00 39.25 389 PRO A C 1
ATOM 3089 O O . PRO A 1 389 ? -31.745 33.445 30.936 1.00 39.25 389 PRO A O 1
ATOM 3092 N N . GLY A 1 390 ? -32.523 32.868 28.909 1.00 42.00 390 GLY A N 1
ATOM 3093 C CA . GLY A 1 390 ? -31.603 33.714 28.131 1.00 42.00 390 GLY A CA 1
ATOM 3094 C C . GLY A 1 390 ? -30.217 33.107 27.862 1.00 42.00 390 GLY A C 1
ATOM 3095 O O . GLY A 1 390 ? -29.407 33.727 27.176 1.00 42.00 390 GLY A O 1
ATOM 3096 N N . SER A 1 391 ? -29.934 31.898 28.361 1.00 43.69 391 SER A N 1
ATOM 3097 C CA . SER A 1 391 ? -28.700 31.156 28.069 1.00 43.69 391 SER A CA 1
ATOM 3098 C C . SER A 1 391 ? -28.932 30.170 26.925 1.00 43.69 391 SER A C 1
ATOM 3100 O O . SER A 1 391 ? -29.402 29.053 27.129 1.00 43.69 391 SER A O 1
ATOM 3102 N N . GLU A 1 392 ? -28.597 30.579 25.704 1.00 48.25 392 GLU A N 1
ATOM 3103 C CA . GLU A 1 392 ? -28.575 29.686 24.542 1.00 48.25 392 GLU A CA 1
ATOM 3104 C C . GLU A 1 392 ? -27.171 29.085 24.343 1.00 48.25 392 GLU A C 1
ATOM 3106 O O . GLU A 1 392 ? -26.158 29.657 24.768 1.00 48.25 392 GLU A O 1
ATOM 3111 N N . TYR A 1 393 ? -27.088 27.934 23.661 1.00 48.78 393 TYR A N 1
ATOM 3112 C CA . TYR A 1 393 ? -25.834 27.468 23.053 1.00 48.78 393 TYR A CA 1
ATOM 3113 C C . TYR A 1 393 ? -25.492 28.437 21.919 1.00 48.78 393 TYR A C 1
ATOM 3115 O O . TYR A 1 393 ? -25.806 28.212 20.752 1.00 48.78 393 TYR A O 1
ATOM 3123 N N . THR A 1 394 ? -24.956 29.590 22.300 1.00 37.75 394 THR A N 1
ATOM 3124 C CA . THR A 1 394 ? -24.743 30.714 21.402 1.00 37.75 394 THR A CA 1
ATOM 3125 C C . THR A 1 394 ? -23.505 30.457 20.551 1.00 37.75 394 THR A C 1
ATOM 3127 O O . THR A 1 394 ? -22.400 30.255 21.048 1.00 37.75 394 THR A O 1
ATOM 3130 N N . THR A 1 395 ? -23.666 30.547 19.230 1.00 43.50 395 THR A N 1
ATOM 3131 C CA . THR A 1 395 ? -22.584 30.549 18.226 1.00 43.50 395 THR A CA 1
ATOM 3132 C C . THR A 1 395 ? -21.703 31.804 18.276 1.00 43.50 395 THR A C 1
ATOM 3134 O O . THR A 1 395 ? -20.991 32.103 17.319 1.00 43.50 395 THR A O 1
ATOM 3137 N N . SER A 1 396 ? -21.708 32.542 19.387 1.00 39.06 396 SER A N 1
ATOM 3138 C CA . SER A 1 396 ? -20.843 33.704 19.614 1.00 39.06 396 SER A CA 1
ATOM 3139 C C . SER A 1 396 ? -19.356 33.326 19.663 1.00 39.06 396 SER A C 1
ATOM 3141 O O . SER A 1 396 ? -18.499 34.200 19.582 1.00 39.06 396 SER A O 1
ATOM 3143 N N . PHE A 1 397 ? -19.035 32.026 19.743 1.00 43.66 397 PHE A N 1
ATOM 3144 C CA . PHE A 1 397 ? -17.676 31.498 19.635 1.00 43.66 397 PHE A CA 1
ATOM 3145 C C . PHE A 1 397 ? -17.607 30.239 18.766 1.00 43.66 397 PHE A C 1
ATOM 3147 O O . PHE A 1 397 ? -17.228 29.175 19.219 1.00 43.66 397 PHE A O 1
ATOM 3154 N N . GLY A 1 398 ? -17.941 30.405 17.491 1.00 49.91 398 GLY A N 1
ATOM 3155 C CA . GLY A 1 398 ? -17.335 29.691 16.372 1.00 49.91 398 GLY A CA 1
ATOM 3156 C C . GLY A 1 398 ? -17.540 28.183 16.182 1.00 49.91 398 GLY A C 1
ATOM 3157 O O . GLY A 1 398 ? -17.813 27.413 17.089 1.00 49.91 398 GLY A O 1
ATOM 3158 N N . ILE A 1 399 ? -17.401 27.757 14.926 1.00 50.44 399 ILE A N 1
ATOM 3159 C CA . ILE A 1 399 ? -17.506 26.358 14.507 1.00 50.44 399 ILE A CA 1
ATOM 3160 C C . ILE A 1 399 ? -16.156 25.682 14.714 1.00 50.44 399 ILE A C 1
ATOM 3162 O O . ILE A 1 399 ? -15.166 26.085 14.104 1.00 50.44 399 ILE A O 1
ATOM 3166 N N . PHE A 1 400 ? -16.135 24.632 15.530 1.00 58.53 400 PHE A N 1
ATOM 3167 C CA . PHE A 1 400 ? -14.959 23.796 15.730 1.00 58.53 400 PHE A CA 1
ATOM 3168 C C . PHE A 1 400 ? -14.943 22.649 14.718 1.00 58.53 400 PHE A C 1
ATOM 3170 O O . PHE A 1 400 ? -15.903 21.886 14.625 1.00 58.53 400 PHE A O 1
ATOM 3177 N N . ARG A 1 401 ? -13.849 22.520 13.969 1.00 58.41 401 ARG A N 1
ATOM 3178 C CA . ARG A 1 401 ? -13.588 21.465 12.992 1.00 58.41 401 ARG A CA 1
ATOM 3179 C C . ARG A 1 401 ? -12.284 20.762 13.340 1.00 58.41 401 ARG A C 1
ATOM 3181 O O . ARG A 1 401 ? -11.241 21.394 13.473 1.00 58.41 401 ARG A O 1
ATOM 3188 N N . PHE A 1 402 ? -12.317 19.439 13.406 1.00 53.06 402 PHE A N 1
ATOM 3189 C CA . PHE A 1 402 ? -11.091 18.648 13.449 1.00 53.06 402 PHE A CA 1
ATOM 3190 C C . PHE A 1 402 ? -10.390 18.688 12.090 1.00 53.06 402 PHE A C 1
ATOM 3192 O O . PHE A 1 402 ? -10.998 18.393 11.056 1.00 53.06 402 PHE A O 1
ATOM 3199 N N . LEU A 1 403 ? -9.116 19.076 12.095 1.00 54.59 403 LEU A N 1
ATOM 3200 C CA . LEU A 1 403 ? -8.260 19.047 10.918 1.00 54.59 403 LEU A CA 1
ATOM 3201 C C . LEU A 1 403 ? -7.543 17.689 10.806 1.00 54.59 403 LEU A C 1
ATOM 3203 O O . LEU A 1 403 ? -7.311 17.028 11.822 1.00 54.59 403 LEU A O 1
ATOM 3207 N N . PRO A 1 404 ? -7.153 17.268 9.587 1.00 41.50 404 PRO A N 1
ATOM 3208 C CA . PRO A 1 404 ? -6.505 15.973 9.350 1.00 41.50 404 PRO A CA 1
ATOM 3209 C C . PRO A 1 404 ? -5.187 15.739 10.107 1.00 41.50 404 PRO A C 1
ATOM 3211 O O . PRO A 1 404 ? -4.749 14.600 10.227 1.00 41.50 404 PRO A O 1
ATOM 3214 N N . ASP A 1 405 ? -4.548 16.793 10.616 1.00 54.97 405 ASP A N 1
ATOM 3215 C CA . ASP A 1 405 ? -3.273 16.751 11.339 1.00 54.97 405 ASP A CA 1
ATOM 3216 C C . ASP A 1 405 ? -3.433 16.714 12.873 1.00 54.97 405 ASP A C 1
ATOM 3218 O O . ASP A 1 405 ? -2.485 16.984 13.611 1.00 54.97 405 ASP A O 1
ATOM 3222 N N . GLY A 1 406 ? -4.636 16.395 13.367 1.00 53.88 406 GLY A N 1
ATOM 3223 C CA . GLY A 1 406 ? -4.937 16.310 14.800 1.00 53.88 406 GLY A CA 1
ATOM 3224 C C . GLY A 1 406 ? -5.097 17.670 15.482 1.00 53.88 406 GLY A C 1
ATOM 3225 O O . GLY A 1 406 ? -5.212 17.738 16.708 1.00 53.88 406 GLY A O 1
ATOM 3226 N N . LYS A 1 407 ? -5.107 18.758 14.705 1.00 60.56 407 LYS A N 1
ATOM 3227 C CA . LYS A 1 407 ? -5.407 20.101 15.197 1.00 60.56 407 LYS A CA 1
ATOM 3228 C C . LYS A 1 407 ? -6.908 20.343 15.233 1.00 60.56 407 LYS A C 1
ATOM 3230 O O . LYS A 1 407 ? -7.683 19.739 14.491 1.00 60.56 407 LYS A O 1
ATOM 3235 N N . LEU A 1 408 ? -7.304 21.276 16.087 1.00 64.69 408 LEU A N 1
ATOM 3236 C CA . LEU A 1 408 ? -8.672 21.769 16.142 1.00 64.69 408 LEU A CA 1
ATOM 3237 C C . LEU A 1 408 ? -8.715 23.161 15.510 1.00 64.69 408 LEU A C 1
ATOM 3239 O O . LEU A 1 408 ? -8.072 24.079 16.010 1.00 64.69 408 LEU A O 1
ATOM 3243 N N . GLU A 1 409 ? -9.434 23.312 14.403 1.00 61.09 409 GLU A N 1
ATOM 3244 C CA . GLU A 1 409 ? -9.753 24.605 13.795 1.00 61.09 409 GLU A CA 1
ATOM 3245 C C . GLU A 1 409 ? -11.022 25.162 14.441 1.00 61.09 409 GLU A C 1
ATOM 3247 O O . GLU A 1 409 ? -12.001 24.445 14.587 1.00 61.09 409 GLU A O 1
ATOM 3252 N N . ILE A 1 410 ? -11.023 26.438 14.803 1.00 62.12 410 ILE A N 1
ATOM 3253 C CA . ILE A 1 410 ? -12.179 27.188 15.289 1.00 62.12 410 ILE A CA 1
ATOM 3254 C C . ILE A 1 410 ? -12.428 28.323 14.307 1.00 62.12 410 ILE A C 1
ATOM 3256 O O . ILE A 1 410 ? -11.508 29.086 14.025 1.00 62.12 410 ILE A O 1
ATOM 3260 N N . ARG A 1 411 ? -13.659 28.488 13.827 1.00 55.09 411 ARG A N 1
ATOM 3261 C CA . ARG A 1 411 ? -14.056 29.627 12.986 1.00 55.09 411 ARG A CA 1
ATOM 3262 C C . ARG A 1 411 ? -15.049 30.503 13.725 1.00 55.09 411 ARG A C 1
ATOM 3264 O O . ARG A 1 411 ? -16.201 30.107 13.841 1.00 55.09 411 ARG A O 1
ATOM 3271 N N . LEU A 1 412 ? -14.630 31.656 14.237 1.00 49.00 412 LEU A N 1
ATOM 3272 C CA . LEU A 1 412 ? -15.493 32.586 14.974 1.00 49.00 412 LEU A CA 1
ATOM 3273 C C . LEU A 1 412 ? -16.471 33.295 14.016 1.00 49.00 412 LEU A C 1
ATOM 3275 O O . LEU A 1 412 ? -16.043 33.815 12.992 1.00 49.00 412 LEU A O 1
ATOM 3279 N N . SER A 1 413 ? -17.766 33.358 14.351 1.00 40.72 413 SER A N 1
ATOM 3280 C CA . SER A 1 413 ? -18.705 34.279 13.690 1.00 40.72 413 SER A CA 1
ATOM 3281 C C . SER A 1 413 ? -18.955 35.473 14.615 1.00 40.72 413 SER A C 1
ATOM 3283 O O . SER A 1 413 ? -19.479 35.268 15.710 1.00 40.72 413 SER A O 1
ATOM 3285 N N . PRO A 1 414 ? -18.605 36.713 14.232 1.00 36.25 414 PRO A N 1
ATOM 3286 C CA . PRO A 1 414 ? -18.824 37.883 15.085 1.00 36.25 414 PRO A CA 1
ATOM 3287 C C . PRO A 1 414 ? -20.288 38.336 15.161 1.00 36.25 414 PRO A C 1
ATOM 3289 O O . PRO A 1 414 ? -20.607 39.237 15.932 1.00 36.25 414 PRO A O 1
ATOM 3292 N N . GLN A 1 415 ? -21.179 37.788 14.333 1.00 37.56 415 GLN A N 1
ATOM 3293 C CA . GLN A 1 415 ? -22.550 38.272 14.184 1.00 37.56 415 GLN A CA 1
ATOM 3294 C C . GLN A 1 415 ? -23.471 37.058 14.101 1.00 37.56 415 GLN A C 1
ATOM 3296 O O . GLN A 1 415 ? -23.267 36.185 13.263 1.00 37.56 415 GLN A O 1
ATOM 3301 N N . ALA A 1 416 ? -24.471 36.986 14.978 1.00 31.88 416 ALA A N 1
ATOM 3302 C CA . ALA A 1 416 ? -25.402 35.866 15.160 1.00 31.88 416 ALA A CA 1
ATOM 3303 C C . ALA A 1 416 ? -26.332 35.570 13.951 1.00 31.88 416 ALA A C 1
ATOM 3305 O O . ALA A 1 416 ? -27.469 35.146 14.124 1.00 31.88 416 ALA A O 1
ATOM 3306 N N . LYS A 1 417 ? -25.877 35.794 12.714 1.00 35.28 417 LYS A N 1
ATOM 3307 C CA . LYS A 1 417 ? -26.567 35.445 11.473 1.00 35.28 417 LYS A CA 1
ATOM 3308 C C . LYS A 1 417 ? -25.860 34.252 10.832 1.00 35.28 417 LYS A C 1
ATOM 3310 O O . LYS A 1 417 ? -24.733 34.370 10.366 1.00 35.28 417 LYS A O 1
ATOM 3315 N N . TYR A 1 418 ? -26.529 33.104 10.819 1.00 39.41 418 TYR A N 1
ATOM 3316 C CA . TYR A 1 418 ? -26.150 31.940 10.015 1.00 39.41 418 TYR A CA 1
ATOM 3317 C C . TYR A 1 418 ? -26.292 32.270 8.517 1.00 39.41 418 TYR A C 1
ATOM 3319 O O . TYR A 1 418 ? -27.404 32.601 8.102 1.00 39.41 418 TYR A O 1
ATOM 3327 N N . PRO A 1 419 ? -25.252 32.124 7.676 1.00 35.38 419 PRO A N 1
ATOM 3328 C CA . PRO A 1 419 ? -25.429 32.082 6.232 1.00 35.38 419 PRO A CA 1
ATOM 3329 C C . PRO A 1 419 ? -25.539 30.624 5.775 1.00 35.38 419 PRO A C 1
ATOM 3331 O O . PRO A 1 419 ? -24.715 29.774 6.107 1.00 35.38 419 PRO A O 1
ATOM 3334 N N . SER A 1 420 ? -26.544 30.335 4.961 1.00 41.31 420 SER A N 1
ATOM 3335 C CA . SER A 1 420 ? -26.810 29.056 4.292 1.00 41.31 420 SER A CA 1
ATOM 3336 C C . SER A 1 420 ? -25.779 28.669 3.209 1.00 41.31 420 SER A C 1
ATOM 3338 O O . SER A 1 420 ? -26.070 27.852 2.340 1.00 41.31 420 SER A O 1
ATOM 3340 N N . ALA A 1 421 ? -24.559 29.209 3.244 1.00 37.22 421 ALA A N 1
ATOM 3341 C CA . ALA A 1 421 ? -23.511 28.939 2.269 1.00 37.22 421 ALA A CA 1
ATOM 3342 C C . ALA A 1 421 ? -22.129 29.014 2.929 1.00 37.22 421 ALA A C 1
ATOM 3344 O O . ALA A 1 421 ? -21.755 30.046 3.471 1.00 37.22 421 ALA A O 1
ATOM 3345 N N . PHE A 1 422 ? -21.340 27.946 2.822 1.00 40.00 422 PHE A N 1
ATOM 3346 C CA . PHE A 1 422 ? -19.882 28.045 2.905 1.00 40.00 422 PHE A CA 1
ATOM 3347 C C . PHE A 1 422 ? -19.310 27.679 1.533 1.00 40.00 422 PHE A C 1
ATOM 3349 O O . PHE A 1 422 ? -18.772 26.590 1.342 1.00 40.00 422 PHE A O 1
ATOM 3356 N N . LYS A 1 423 ? -19.466 28.583 0.559 1.00 39.31 423 LYS A N 1
ATOM 3357 C CA . LYS A 1 423 ? -18.528 28.657 -0.564 1.00 39.31 423 LYS A CA 1
ATOM 3358 C C . LYS A 1 423 ? -17.349 29.495 -0.076 1.00 39.31 423 LYS A C 1
ATOM 3360 O O . LYS A 1 423 ? -17.552 30.649 0.259 1.00 39.31 423 LYS A O 1
ATOM 3365 N N . GLU A 1 424 ? -16.187 28.854 0.020 1.00 47.12 424 GLU A N 1
ATOM 3366 C CA . GLU A 1 424 ? -14.842 29.453 0.029 1.00 47.12 424 GLU A CA 1
ATOM 3367 C C . GLU A 1 424 ? -14.727 30.887 0.584 1.00 47.12 424 GLU A C 1
ATOM 3369 O O . GLU A 1 424 ? -14.528 31.830 -0.173 1.00 47.12 424 GLU A O 1
ATOM 3374 N N . ASP A 1 425 ? -14.779 31.048 1.910 1.00 40.66 425 ASP A N 1
ATOM 3375 C CA . ASP A 1 425 ? -14.277 32.272 2.551 1.00 40.66 425 ASP A CA 1
ATOM 3376 C C . ASP A 1 425 ? -12.784 32.122 2.903 1.00 40.66 425 ASP A C 1
ATOM 3378 O O . ASP A 1 425 ? -12.379 31.062 3.408 1.00 40.66 425 ASP A O 1
ATOM 3382 N N . PRO A 1 426 ? -11.953 33.159 2.669 1.00 44.25 426 PRO A N 1
ATOM 3383 C CA . PRO A 1 426 ? -10.518 33.098 2.910 1.00 44.25 426 PRO A CA 1
ATOM 3384 C C . PRO A 1 426 ? -10.152 33.110 4.412 1.00 44.25 426 PRO A C 1
ATOM 3386 O O . PRO A 1 426 ? -10.880 33.667 5.238 1.00 44.25 426 PRO A O 1
ATOM 3389 N N . PRO A 1 427 ? -9.005 32.514 4.799 1.00 48.34 427 PRO A N 1
ATOM 3390 C CA . PRO A 1 427 ? -8.722 32.073 6.174 1.00 48.34 427 PRO A CA 1
ATOM 3391 C C . PRO A 1 427 ? -8.433 33.172 7.218 1.00 48.34 427 PRO A C 1
ATOM 3393 O O . PRO A 1 427 ? -8.290 32.858 8.403 1.00 48.34 427 PRO A O 1
ATOM 3396 N N . ASP A 1 428 ? -8.338 34.444 6.832 1.00 48.03 428 ASP A N 1
ATOM 3397 C CA . ASP A 1 428 ? -7.372 35.353 7.475 1.00 48.03 428 ASP A CA 1
ATOM 3398 C C . ASP A 1 428 ? -7.925 36.277 8.578 1.00 48.03 428 ASP A C 1
ATOM 3400 O O . ASP A 1 428 ? -7.176 37.089 9.135 1.00 48.03 428 ASP A O 1
ATOM 3404 N N . GLY A 1 429 ? -9.215 36.181 8.912 1.00 46.19 429 GLY A N 1
ATOM 3405 C CA . GLY A 1 429 ? -9.847 37.068 9.904 1.00 46.19 429 GLY A CA 1
ATOM 3406 C C . GLY A 1 429 ? -10.263 36.405 11.218 1.00 46.19 429 GLY A C 1
ATOM 3407 O O . GLY A 1 429 ? -10.153 37.017 12.280 1.00 46.19 429 GLY A O 1
ATOM 3408 N N . TYR A 1 430 ? -10.748 35.161 11.159 1.00 50.97 430 TYR A N 1
ATOM 3409 C CA . TYR A 1 430 ? -11.592 34.600 12.227 1.00 50.97 430 TYR A CA 1
ATOM 3410 C C . TYR A 1 430 ? -11.297 33.133 12.557 1.00 50.97 430 TYR A C 1
ATOM 3412 O O . TYR A 1 430 ? -12.065 32.487 13.274 1.00 50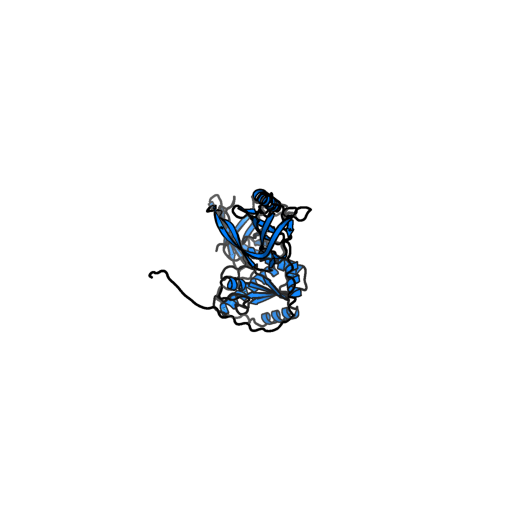.97 430 TYR A O 1
ATOM 3420 N N . THR A 1 431 ? -10.181 32.609 12.048 1.00 53.56 431 THR A N 1
ATOM 3421 C CA . THR A 1 431 ? -9.777 31.213 12.222 1.00 53.56 431 THR A CA 1
ATOM 3422 C C . THR A 1 431 ? -8.729 31.094 13.326 1.00 53.56 431 THR A C 1
ATOM 3424 O O . THR A 1 431 ? -7.677 31.729 13.268 1.00 53.56 431 THR A O 1
ATOM 3427 N N . MET A 1 432 ? -8.988 30.259 14.328 1.00 59.12 432 MET A N 1
ATOM 3428 C CA . MET A 1 432 ? -8.034 29.901 15.375 1.00 59.12 432 MET A CA 1
ATOM 3429 C C . MET A 1 432 ? -7.707 28.418 15.258 1.00 59.12 432 MET A C 1
ATOM 3431 O O . MET A 1 432 ? -8.602 27.585 15.268 1.00 59.12 432 MET A O 1
ATOM 3435 N N . VAL A 1 433 ? -6.427 28.066 15.170 1.00 62.53 433 VAL A N 1
ATOM 3436 C CA . VAL A 1 433 ? -6.000 26.662 15.134 1.00 62.53 433 VAL A CA 1
ATOM 3437 C C . VAL A 1 433 ? -5.322 26.315 16.447 1.00 62.53 433 VAL A C 1
ATOM 3439 O O . VAL A 1 433 ? -4.362 26.974 16.851 1.00 62.53 433 VAL A O 1
ATOM 3442 N N . MET A 1 434 ? -5.789 25.263 17.104 1.00 67.19 434 MET A N 1
ATOM 3443 C CA . MET A 1 434 ? -5.231 24.780 18.358 1.00 67.19 434 MET A CA 1
ATOM 3444 C C . MET A 1 434 ? -4.519 23.447 18.184 1.00 67.19 434 MET A C 1
ATOM 3446 O O . MET A 1 434 ? -4.905 22.604 17.373 1.00 67.19 434 MET A O 1
ATOM 3450 N N . ARG A 1 435 ? -3.484 23.249 18.995 1.00 73.75 435 ARG A N 1
ATOM 3451 C CA . ARG A 1 435 ? -2.700 22.014 19.057 1.00 73.75 435 ARG A CA 1
ATOM 3452 C C . ARG A 1 435 ? -2.817 21.431 20.450 1.00 73.75 435 ARG A C 1
ATOM 3454 O O . ARG A 1 435 ? -2.756 22.178 21.423 1.00 73.75 435 ARG A O 1
ATOM 3461 N N . ARG A 1 436 ? -2.971 20.116 20.560 1.00 72.56 436 ARG A N 1
ATOM 3462 C CA . ARG A 1 436 ? -2.967 19.463 21.868 1.00 72.56 436 ARG A CA 1
ATOM 3463 C C . ARG A 1 436 ? -1.606 19.680 22.529 1.00 72.56 436 ARG A C 1
ATOM 3465 O O . ARG A 1 436 ? -0.573 19.509 21.885 1.00 72.56 436 ARG A O 1
ATOM 3472 N N . VAL A 1 437 ? -1.622 20.093 23.788 1.00 68.94 437 VAL A N 1
ATOM 3473 C CA . VAL A 1 437 ? -0.428 20.149 24.628 1.00 68.94 437 VAL A CA 1
ATOM 3474 C C . VAL A 1 437 ? -0.243 18.746 25.186 1.00 68.94 437 VAL A C 1
ATOM 3476 O O . VAL A 1 437 ? -1.165 18.223 25.814 1.00 68.94 437 VAL A O 1
ATOM 3479 N N . ASN A 1 438 ? 0.895 18.132 24.866 1.00 51.78 438 ASN A N 1
ATOM 3480 C CA . ASN A 1 438 ? 1.256 16.807 25.367 1.00 51.78 438 ASN A CA 1
ATOM 3481 C C . ASN A 1 438 ? 1.495 16.822 26.874 1.00 51.78 438 ASN A C 1
ATOM 3483 O O . ASN A 1 438 ? 2.072 17.825 27.358 1.00 51.78 438 ASN A O 1
#

Secondary structure (DSSP, 8-state):
----------------------------------PPPSS-PPSTTEEE-GGG-EEEEEEEEEEEEE-TTT--EEEEEEEEEEEEEEEEEB-TTSPBP----HHHHHHHHHHHHHHTT-EEEEESSSEEEEEE-TTS-EEEEEEEEEGGGTEEEEEEEEE----------HHHHHHHHHHHSEEEETT--B-TTS-PBPGGGHHHHHHHHHHHHH-TT-EEEEEE---SSS-HHHHHHHHHHHHHHHHHHHHHTT--GGGEEEEE-TTSS-SS-TTSHHHHHHHS-EEEEEE-HHHHHHHHHHHHTT---------------TT---EEEEEPP-SSEEEEEEEE-TTSEEEEEEEETTS-EEEEEEEEEEETTSSS-EEEEESS-TTSTT----GGG-EEEE-TTS-EEEE--SSS---S--S---STTTEEEEEE--

Sequence (438 aa):
MSLLKHRTLFFLFFMTIILSFSISIEDTALAKVVKEHPLIRPFPGSVLAKNMSGYQKFEAFDFYVTNEQTKKREKKKVKGEYYKLLYEVRNSSGGRVKDISRLEFYENYKNAAIEKGGKILYEGGVLTFTIPRDDGGKTWCQLEVNAGLGQQYLRIIDEKGMKQSMTFGPKELKAALDKDGKVILYGILFDLDKAFLKPESVKQLMHIVTLMQIYQDLYLEVQGHTDNQGPDEYNMTLSDKRANTVCLFLELFGINSGRLIPRGYGETMPVATNDTKEGRAKNRRVELVKITPGQAASSQSRVQSASPSPAAVSKRAGNVPPSSIIGKWQMTPTKRVKTGYMTFFDNNTYFMVEVLQDGDRVSKKGEYKINKQTSPPRIDICLMQCGLPGSEYTTSFGIFRFLPDGKLEIRLSPQAKYPSAFKEDPPDGYTMVMRRVN

Solvent-accessible surface area (backbone atoms only — not comparable to full-atom values): 25270 Å² total; per-residue (Å²): 138,83,82,89,88,81,83,87,77,92,83,88,92,84,87,88,82,90,82,89,82,80,91,73,95,79,74,88,66,70,78,77,73,61,64,82,60,94,89,60,76,73,67,85,61,49,44,76,42,59,92,76,28,40,61,41,84,66,47,75,48,72,41,59,30,49,39,88,87,79,70,42,84,44,75,46,78,46,57,21,35,30,36,40,43,33,33,34,25,38,47,98,87,68,47,70,41,44,85,57,49,63,64,58,56,49,52,53,53,49,50,59,29,44,77,54,69,25,47,83,41,28,82,70,99,40,40,20,36,33,29,64,40,97,79,66,19,38,37,38,37,38,43,38,70,44,28,81,57,23,31,40,39,39,45,32,32,40,27,63,25,68,71,74,53,33,46,58,50,38,68,57,49,49,54,34,32,71,74,68,38,34,45,80,35,71,22,60,42,56,45,88,99,47,52,48,75,38,79,81,16,50,66,29,53,51,23,50,41,55,33,46,67,74,39,74,87,58,26,35,34,32,34,13,30,25,36,80,83,68,58,69,71,57,30,28,53,50,9,29,46,34,12,41,43,52,50,53,53,38,38,78,72,71,44,61,64,81,37,51,39,60,37,44,50,8,46,83,74,62,83,41,57,66,89,40,75,70,23,25,57,61,17,47,28,35,34,44,31,60,50,53,73,69,62,41,52,60,54,54,55,58,62,68,75,70,71,83,84,96,75,90,82,87,89,71,99,75,84,78,62,99,84,61,73,68,49,43,26,36,43,53,66,52,97,62,34,53,41,35,39,38,35,29,42,92,86,38,32,38,41,37,41,41,28,32,70,91,65,52,76,50,75,52,58,32,36,48,48,76,43,72,92,42,90,74,48,28,47,48,45,23,82,51,71,83,83,43,95,94,47,60,82,47,64,75,66,22,55,33,38,77,44,98,85,72,29,41,36,31,40,49,40,98,54,101,67,87,71,100,64,88,75,88,74,80,74,87,84,44,62,45,47,28,39,72,56,131

pLDDT: mean 71.3, std 21.52, range [25.91, 98.44]

Radius of gyration: 35.25 Å; Cα contacts (8 Å, |Δi|>4): 787; chains: 1; bounding box: 114×94×93 Å

Nearest PDB structures (foldseek):
  5wtl-assembly4_D  TM=8.977E-01  e=3.236E-11  Capnocytophaga gingivalis ATCC 33624
  5wtp-assembly2_B  TM=8.542E-01  e=5.920E-11  Capnocytophaga gingivalis ATCC 33624
  5eb1-assembly2_D  TM=9.065E-01  e=3.084E-09  Pseudomonas aeruginosa PAO1
  6jfw-assembly2_B  TM=8.446E-01  e=3.258E-09  Pseudomonas aeruginosa PAO1
  4g4x-assembly1_A  TM=9.126E-01  e=3.454E-08  Acinetobacter baumannii TCDC-AB0715